Protein AF-A0A5C3LRV8-F1 (afdb_monomer_lite)

InterPro domains:
  IPR027417 P-loop containing nucleoside triphosphate hydrolase [G3DSA:3.40.50.300] (161-273)

pLDDT: mean 75.56, std 22.09, range [22.69, 96.19]

Secondary structure (DSSP, 8-state):
-------------------------SSS-------TT-S--EEEEE------------------PPPTT--------GGG----S---TTSHHHHHHHHHHHGGG-SSPPPHHHHHHHHHHHTT--EEEE--TTS-THHHHHHHHHHHHHHH-SSPPP-------TT--HHHHTTTS-SEEEE-HHHHTSHHHHHHHT-HHHHHHEEEEEEETTHHHHHHHSTTS-TTGGGHHHHHHTS-TT-EEEEEES---TTHHHHHHHHHTT--S--TT--EEEEE--SSHHHHHHHHTTTT-STTTSSS-EEEEE--HHHHHHHHHHHHH-SS--S----SSS--HHHHHHHH-S-HHHHHHHHTT--SS-PPP-SHHHHHS-----SS--STTTSPPP-------------PPPGGGSPPHHHHHHHHHHHHHHHHHHHHHHHHHHTT--GGGTS-HHHHHHHHHH-----SGGGG--

Organism: NCBI:txid68775

Radius of gyration: 28.68 Å; chains: 1; bounding box: 62×91×86 Å

Sequence (474 aa):
MGHFPTISHGFSQQESSQCWVFQFIHDHHVCAVDIPGLFMTIMAMTCQSFKLVDSHVNIAGAHSCLSPSSLIRLQLPTELMSEPSGVGLSTPEGLQLAQKLLWPQLPHNIHDYVLEGICKAVDGTDILAVTKTRGSKSWYFYGYLLLLQALQDLSPPYTLAAVHHADWNLWKECIEDVSIVLLSPEQLLSRPFDRLLQNQAFTSWLCTLGIDKVYLVHDWGDQSFCKSFCHITLVHACMSCHTALIAVTATLLAGDETKELLAILGLKPDLPNVADAVELGGDHPNHGKQCKGHMGRFGGDVKDPCGITYVTKAMLNKAKKMVQKHPSESGGKCIDGGLHISMAQLLTTSCYCKQENILYDNPKDKTPCSCETCTKISPPNTTQCTCSNCCPEPILPSLLCTKATYTTIPMALQLMDEMKKHGHQQLELFCQDLWKENHHKIGHSHPFTFLPNNYVKLLLENFAHLEALSDLDL

Structure (mmCIF, N/CA/C/O backbone):
data_AF-A0A5C3LRV8-F1
#
_entry.id   AF-A0A5C3LRV8-F1
#
loop_
_atom_site.group_PDB
_atom_site.id
_atom_site.type_symbol
_atom_site.label_atom_id
_atom_site.label_alt_id
_atom_site.label_comp_id
_atom_site.label_asym_id
_atom_site.label_entity_id
_atom_site.label_seq_id
_atom_site.pdbx_PDB_ins_code
_atom_site.Cartn_x
_atom_site.Cartn_y
_atom_site.Cartn_z
_atom_site.occupancy
_atom_site.B_iso_or_equiv
_atom_site.auth_seq_id
_atom_site.auth_comp_id
_atom_site.auth_asym_id
_atom_site.auth_atom_id
_atom_site.pdbx_PDB_model_num
ATOM 1 N N . MET A 1 1 ? -11.636 47.233 -54.062 1.00 42.66 1 MET A N 1
ATOM 2 C CA . MET A 1 1 ? -10.783 46.113 -54.510 1.00 42.66 1 MET A CA 1
ATOM 3 C C . MET A 1 1 ? -9.739 45.879 -53.438 1.00 42.66 1 MET A C 1
ATOM 5 O O . MET A 1 1 ? -8.908 46.747 -53.228 1.00 42.66 1 MET A O 1
ATOM 9 N N . GLY A 1 2 ? -9.846 44.776 -52.707 1.00 29.41 2 GLY A N 1
ATOM 10 C CA . GLY A 1 2 ? -8.910 44.412 -51.647 1.00 29.41 2 GLY A CA 1
ATOM 11 C C . GLY A 1 2 ? -9.155 42.960 -51.267 1.00 29.41 2 GLY A C 1
ATOM 12 O O . GLY A 1 2 ? -10.169 42.654 -50.649 1.00 29.41 2 GLY A O 1
ATOM 13 N N . HIS A 1 3 ? -8.276 42.075 -51.731 1.00 36.53 3 HIS A N 1
ATOM 14 C CA . HIS A 1 3 ? -8.265 40.661 -51.378 1.00 36.53 3 HIS A CA 1
ATOM 15 C C . HIS A 1 3 ? -7.580 40.480 -50.021 1.00 36.53 3 HIS A C 1
ATO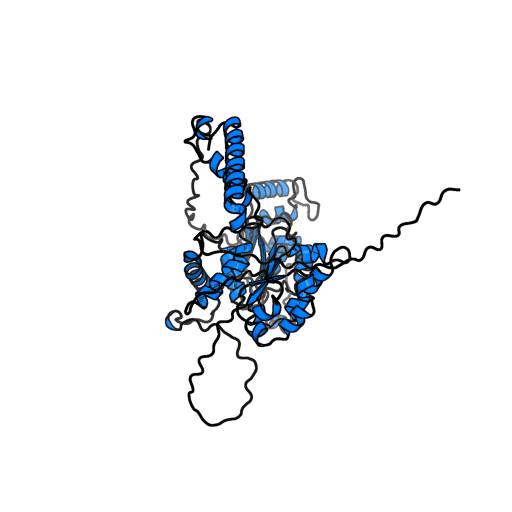M 17 O O . HIS A 1 3 ? -6.452 40.932 -49.844 1.00 36.53 3 HIS A O 1
ATOM 23 N N . PHE A 1 4 ? -8.229 39.757 -49.109 1.00 24.61 4 PHE A N 1
ATOM 24 C CA . PHE A 1 4 ? -7.571 39.085 -47.990 1.00 24.61 4 PHE A CA 1
ATOM 25 C C . PHE A 1 4 ? -7.755 37.572 -48.166 1.00 24.61 4 PHE A C 1
ATOM 27 O O . PHE A 1 4 ? -8.883 37.139 -48.417 1.00 24.61 4 PHE A O 1
ATOM 34 N N . PRO A 1 5 ? -6.686 36.764 -48.077 1.00 32.94 5 PRO A N 1
ATOM 35 C CA . PRO A 1 5 ? -6.791 35.319 -48.181 1.00 32.94 5 PRO A CA 1
ATOM 36 C C . PRO A 1 5 ? -7.225 34.713 -46.844 1.00 32.94 5 PRO A C 1
ATOM 38 O O . PRO A 1 5 ? -6.718 35.063 -45.778 1.00 32.94 5 PRO A O 1
ATOM 41 N N . THR A 1 6 ? -8.159 33.772 -46.915 1.00 29.16 6 THR A N 1
ATOM 42 C CA . THR A 1 6 ? -8.547 32.906 -45.803 1.00 29.16 6 THR A CA 1
ATOM 43 C C . THR A 1 6 ? -7.480 31.822 -45.642 1.00 29.16 6 THR A C 1
ATOM 45 O O . THR A 1 6 ? -7.306 30.994 -46.532 1.00 29.16 6 THR A O 1
ATOM 48 N N . ILE A 1 7 ? -6.754 31.826 -44.522 1.00 27.20 7 ILE A N 1
ATOM 49 C CA . ILE A 1 7 ? -5.857 30.731 -44.132 1.00 27.20 7 ILE A CA 1
ATOM 50 C C . ILE A 1 7 ? -6.655 29.795 -43.223 1.00 27.20 7 ILE A C 1
ATOM 52 O O . ILE A 1 7 ? -6.952 30.129 -42.079 1.00 27.20 7 ILE A O 1
ATOM 56 N N . SER A 1 8 ? -7.017 28.622 -43.736 1.00 26.61 8 SER A N 1
ATOM 57 C CA . SER A 1 8 ? -7.517 27.508 -42.933 1.00 26.61 8 SER A CA 1
ATOM 58 C C . SER A 1 8 ? -6.327 26.684 -42.434 1.00 26.61 8 SER A C 1
ATOM 60 O O . SER A 1 8 ? -5.738 25.922 -43.200 1.00 26.61 8 SER A O 1
ATOM 62 N N . HIS A 1 9 ? -5.965 26.823 -41.158 1.00 26.20 9 HIS A N 1
ATOM 63 C CA . HIS A 1 9 ? -5.069 25.873 -40.502 1.00 26.20 9 HIS A CA 1
ATOM 64 C C . HIS A 1 9 ? -5.867 24.630 -40.099 1.00 26.20 9 HIS A C 1
ATOM 66 O O . HIS A 1 9 ? -6.658 24.663 -39.159 1.00 26.20 9 HIS A O 1
ATOM 72 N N . GLY A 1 10 ? -5.657 23.531 -40.822 1.00 25.61 10 GLY A N 1
ATOM 73 C CA . GLY A 1 10 ? -6.004 22.201 -40.336 1.00 25.61 10 GLY A CA 1
ATOM 74 C C . GLY A 1 10 ? -5.045 21.817 -39.212 1.00 25.61 10 GLY A C 1
ATOM 75 O O . GLY A 1 10 ? -3.841 21.707 -39.438 1.00 25.61 10 GLY A O 1
ATOM 76 N N . PHE A 1 11 ? -5.570 21.630 -38.002 1.00 22.69 11 PHE A N 1
ATOM 77 C CA . PHE A 1 11 ? -4.845 20.970 -36.921 1.00 22.69 11 PHE A CA 1
ATOM 78 C C . PHE A 1 11 ? -4.790 19.469 -37.226 1.00 22.69 11 PHE A C 1
ATOM 80 O O . PHE A 1 11 ? -5.768 18.749 -37.055 1.00 22.69 11 PHE A O 1
ATOM 87 N N . SER A 1 12 ? -3.635 19.005 -37.697 1.00 25.38 12 SER A N 1
ATOM 88 C CA . SER A 1 12 ? -3.255 17.595 -37.635 1.00 25.38 12 SER A CA 1
ATOM 89 C C . SER A 1 12 ? -2.760 17.320 -36.214 1.00 25.38 12 SER A C 1
ATOM 91 O O . SER A 1 12 ? -1.645 17.712 -35.874 1.00 25.38 12 SER A O 1
ATOM 93 N N . GLN A 1 13 ? -3.582 16.682 -35.374 1.00 27.53 13 GLN A N 1
ATOM 94 C CA . GLN A 1 13 ? -3.113 16.076 -34.124 1.00 27.53 13 GLN A CA 1
ATOM 95 C C . GLN A 1 13 ? -2.157 14.934 -34.483 1.00 27.53 13 GLN A C 1
ATOM 97 O O . GLN A 1 13 ? -2.578 13.853 -34.880 1.00 27.53 13 GLN A O 1
ATOM 102 N N . GLN A 1 14 ? -0.859 15.200 -34.391 1.00 26.83 14 GLN A N 1
ATOM 103 C CA . GLN A 1 14 ? 0.159 14.165 -34.431 1.00 26.83 14 GLN A CA 1
ATOM 104 C C . GLN A 1 14 ? 0.356 13.685 -32.988 1.00 26.83 14 GLN A C 1
ATOM 106 O O . GLN A 1 14 ? 0.916 14.403 -32.161 1.00 26.83 14 GLN A O 1
ATOM 111 N N . GLU A 1 15 ? -0.175 12.504 -32.670 1.00 31.05 15 GLU A N 1
ATOM 112 C CA . GLU A 1 15 ? 0.029 11.819 -31.391 1.00 31.05 15 GLU A CA 1
ATOM 113 C C . GLU A 1 15 ? 1.512 11.444 -31.246 1.00 31.05 15 GLU A C 1
ATOM 115 O O . GLU A 1 15 ? 1.968 10.427 -31.763 1.00 31.05 15 GLU A O 1
ATOM 120 N N . SER A 1 16 ? 2.300 12.275 -30.562 1.00 31.73 16 SER A N 1
ATOM 121 C CA . SER A 1 16 ? 3.626 11.880 -30.087 1.00 31.73 16 SER A CA 1
ATOM 122 C C . SER A 1 16 ? 3.509 11.386 -28.646 1.00 31.73 16 SER A C 1
ATOM 124 O O . SER A 1 16 ? 3.673 12.154 -27.698 1.00 31.73 16 SER A O 1
ATOM 126 N N . SER A 1 17 ? 3.199 10.104 -28.469 1.00 36.97 17 SER A N 1
ATOM 127 C CA . SER A 1 17 ? 3.291 9.421 -27.177 1.00 36.97 17 SER A CA 1
ATOM 128 C C . SER A 1 17 ? 4.769 9.253 -26.802 1.00 36.97 17 SER A C 1
ATOM 130 O O . SER A 1 17 ? 5.431 8.324 -27.266 1.00 36.97 17 SER A O 1
ATOM 132 N N . GLN A 1 18 ? 5.311 10.189 -26.022 1.00 38.25 18 GLN A N 1
ATOM 133 C CA . GLN A 1 18 ? 6.671 10.093 -25.487 1.00 38.25 18 GLN A CA 1
ATOM 134 C C . GLN A 1 18 ? 6.693 9.110 -24.311 1.00 38.25 18 GLN A C 1
ATOM 136 O O . GLN A 1 18 ? 5.915 9.244 -23.368 1.00 38.25 18 GLN A O 1
ATOM 141 N N . CYS A 1 19 ? 7.577 8.115 -24.383 1.00 37.84 19 CYS A N 1
ATOM 142 C CA . CYS A 1 19 ? 7.856 7.191 -23.288 1.00 37.84 19 CYS A CA 1
ATOM 143 C C . CYS A 1 19 ? 8.983 7.777 -22.430 1.00 37.84 19 CYS A C 1
ATOM 145 O O . CYS A 1 19 ? 9.978 8.245 -22.982 1.00 37.84 19 CYS A O 1
ATOM 147 N N . TRP A 1 20 ? 8.836 7.743 -21.106 1.00 36.53 20 TRP A N 1
ATOM 148 C CA . TRP A 1 20 ? 9.839 8.252 -20.168 1.00 36.53 20 TRP A CA 1
ATOM 149 C C . TRP A 1 20 ? 10.496 7.082 -19.444 1.00 36.53 20 TRP A C 1
ATOM 151 O O . TRP A 1 20 ? 9.809 6.226 -18.891 1.00 36.53 20 TRP A O 1
ATOM 161 N N . VAL A 1 21 ? 11.826 7.043 -19.464 1.00 35.66 21 VAL A N 1
ATOM 162 C CA . VAL A 1 21 ? 12.640 5.981 -18.860 1.00 35.66 21 VAL A CA 1
ATOM 163 C C . VAL A 1 21 ? 13.658 6.652 -17.951 1.00 35.66 21 VAL A C 1
ATOM 165 O O . VAL A 1 21 ? 14.337 7.586 -18.376 1.00 35.66 21 VAL A O 1
ATOM 168 N N . PHE A 1 22 ? 13.741 6.211 -16.696 1.00 34.25 22 PHE A N 1
ATOM 169 C CA . PHE A 1 22 ? 14.622 6.812 -15.693 1.00 34.25 22 PHE A CA 1
ATOM 170 C C . PHE A 1 22 ? 15.826 5.913 -15.421 1.00 34.25 22 PHE A C 1
ATOM 172 O O . PHE A 1 22 ? 15.683 4.707 -15.233 1.00 34.25 22 PHE A O 1
ATOM 179 N N . GLN A 1 23 ? 17.008 6.525 -15.377 1.00 30.25 23 GLN A N 1
ATOM 180 C CA . GLN A 1 23 ? 18.265 5.879 -15.017 1.00 30.25 23 GLN A CA 1
ATOM 181 C C . GLN A 1 23 ? 18.600 6.194 -13.555 1.00 30.25 23 GLN A C 1
ATOM 183 O O . GLN A 1 23 ? 18.683 7.364 -13.184 1.00 30.25 23 GLN A O 1
ATOM 188 N N . PHE A 1 24 ? 18.841 5.163 -12.743 1.00 33.59 24 PHE A N 1
ATOM 189 C CA . PHE A 1 24 ? 19.503 5.298 -11.444 1.00 33.59 24 PHE A CA 1
ATOM 190 C C . PHE A 1 24 ? 20.889 4.659 -11.561 1.00 33.59 24 PHE A C 1
ATOM 192 O O . PHE A 1 24 ? 21.004 3.462 -11.814 1.00 33.59 24 PHE A O 1
ATOM 199 N N . ILE A 1 25 ? 21.940 5.474 -11.457 1.00 28.05 25 ILE A N 1
ATOM 200 C CA . ILE A 1 25 ? 23.333 5.013 -11.519 1.00 28.05 25 ILE A CA 1
ATOM 201 C C . ILE A 1 25 ? 23.786 4.606 -10.115 1.00 28.05 25 ILE A C 1
ATOM 203 O O . ILE A 1 25 ? 23.434 5.253 -9.130 1.00 28.05 25 ILE A O 1
ATOM 207 N N . HIS A 1 26 ? 24.579 3.535 -10.061 1.00 29.31 26 HIS A N 1
ATOM 208 C CA . HIS A 1 26 ? 25.345 3.061 -8.911 1.00 29.31 26 HIS A CA 1
ATOM 209 C C . HIS A 1 26 ? 26.223 4.179 -8.314 1.00 29.31 26 HIS A C 1
ATOM 211 O O . HIS A 1 26 ? 27.383 4.327 -8.672 1.00 29.31 26 HIS A O 1
ATOM 217 N N . ASP A 1 27 ? 25.667 4.941 -7.382 1.00 28.72 27 ASP A N 1
ATOM 218 C CA . ASP A 1 27 ? 26.382 5.573 -6.276 1.00 28.72 27 ASP A CA 1
ATOM 219 C C . ASP A 1 27 ? 25.442 5.517 -5.065 1.00 28.72 27 ASP A C 1
ATOM 221 O O . ASP A 1 27 ? 24.228 5.624 -5.220 1.00 28.72 27 ASP A O 1
ATOM 225 N N . HIS A 1 28 ? 25.985 5.254 -3.874 1.00 31.27 28 HIS A N 1
ATOM 226 C CA . HIS A 1 28 ? 25.320 4.752 -2.655 1.00 31.27 28 HIS A CA 1
ATOM 227 C C . HIS A 1 28 ? 24.202 5.622 -2.010 1.00 31.27 28 HIS A C 1
ATOM 229 O O . HIS A 1 28 ? 24.006 5.592 -0.795 1.00 31.27 28 HIS A O 1
ATOM 235 N N . HIS A 1 29 ? 23.405 6.355 -2.785 1.00 28.91 29 HIS A N 1
ATOM 236 C CA . HIS A 1 29 ? 22.292 7.169 -2.311 1.00 28.91 29 HIS A CA 1
ATOM 237 C C . HIS A 1 29 ? 21.034 6.959 -3.167 1.00 28.91 29 HIS A C 1
ATOM 239 O O . HIS A 1 29 ? 20.816 7.632 -4.171 1.00 28.91 29 HIS A O 1
ATOM 245 N N . VAL A 1 30 ? 20.148 6.060 -2.726 1.00 30.75 30 VAL A N 1
ATOM 246 C CA . VAL A 1 30 ? 18.781 5.966 -3.266 1.00 30.75 30 VAL A CA 1
ATOM 247 C C . VAL A 1 30 ? 17.969 7.148 -2.730 1.00 30.75 30 VAL A C 1
ATOM 249 O O . VAL A 1 30 ? 17.506 7.133 -1.589 1.00 30.75 30 VAL A O 1
ATOM 252 N N . CYS A 1 31 ? 17.796 8.187 -3.547 1.00 28.66 31 CYS A N 1
ATOM 253 C CA . CYS A 1 31 ? 16.836 9.258 -3.286 1.00 28.66 31 CYS A CA 1
ATOM 254 C C . CYS A 1 31 ? 15.592 9.039 -4.155 1.00 28.66 31 CYS A C 1
ATOM 256 O O . CYS A 1 31 ? 15.647 9.164 -5.376 1.00 28.66 31 CYS A O 1
ATOM 258 N N . ALA A 1 32 ? 14.459 8.719 -3.525 1.00 32.81 32 ALA A N 1
ATOM 259 C CA . ALA A 1 32 ? 13.163 8.714 -4.193 1.00 32.81 32 ALA A CA 1
ATOM 260 C C . ALA A 1 32 ? 12.771 10.165 -4.518 1.00 32.81 32 ALA A C 1
ATOM 262 O O . ALA A 1 32 ? 12.392 10.928 -3.629 1.00 32.81 32 ALA A O 1
ATOM 263 N N . VAL A 1 33 ? 12.908 10.560 -5.781 1.00 31.53 33 VAL A N 1
ATOM 264 C CA . VAL A 1 33 ? 12.494 11.880 -6.262 1.00 31.53 33 VAL A CA 1
ATOM 265 C C . VAL A 1 33 ? 11.027 11.806 -6.689 1.00 31.53 33 VAL A C 1
ATOM 267 O O . VAL A 1 33 ? 10.685 11.062 -7.606 1.00 31.53 33 VAL A O 1
ATOM 270 N N . ASP A 1 34 ? 10.157 12.583 -6.036 1.00 35.22 34 ASP A N 1
ATOM 271 C CA . ASP A 1 34 ? 8.814 12.891 -6.547 1.00 35.22 34 ASP A CA 1
ATOM 272 C C . ASP A 1 34 ? 8.981 13.664 -7.868 1.00 35.22 34 ASP A C 1
ATOM 274 O O . ASP A 1 34 ? 9.465 14.795 -7.853 1.00 35.22 34 ASP A O 1
ATOM 278 N N . ILE A 1 35 ? 8.609 13.068 -9.007 1.00 39.53 35 ILE A N 1
ATOM 279 C CA . ILE A 1 35 ? 8.706 13.718 -10.324 1.00 39.53 35 ILE A CA 1
ATOM 280 C C . ILE A 1 35 ? 7.482 14.627 -10.524 1.00 39.53 35 ILE A C 1
ATOM 282 O O . ILE A 1 35 ? 6.359 14.123 -10.663 1.00 39.53 35 ILE A O 1
ATOM 286 N N . PRO A 1 36 ? 7.643 15.961 -10.574 1.00 31.73 36 PRO A N 1
ATOM 287 C CA . PRO A 1 36 ? 6.533 16.862 -10.852 1.00 31.73 36 PRO A CA 1
ATOM 288 C C . PRO A 1 36 ? 6.133 16.725 -12.328 1.00 31.73 36 PRO A C 1
ATOM 290 O O . PRO A 1 36 ? 6.932 17.013 -13.213 1.00 31.73 36 PRO A O 1
ATOM 293 N N . GLY A 1 37 ? 4.901 16.285 -12.597 1.00 34.44 37 GLY A N 1
ATOM 294 C CA . GLY A 1 37 ? 4.329 16.229 -13.952 1.00 34.44 37 GLY A CA 1
ATOM 295 C C . GLY A 1 37 ? 3.976 14.834 -14.474 1.00 34.44 37 GLY A C 1
ATOM 296 O O . GLY A 1 37 ? 3.218 14.745 -15.437 1.00 34.44 37 GLY A O 1
ATOM 297 N N . LEU A 1 38 ? 4.421 13.747 -13.826 1.00 41.78 38 LEU A N 1
ATOM 298 C CA . LEU A 1 38 ? 3.826 12.428 -14.067 1.00 41.78 38 LEU A CA 1
ATOM 299 C C . LEU A 1 38 ? 2.520 12.313 -13.277 1.00 41.78 38 LEU A C 1
ATOM 301 O O . LEU A 1 38 ? 2.489 12.283 -12.039 1.00 41.78 38 LEU A O 1
ATOM 305 N N . PHE A 1 39 ? 1.419 12.305 -14.023 1.00 49.22 39 PHE A N 1
ATOM 306 C CA . PHE A 1 39 ? 0.082 12.270 -13.453 1.00 49.22 39 PHE A CA 1
ATOM 307 C C . PHE A 1 39 ? -0.230 10.903 -12.838 1.00 49.22 39 PHE A C 1
ATOM 309 O O . PHE A 1 39 ? -0.733 10.877 -11.723 1.00 49.22 39 PHE A O 1
ATOM 316 N N . MET A 1 40 ? 0.185 9.799 -13.465 1.00 52.53 40 MET A N 1
ATOM 317 C CA . MET A 1 40 ? 0.093 8.443 -12.919 1.00 52.53 40 MET A CA 1
ATOM 318 C C . MET A 1 40 ? 1.211 7.570 -13.499 1.00 52.53 40 MET A C 1
ATOM 320 O O . MET A 1 40 ? 1.502 7.679 -14.689 1.00 52.53 40 MET A O 1
ATOM 324 N N . THR A 1 41 ? 1.819 6.713 -12.678 1.00 66.06 41 THR A N 1
ATOM 325 C CA . THR A 1 41 ? 2.871 5.784 -13.113 1.00 66.06 41 THR A CA 1
ATOM 326 C C . THR A 1 41 ? 2.373 4.363 -12.936 1.00 66.06 41 THR A C 1
ATOM 328 O O . THR A 1 41 ? 2.029 3.971 -11.818 1.00 66.06 41 THR A O 1
ATOM 331 N N . ILE A 1 42 ? 2.348 3.597 -14.026 1.00 69.88 42 ILE A N 1
ATOM 332 C CA . ILE A 1 42 ? 2.043 2.170 -13.978 1.00 69.88 42 ILE A CA 1
ATOM 333 C C . ILE A 1 42 ? 3.337 1.396 -14.188 1.00 69.88 42 ILE A C 1
ATOM 335 O O . ILE A 1 42 ? 4.055 1.636 -15.155 1.00 69.88 42 ILE A O 1
ATOM 339 N N . MET A 1 43 ? 3.651 0.502 -13.258 1.00 76.88 43 MET A N 1
ATOM 340 C CA . MET A 1 43 ? 4.879 -0.283 -13.240 1.00 76.88 43 MET A CA 1
ATOM 341 C C . MET A 1 43 ? 4.549 -1.731 -13.591 1.00 76.88 43 MET A C 1
ATOM 343 O O . MET A 1 43 ? 3.887 -2.403 -12.810 1.00 76.88 43 MET A O 1
ATOM 347 N N . ALA A 1 44 ? 5.014 -2.233 -14.732 1.00 63.44 44 ALA A N 1
ATOM 348 C CA . ALA A 1 44 ? 5.055 -3.673 -14.981 1.00 63.44 44 ALA A CA 1
ATOM 349 C C . ALA A 1 44 ? 6.446 -4.180 -14.595 1.00 63.44 44 ALA A C 1
ATOM 351 O O . ALA A 1 44 ? 7.447 -3.628 -15.055 1.00 63.44 44 ALA A O 1
ATOM 352 N N . MET A 1 45 ? 6.520 -5.188 -13.728 1.00 74.06 45 MET A N 1
ATOM 353 C CA . MET A 1 45 ? 7.794 -5.673 -13.192 1.00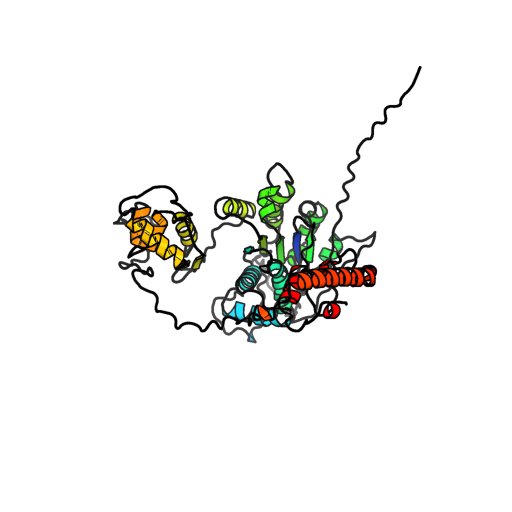 74.06 45 MET A CA 1
ATOM 354 C C . MET A 1 45 ? 8.042 -7.127 -13.577 1.00 74.06 45 MET A C 1
ATOM 356 O O . MET A 1 45 ? 7.157 -7.964 -13.388 1.00 74.06 45 MET A O 1
ATOM 360 N N . THR A 1 46 ? 9.242 -7.434 -14.075 1.00 64.62 46 THR A N 1
ATOM 361 C CA . THR A 1 46 ? 9.616 -8.796 -14.484 1.00 64.62 46 THR A CA 1
ATOM 362 C C . THR A 1 46 ? 10.766 -9.370 -13.647 1.00 64.62 46 THR A C 1
ATOM 364 O O . THR A 1 46 ? 11.617 -8.635 -13.148 1.00 64.62 46 THR A O 1
ATOM 367 N N . CYS A 1 47 ? 10.784 -10.693 -13.475 1.00 61.38 47 CYS A N 1
ATOM 368 C CA . CYS A 1 47 ? 11.819 -11.472 -12.796 1.00 61.38 47 CYS A CA 1
ATOM 369 C C . CYS A 1 47 ? 12.299 -12.598 -13.723 1.00 61.38 47 CYS A C 1
ATOM 371 O O . CYS A 1 47 ? 11.645 -13.630 -13.865 1.00 61.38 47 CYS A O 1
ATOM 373 N N . GLN A 1 48 ? 13.439 -12.395 -14.382 1.00 55.44 48 GLN A N 1
ATOM 374 C CA . GLN A 1 48 ? 13.876 -13.244 -15.495 1.00 55.44 48 GLN A CA 1
ATOM 375 C C . GLN A 1 48 ? 14.817 -14.403 -15.099 1.00 55.44 48 GLN A C 1
ATOM 377 O O . GLN A 1 48 ? 15.170 -15.241 -15.929 1.00 55.44 48 GLN A O 1
ATOM 382 N N . SER A 1 49 ? 15.198 -14.528 -13.827 1.00 46.50 49 SER A N 1
ATOM 383 C CA . SER A 1 49 ? 16.296 -15.417 -13.408 1.00 46.50 49 SER A CA 1
ATOM 384 C C . SER A 1 49 ? 15.908 -16.866 -13.055 1.00 46.50 49 SER A C 1
ATOM 386 O O . SER A 1 49 ? 16.692 -17.568 -12.420 1.00 46.50 49 SER A O 1
ATOM 388 N N . PHE A 1 50 ? 14.758 -17.386 -13.505 1.00 41.59 50 PHE A N 1
ATOM 389 C CA . PHE A 1 50 ? 14.433 -18.819 -13.384 1.00 41.59 50 PHE A CA 1
ATOM 390 C C . PHE A 1 50 ? 14.914 -19.616 -14.606 1.00 41.59 50 PHE A C 1
ATOM 392 O O . PHE A 1 50 ? 14.121 -20.056 -15.439 1.00 41.59 50 PHE A O 1
ATOM 399 N N . LYS A 1 51 ? 16.224 -19.859 -14.722 1.00 35.78 51 LYS A N 1
ATOM 400 C CA . LYS A 1 51 ? 16.696 -20.988 -15.540 1.00 35.78 51 LYS A CA 1
ATOM 401 C C . LYS A 1 51 ? 16.543 -22.266 -14.719 1.00 35.78 51 LYS A C 1
ATOM 403 O O . LYS A 1 51 ? 17.294 -22.485 -13.774 1.00 35.78 51 LYS A O 1
ATOM 408 N N . LEU A 1 52 ? 15.585 -23.114 -15.097 1.00 29.38 52 LEU A N 1
ATOM 409 C CA . LEU A 1 52 ? 15.555 -24.516 -14.680 1.00 29.38 52 LEU A CA 1
ATOM 410 C C . LEU A 1 52 ? 16.920 -25.140 -15.004 1.00 29.38 52 LEU A C 1
ATOM 412 O O . LEU A 1 52 ? 17.286 -25.290 -16.170 1.00 29.38 52 LEU A O 1
ATO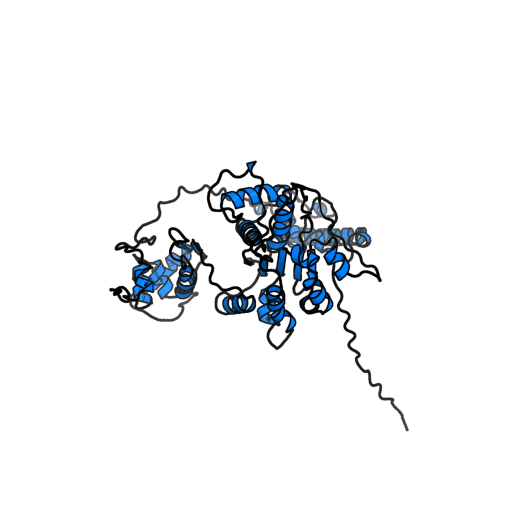M 416 N N . VAL A 1 53 ? 17.690 -25.489 -13.973 1.00 26.91 53 VAL A N 1
ATOM 417 C CA . VAL A 1 53 ? 18.773 -26.458 -14.129 1.00 26.91 53 VAL A CA 1
ATOM 418 C C . VAL A 1 53 ? 18.082 -27.806 -14.294 1.00 26.91 53 VAL A C 1
ATOM 420 O O . VAL A 1 53 ? 17.707 -28.441 -13.308 1.00 26.91 53 VAL A O 1
ATOM 423 N N . ASP A 1 54 ? 17.874 -28.222 -15.543 1.00 29.28 54 ASP A N 1
ATOM 424 C CA . ASP A 1 54 ? 17.493 -29.595 -15.868 1.00 29.28 54 ASP A CA 1
ATOM 425 C C . ASP A 1 54 ? 18.621 -30.524 -15.402 1.00 29.28 54 ASP A C 1
ATOM 427 O O . ASP A 1 54 ? 19.592 -30.804 -16.109 1.00 29.28 54 ASP A O 1
ATOM 431 N N . SER A 1 55 ? 18.511 -31.003 -14.165 1.00 27.58 55 SER A N 1
ATOM 432 C CA . SER A 1 55 ? 19.246 -32.183 -13.740 1.00 27.58 55 SER A CA 1
ATOM 433 C C . SER A 1 55 ? 18.578 -33.382 -14.408 1.00 27.58 55 SER A C 1
ATOM 435 O O . SER A 1 55 ? 17.535 -33.872 -13.983 1.00 27.58 55 SER A O 1
ATOM 437 N N . HIS A 1 56 ? 19.166 -33.831 -15.516 1.00 27.89 56 HIS A N 1
ATOM 438 C CA . HIS A 1 56 ? 18.810 -35.089 -16.159 1.00 27.89 56 HIS A CA 1
ATOM 439 C C . HIS A 1 56 ? 18.970 -36.250 -15.163 1.00 27.89 56 HIS A C 1
ATOM 441 O O . HIS A 1 56 ? 20.033 -36.861 -15.063 1.00 27.89 56 HIS A O 1
ATOM 447 N N . VAL A 1 57 ? 17.895 -36.599 -14.458 1.00 27.39 57 VAL A N 1
ATOM 448 C CA . VAL A 1 57 ? 17.707 -37.942 -13.913 1.00 27.39 57 VAL A CA 1
ATOM 449 C C . VAL A 1 57 ? 16.899 -38.713 -14.943 1.00 27.39 57 VAL A C 1
ATOM 451 O O . VAL A 1 57 ? 15.708 -38.501 -15.153 1.00 27.39 57 VAL A O 1
ATOM 454 N N . ASN A 1 58 ? 17.608 -39.586 -15.644 1.00 31.19 58 ASN A N 1
ATOM 455 C CA . ASN A 1 58 ? 17.074 -40.461 -16.666 1.00 31.19 58 ASN A CA 1
ATOM 456 C C . ASN A 1 58 ? 16.196 -41.530 -15.987 1.00 31.19 58 ASN A C 1
ATOM 458 O O . ASN A 1 58 ? 16.713 -42.535 -15.500 1.00 31.19 58 ASN A O 1
ATOM 462 N N . ILE A 1 59 ? 14.880 -41.317 -15.926 1.00 27.27 59 ILE A N 1
ATOM 463 C CA . ILE A 1 59 ? 13.917 -42.386 -15.633 1.00 27.27 59 ILE A CA 1
ATOM 464 C C . ILE A 1 59 ? 13.012 -42.529 -16.848 1.00 27.27 59 ILE A C 1
ATOM 466 O O . ILE A 1 59 ? 12.128 -41.718 -17.114 1.00 27.27 59 ILE A O 1
ATOM 470 N N . ALA A 1 60 ? 13.284 -43.581 -17.611 1.00 29.17 60 ALA A N 1
ATOM 471 C CA . ALA A 1 60 ? 12.442 -44.016 -18.701 1.00 29.17 60 ALA A CA 1
ATOM 472 C C . ALA A 1 60 ? 11.071 -44.466 -18.168 1.00 29.17 60 ALA A C 1
ATOM 474 O O . ALA A 1 60 ? 10.992 -45.331 -17.300 1.00 29.17 60 ALA A O 1
ATOM 475 N N . GLY A 1 61 ? 10.010 -43.936 -18.779 1.00 30.14 61 GLY A N 1
ATOM 476 C CA . GLY A 1 61 ? 8.705 -44.590 -18.851 1.00 30.14 61 GLY A CA 1
ATOM 477 C C . GLY A 1 61 ? 7.640 -44.082 -17.882 1.00 30.14 61 GLY A C 1
ATOM 478 O O . GLY A 1 61 ? 7.511 -44.601 -16.784 1.00 30.14 61 GLY A O 1
ATOM 479 N N . ALA A 1 62 ? 6.805 -43.151 -18.351 1.00 26.89 62 ALA A N 1
ATOM 480 C CA . ALA A 1 62 ? 5.339 -43.260 -18.337 1.00 26.89 62 ALA A CA 1
ATOM 481 C C . ALA A 1 62 ? 4.718 -41.951 -18.847 1.00 26.89 62 ALA A C 1
ATOM 483 O O . ALA A 1 62 ? 4.910 -40.881 -18.275 1.00 26.89 62 ALA A O 1
ATOM 484 N N . HIS A 1 63 ? 3.935 -42.047 -19.921 1.00 35.25 63 HIS A N 1
ATOM 485 C CA . HIS A 1 63 ? 3.043 -40.981 -20.358 1.00 35.25 63 HIS A CA 1
ATOM 486 C C . HIS A 1 63 ? 1.938 -40.779 -19.312 1.00 35.25 63 HIS A C 1
ATOM 488 O O . HIS A 1 63 ? 1.097 -41.656 -19.130 1.00 35.25 63 HIS A O 1
ATOM 494 N N . SER A 1 64 ? 1.902 -39.618 -18.661 1.00 28.56 64 SER A N 1
ATOM 495 C CA . SER A 1 64 ? 0.677 -39.095 -18.052 1.00 28.56 64 SER A CA 1
ATOM 496 C C . SER A 1 64 ? 0.701 -37.568 -18.063 1.00 28.56 64 SER A C 1
ATOM 498 O O . SER A 1 64 ? 1.737 -36.944 -17.846 1.00 28.56 64 SER A O 1
ATOM 500 N N . CYS A 1 65 ? -0.437 -36.980 -18.420 1.00 27.45 65 CYS A N 1
ATOM 501 C CA . CYS A 1 65 ? -0.655 -35.545 -18.511 1.00 27.45 65 CYS A CA 1
ATOM 502 C C . CYS A 1 65 ? -0.373 -34.871 -17.161 1.00 27.45 65 CYS A C 1
ATOM 504 O O . CYS A 1 65 ? -1.051 -35.155 -16.175 1.00 27.45 65 CYS A O 1
ATOM 506 N N . LEU A 1 66 ? 0.605 -33.965 -17.127 1.00 26.17 66 LEU A N 1
ATOM 507 C CA . LEU A 1 66 ? 0.843 -33.098 -15.977 1.00 26.17 66 LEU A CA 1
ATOM 508 C C . LEU A 1 66 ? -0.257 -32.027 -15.908 1.00 26.17 66 LEU A C 1
ATOM 510 O O . LEU A 1 66 ? -0.555 -31.353 -16.893 1.00 26.17 66 LEU A O 1
ATOM 514 N N . SER A 1 67 ? -0.868 -31.911 -14.730 1.00 27.42 67 SER A N 1
ATOM 515 C CA . SER A 1 67 ? -1.842 -30.878 -14.363 1.00 27.42 67 SER A CA 1
ATOM 516 C C . SER A 1 67 ? -1.181 -29.486 -14.315 1.00 27.42 67 SER A C 1
ATOM 518 O O . SER A 1 67 ? -0.055 -29.401 -13.825 1.00 27.42 67 SER A O 1
ATOM 520 N N . PRO A 1 68 ? -1.859 -28.381 -14.693 1.00 27.30 68 PRO A N 1
ATOM 521 C CA . PRO A 1 68 ? -1.335 -27.007 -14.603 1.00 27.30 68 PRO A CA 1
ATOM 522 C C . PRO A 1 68 ? -1.130 -26.455 -13.172 1.00 27.30 68 PRO A C 1
ATOM 524 O O . PRO A 1 68 ? -1.079 -25.246 -12.981 1.00 27.30 68 PRO A O 1
ATOM 527 N N . SER A 1 69 ? -1.042 -27.301 -12.143 1.00 24.94 69 SER A N 1
ATOM 528 C CA . SER A 1 69 ? -1.027 -26.888 -10.727 1.00 24.94 69 SER A CA 1
ATOM 529 C C . SER A 1 69 ? 0.374 -26.693 -10.129 1.00 24.94 69 SER A C 1
ATOM 531 O O . SER A 1 69 ? 0.494 -26.462 -8.927 1.00 24.94 69 SER A O 1
ATOM 533 N N . SER A 1 70 ? 1.434 -26.765 -10.934 1.00 28.02 70 SER A N 1
ATOM 534 C CA . SER A 1 70 ? 2.809 -26.482 -10.501 1.00 28.02 70 SER A CA 1
ATOM 535 C C . SER A 1 70 ? 3.049 -24.970 -10.449 1.00 28.02 70 SER A C 1
ATOM 537 O O . SER A 1 70 ? 3.758 -24.409 -11.279 1.00 28.02 70 SER A O 1
ATOM 539 N N . LEU A 1 71 ? 2.402 -24.299 -9.496 1.00 32.84 71 LEU A N 1
ATOM 540 C CA . LEU A 1 71 ? 2.723 -22.924 -9.113 1.00 32.84 71 LEU A CA 1
ATOM 541 C C . LEU A 1 71 ? 4.226 -22.816 -8.819 1.00 32.84 71 LEU A C 1
ATOM 543 O O . LEU A 1 71 ? 4.784 -23.673 -8.129 1.00 32.84 71 LEU A O 1
ATOM 547 N N . ILE A 1 72 ? 4.857 -21.739 -9.291 1.00 33.22 72 ILE A N 1
ATOM 548 C CA . ILE A 1 72 ? 6.180 -21.301 -8.835 1.00 33.22 72 ILE A CA 1
ATOM 549 C C . ILE A 1 72 ? 6.022 -20.894 -7.363 1.00 33.22 72 ILE A C 1
ATOM 551 O O . ILE A 1 72 ? 5.825 -19.731 -7.031 1.00 33.22 72 ILE A O 1
ATOM 555 N N . ARG A 1 73 ? 6.034 -21.870 -6.451 1.00 36.97 73 ARG A N 1
ATOM 556 C CA . ARG A 1 73 ? 6.373 -21.609 -5.055 1.00 36.97 73 ARG A CA 1
ATOM 557 C C . ARG A 1 73 ? 7.872 -21.386 -5.043 1.00 36.97 73 ARG A C 1
ATOM 559 O O . ARG A 1 73 ? 8.618 -22.306 -5.376 1.00 36.97 73 ARG A O 1
ATOM 566 N N . LEU A 1 74 ? 8.297 -20.187 -4.657 1.00 38.28 74 LEU A N 1
ATOM 567 C CA . LEU A 1 74 ? 9.671 -19.944 -4.233 1.00 38.28 74 LEU A CA 1
ATOM 568 C C . LEU A 1 74 ? 10.016 -21.005 -3.178 1.00 38.28 74 LEU A C 1
ATOM 570 O O . LEU A 1 74 ? 9.517 -20.963 -2.054 1.00 38.28 74 LEU A O 1
ATOM 574 N N . GLN A 1 75 ? 10.797 -22.016 -3.560 1.00 38.91 75 GLN A N 1
ATOM 575 C CA . GLN A 1 75 ? 11.345 -22.970 -2.608 1.00 38.91 75 GLN A CA 1
ATOM 576 C C . GLN A 1 75 ? 12.460 -22.241 -1.866 1.00 38.91 75 GLN A C 1
ATOM 578 O O . GLN A 1 75 ? 13.579 -22.127 -2.359 1.00 38.91 75 GLN A O 1
ATOM 583 N N . LEU A 1 76 ? 12.123 -21.686 -0.701 1.00 45.09 76 LEU A N 1
ATOM 584 C CA . LEU A 1 76 ? 13.109 -21.128 0.216 1.00 45.09 76 LEU A CA 1
ATOM 585 C C . LEU A 1 76 ? 14.125 -22.224 0.600 1.00 45.09 76 LEU A C 1
ATOM 587 O O . LEU A 1 76 ? 13.740 -23.394 0.708 1.00 45.09 76 LEU A O 1
ATOM 591 N N . PRO A 1 77 ? 15.409 -21.883 0.819 1.00 41.72 77 PRO A N 1
ATOM 592 C CA . PRO A 1 77 ? 16.425 -22.852 1.217 1.00 41.72 77 PRO A CA 1
ATOM 593 C C . PRO A 1 77 ? 15.985 -23.676 2.433 1.00 41.72 77 PRO A C 1
ATOM 595 O O . PRO A 1 77 ? 15.608 -23.125 3.469 1.00 41.72 77 PRO A O 1
ATOM 598 N N . THR A 1 78 ? 16.072 -25.003 2.318 1.00 41.47 78 THR A N 1
ATOM 599 C CA . THR A 1 78 ? 15.615 -25.973 3.331 1.00 41.47 78 THR A CA 1
ATOM 600 C C . THR A 1 78 ? 16.289 -25.777 4.697 1.00 41.47 78 THR A C 1
ATOM 602 O O . THR A 1 78 ? 15.714 -26.109 5.726 1.00 41.47 78 THR A O 1
ATOM 605 N N . GLU A 1 79 ? 17.484 -25.181 4.730 1.00 43.81 79 GLU A N 1
ATOM 606 C CA . GLU A 1 79 ? 18.251 -24.925 5.957 1.00 43.81 79 GLU A CA 1
ATOM 607 C C . GLU A 1 79 ? 17.685 -23.784 6.825 1.00 43.81 79 GLU A C 1
ATOM 609 O O . GLU A 1 79 ? 18.020 -23.692 8.004 1.00 43.81 79 GLU A O 1
ATOM 614 N N . LEU A 1 80 ? 16.801 -22.939 6.281 1.00 48.84 80 LEU A N 1
ATOM 615 C CA . LEU A 1 80 ? 16.138 -21.851 7.014 1.00 48.84 80 LEU A CA 1
ATOM 616 C C . LEU A 1 80 ? 14.736 -22.219 7.523 1.00 48.84 80 LEU A C 1
ATOM 618 O O . LEU A 1 80 ? 14.089 -21.389 8.160 1.00 48.84 80 LEU A O 1
ATOM 622 N N . MET A 1 81 ? 14.254 -23.438 7.254 1.00 38.97 81 MET A N 1
ATOM 623 C CA . MET A 1 81 ? 12.861 -23.824 7.493 1.00 38.97 81 MET A CA 1
ATOM 624 C C . MET A 1 81 ? 12.770 -25.146 8.271 1.00 38.97 81 MET A C 1
ATOM 626 O O . MET A 1 81 ? 12.690 -26.224 7.689 1.00 38.97 81 MET A O 1
ATOM 630 N N . SER A 1 82 ? 12.734 -25.082 9.605 1.00 39.31 82 SER A N 1
ATOM 631 C CA . SER A 1 82 ? 12.132 -26.158 10.405 1.00 39.31 82 SER A CA 1
ATOM 632 C C . SER A 1 82 ? 10.614 -25.941 10.417 1.00 39.31 82 SER A C 1
ATOM 634 O O . SER A 1 82 ? 10.176 -24.909 10.920 1.00 39.31 82 SER A O 1
ATOM 636 N N . GLU A 1 83 ? 9.835 -26.857 9.825 1.00 49.59 83 GLU A N 1
ATOM 637 C CA . GLU A 1 83 ? 8.380 -26.713 9.599 1.00 49.59 83 GLU A CA 1
ATOM 638 C C . GLU A 1 83 ? 7.599 -26.134 10.796 1.00 49.59 83 GLU A C 1
ATOM 640 O O . GLU A 1 83 ? 7.796 -26.565 11.937 1.00 49.59 83 GLU A O 1
ATOM 645 N N . PRO A 1 84 ? 6.675 -25.184 10.539 1.00 49.56 84 PRO A N 1
ATOM 646 C CA . PRO A 1 84 ? 5.256 -25.552 10.466 1.00 49.56 84 PRO A CA 1
ATOM 647 C C . PRO A 1 84 ? 4.439 -24.797 9.386 1.00 49.56 84 PRO A C 1
ATOM 649 O O . PRO A 1 84 ? 4.899 -23.886 8.704 1.00 49.56 84 PRO A O 1
ATOM 652 N N . SER A 1 85 ? 3.186 -25.226 9.237 1.00 46.66 85 SER A N 1
ATOM 653 C CA . SER A 1 85 ? 2.167 -24.942 8.213 1.00 46.66 85 SER A CA 1
ATOM 654 C C . SER A 1 85 ? 1.708 -23.476 8.033 1.00 46.66 85 SER A C 1
ATOM 656 O O . SER A 1 85 ? 0.523 -23.178 8.175 1.00 46.66 85 SER A O 1
ATOM 658 N N . GLY A 1 86 ? 2.611 -22.568 7.655 1.00 53.91 86 GLY A N 1
ATOM 659 C CA . GLY A 1 86 ? 2.289 -21.163 7.359 1.00 53.91 86 GLY A CA 1
ATOM 660 C C . GLY A 1 86 ? 3.373 -20.450 6.546 1.00 53.91 86 GLY A C 1
ATOM 661 O O . GLY A 1 86 ? 3.943 -19.474 7.005 1.00 53.91 86 GLY A O 1
ATOM 662 N N . VAL A 1 87 ? 3.706 -20.957 5.356 1.00 70.44 87 VAL A N 1
ATOM 663 C CA . VAL A 1 87 ? 4.916 -20.585 4.581 1.00 70.44 87 VAL A CA 1
ATOM 664 C C . VAL A 1 87 ? 4.778 -19.256 3.806 1.00 70.44 87 VAL A C 1
ATOM 666 O O . VAL A 1 87 ? 5.086 -19.196 2.622 1.00 70.44 87 VAL A O 1
ATOM 669 N N . GLY A 1 88 ? 4.270 -18.198 4.439 1.00 88.19 88 GLY A N 1
ATOM 670 C CA . GLY A 1 88 ? 4.167 -16.864 3.831 1.00 88.19 88 GLY A CA 1
ATOM 671 C C . GLY A 1 88 ? 5.165 -15.879 4.433 1.00 88.19 88 GLY A C 1
ATOM 672 O O . GLY A 1 88 ? 5.437 -15.930 5.637 1.00 88.19 88 GLY A O 1
ATOM 673 N N . LEU A 1 89 ? 5.668 -14.941 3.630 1.00 92.06 89 LEU A N 1
ATOM 674 C CA . LEU A 1 89 ? 6.456 -13.809 4.128 1.00 92.06 89 LEU A CA 1
ATOM 675 C C . LEU A 1 89 ? 5.621 -12.865 4.999 1.00 92.06 89 LEU A C 1
ATOM 677 O O . LEU A 1 89 ? 6.173 -12.110 5.790 1.00 92.06 89 LEU A O 1
ATOM 681 N N . SER A 1 90 ? 4.294 -12.938 4.902 1.00 89.38 90 SER A N 1
ATOM 682 C CA . SER A 1 90 ? 3.355 -12.192 5.746 1.00 89.38 90 SER A CA 1
ATOM 683 C C . SER A 1 90 ? 3.271 -12.706 7.191 1.00 89.38 90 SER A C 1
ATOM 685 O O . SER A 1 90 ? 2.578 -12.104 8.009 1.00 89.38 90 SER A O 1
ATOM 687 N N . THR A 1 91 ? 3.932 -13.818 7.528 1.00 90.38 91 THR A N 1
ATOM 688 C CA . THR A 1 91 ? 4.040 -14.290 8.920 1.00 90.38 91 THR A CA 1
ATOM 689 C C . THR A 1 91 ? 5.028 -13.446 9.730 1.00 90.38 91 THR A C 1
ATOM 691 O O . THR A 1 91 ? 5.897 -12.803 9.144 1.00 90.38 91 THR A O 1
ATOM 694 N N . PRO A 1 92 ? 4.967 -13.444 11.076 1.00 92.56 92 PRO A N 1
ATOM 695 C CA . PRO A 1 92 ? 5.964 -12.763 11.906 1.00 92.56 92 PRO A CA 1
ATOM 696 C C . PRO A 1 92 ? 7.410 -13.173 11.583 1.00 92.56 92 PRO A C 1
ATOM 698 O O . PRO A 1 92 ? 8.296 -12.322 11.524 1.00 92.56 92 PRO A O 1
ATOM 701 N N . GLU A 1 93 ? 7.649 -14.460 11.331 1.00 92.88 93 GLU A N 1
ATOM 702 C CA . GLU A 1 93 ? 8.954 -15.000 10.944 1.00 92.88 93 GLU A CA 1
ATOM 703 C C . GLU A 1 93 ? 9.352 -14.544 9.532 1.00 92.88 93 GLU A C 1
ATOM 705 O O . GLU A 1 93 ? 10.494 -14.139 9.300 1.00 92.88 93 GLU A O 1
ATOM 710 N N . GLY A 1 94 ? 8.396 -14.549 8.599 1.00 92.56 94 GLY A N 1
ATOM 711 C CA . GLY A 1 94 ? 8.564 -14.043 7.241 1.00 92.56 94 GLY A CA 1
ATOM 712 C C . GLY A 1 94 ? 8.908 -12.552 7.188 1.00 92.56 94 GLY A C 1
ATOM 713 O O . GLY A 1 94 ? 9.836 -12.160 6.482 1.00 92.56 94 GLY A O 1
ATOM 714 N N . LEU A 1 95 ? 8.244 -11.736 8.009 1.00 94.25 95 LEU A N 1
ATOM 715 C CA . LEU A 1 95 ? 8.510 -10.305 8.148 1.00 94.25 95 LEU A CA 1
ATOM 716 C C . LEU A 1 95 ? 9.917 -10.053 8.692 1.00 94.25 95 LEU A C 1
ATOM 718 O O . LEU A 1 95 ? 10.625 -9.191 8.175 1.00 94.25 95 LEU A O 1
ATOM 722 N N . GLN A 1 96 ? 10.356 -10.824 9.695 1.00 94.50 96 GLN A N 1
ATOM 723 C CA . GLN A 1 96 ? 11.726 -10.737 10.217 1.00 94.50 96 GLN A CA 1
ATOM 724 C C . GLN A 1 96 ? 12.765 -11.095 9.149 1.00 94.50 96 GLN A C 1
ATOM 726 O O . GLN A 1 96 ? 13.788 -10.415 9.028 1.00 94.50 96 GLN A O 1
ATOM 731 N N . LEU A 1 97 ? 12.506 -12.136 8.351 1.00 93.88 97 LEU A N 1
ATOM 732 C CA . LEU A 1 97 ? 13.371 -12.512 7.235 1.00 93.88 97 LEU A CA 1
ATOM 733 C C . LEU A 1 97 ? 13.422 -11.404 6.176 1.00 93.88 97 LEU A C 1
ATOM 735 O O . LEU A 1 97 ? 14.511 -10.975 5.797 1.00 93.88 97 LEU A O 1
ATOM 739 N N . ALA A 1 98 ? 12.268 -10.904 5.737 1.00 94.94 98 ALA A N 1
ATOM 740 C CA . ALA A 1 98 ? 12.178 -9.833 4.753 1.00 94.94 98 ALA A CA 1
ATOM 741 C C . ALA A 1 98 ? 12.875 -8.554 5.238 1.00 94.94 98 ALA A C 1
ATOM 743 O O . ALA A 1 98 ? 13.633 -7.940 4.488 1.00 94.94 98 ALA A O 1
ATOM 744 N N . GLN A 1 99 ? 12.710 -8.194 6.513 1.00 95.44 99 GLN A N 1
ATOM 745 C CA . GLN A 1 99 ? 13.420 -7.076 7.130 1.00 95.44 99 GLN A CA 1
ATOM 746 C C . GLN A 1 99 ? 14.937 -7.281 7.085 1.00 95.44 99 GLN A C 1
ATOM 748 O O . GLN A 1 99 ? 15.664 -6.371 6.692 1.00 95.44 99 GLN A O 1
ATOM 753 N N . LYS A 1 100 ? 15.422 -8.476 7.447 1.00 94.56 100 LYS A N 1
ATOM 754 C CA . LYS A 1 100 ? 16.851 -8.822 7.419 1.00 94.56 100 LYS A CA 1
ATOM 755 C C . LYS A 1 100 ? 17.443 -8.743 6.008 1.00 94.56 100 LYS A C 1
ATOM 757 O O . LYS A 1 100 ? 18.590 -8.330 5.866 1.00 94.56 100 LYS A O 1
ATOM 762 N N . LEU A 1 101 ? 16.680 -9.141 4.990 1.00 94.00 101 LEU A N 1
ATOM 763 C CA . LEU A 1 101 ? 17.095 -9.119 3.585 1.00 94.00 101 LEU A CA 1
ATOM 764 C C . LEU A 1 101 ? 17.083 -7.708 2.981 1.00 94.00 101 LEU A C 1
ATOM 766 O O . LEU A 1 101 ? 17.970 -7.357 2.201 1.00 94.00 101 LEU A O 1
ATOM 770 N N . LEU A 1 102 ? 16.093 -6.893 3.350 1.00 93.69 102 LEU A N 1
ATOM 771 C CA . LEU A 1 102 ? 15.938 -5.540 2.826 1.00 93.69 102 LEU A CA 1
ATOM 772 C C . LEU A 1 102 ? 16.862 -4.537 3.510 1.00 93.69 102 LEU A C 1
ATOM 774 O O . LEU A 1 102 ? 17.468 -3.723 2.825 1.00 93.69 102 LEU A O 1
ATOM 778 N N . TRP A 1 103 ? 17.008 -4.587 4.837 1.00 93.69 103 TRP A N 1
ATOM 779 C CA . TRP A 1 103 ? 17.723 -3.559 5.607 1.00 93.69 103 TRP A CA 1
ATOM 780 C C . TRP A 1 103 ? 19.113 -3.194 5.058 1.00 93.69 103 TRP A C 1
ATOM 782 O O . TRP A 1 103 ? 19.395 -2.001 4.958 1.00 93.69 103 TRP A O 1
ATOM 792 N N . PRO A 1 104 ? 19.978 -4.146 4.649 1.00 92.94 104 PRO A N 1
ATOM 793 C CA . PRO A 1 104 ? 21.299 -3.815 4.109 1.00 92.94 104 PRO A CA 1
ATOM 794 C C . PRO A 1 104 ? 21.260 -3.019 2.796 1.00 92.94 104 PRO A C 1
ATOM 796 O O . PRO A 1 104 ? 22.252 -2.391 2.437 1.00 92.94 104 PRO A O 1
ATOM 799 N N . GLN A 1 105 ? 20.137 -3.057 2.076 1.00 89.94 105 GLN A N 1
ATOM 800 C CA . GLN A 1 105 ? 19.946 -2.422 0.771 1.00 89.94 105 GLN A CA 1
ATOM 801 C C . GLN A 1 105 ? 19.251 -1.055 0.875 1.00 89.94 105 GLN A C 1
ATOM 803 O O . GLN A 1 105 ? 19.154 -0.330 -0.115 1.00 89.94 105 GLN A O 1
ATOM 808 N N . LEU A 1 106 ? 18.749 -0.691 2.060 1.00 87.69 106 LEU A N 1
ATOM 809 C CA . LEU A 1 106 ? 17.942 0.507 2.264 1.00 87.69 106 LEU A CA 1
ATOM 810 C C . LEU A 1 106 ? 18.764 1.633 2.913 1.00 87.69 106 LEU A C 1
ATOM 812 O O . LEU A 1 106 ? 19.458 1.400 3.901 1.00 87.69 106 LEU A O 1
ATOM 816 N N . PRO A 1 107 ? 18.632 2.890 2.452 1.00 85.88 107 PRO A N 1
ATOM 817 C CA . PRO A 1 107 ? 19.272 4.033 3.107 1.00 85.88 107 PRO A CA 1
ATOM 818 C C . PRO A 1 107 ? 18.614 4.415 4.447 1.00 85.88 107 PRO A C 1
ATOM 820 O O . PRO A 1 107 ? 19.171 5.206 5.205 1.00 85.88 107 PRO A O 1
ATOM 823 N N . HIS A 1 108 ? 17.407 3.914 4.728 1.00 87.62 108 HIS A N 1
ATOM 824 C CA . HIS A 1 108 ? 16.657 4.154 5.960 1.00 87.62 108 HIS A CA 1
ATOM 825 C C . HIS A 1 108 ? 15.652 3.028 6.218 1.00 87.62 108 HIS A C 1
ATOM 827 O O . HIS A 1 108 ? 15.269 2.298 5.305 1.00 87.62 108 HIS A O 1
ATOM 833 N N . ASN A 1 109 ? 15.169 2.930 7.456 1.00 88.06 109 ASN A N 1
ATOM 834 C CA . ASN A 1 109 ? 14.170 1.931 7.824 1.00 88.06 109 ASN A CA 1
ATOM 835 C C . ASN A 1 109 ? 12.842 2.220 7.121 1.00 88.06 109 ASN A C 1
ATOM 837 O O . ASN A 1 109 ? 12.274 3.307 7.268 1.00 88.06 109 ASN A O 1
ATOM 841 N N . ILE A 1 110 ? 12.327 1.230 6.396 1.00 92.38 110 ILE A N 1
ATOM 842 C CA . ILE A 1 110 ? 10.942 1.246 5.928 1.00 92.38 110 ILE A CA 1
ATOM 843 C C . ILE A 1 110 ? 9.996 1.081 7.118 1.00 92.38 110 ILE A C 1
ATOM 845 O O . ILE A 1 110 ? 10.330 0.449 8.118 1.00 92.38 110 ILE A O 1
ATOM 849 N N . HIS A 1 111 ? 8.814 1.683 7.023 1.00 92.38 111 HIS A N 1
ATOM 850 C CA . HIS A 1 111 ? 7.793 1.518 8.051 1.00 92.38 111 HIS A CA 1
ATOM 851 C C . HIS A 1 111 ? 7.239 0.089 8.043 1.00 92.38 111 HIS A C 1
ATOM 853 O O . HIS A 1 111 ? 7.073 -0.491 6.970 1.00 92.38 111 HIS A O 1
ATOM 859 N N . ASP A 1 112 ? 6.859 -0.425 9.213 1.00 91.94 112 ASP A N 1
ATOM 860 C CA . ASP A 1 112 ? 6.346 -1.794 9.369 1.00 91.94 112 ASP A CA 1
ATOM 861 C C . ASP A 1 112 ? 5.154 -2.088 8.444 1.00 91.94 112 ASP A C 1
ATOM 863 O O . ASP A 1 112 ? 5.122 -3.127 7.798 1.00 91.94 112 ASP A O 1
ATOM 867 N N . TYR A 1 113 ? 4.230 -1.132 8.276 1.00 92.00 113 TYR A N 1
ATOM 868 C CA . TYR A 1 113 ? 3.085 -1.289 7.367 1.00 92.00 113 TYR A CA 1
ATOM 869 C C . TYR A 1 113 ? 3.489 -1.390 5.884 1.00 92.00 113 TYR A C 1
ATOM 871 O O . TYR A 1 113 ? 2.779 -2.003 5.092 1.00 92.00 113 TYR A O 1
ATOM 879 N N . VAL A 1 114 ? 4.621 -0.790 5.489 1.00 95.19 114 VAL A N 1
ATOM 880 C CA . VAL A 1 114 ? 5.164 -0.919 4.126 1.00 95.19 114 VAL A CA 1
ATOM 881 C C . VAL A 1 114 ? 5.794 -2.295 3.955 1.00 95.19 114 VAL A C 1
ATOM 883 O O . VAL A 1 114 ? 5.529 -2.956 2.958 1.00 95.19 114 VAL A O 1
ATOM 886 N N . LEU A 1 115 ? 6.588 -2.740 4.936 1.00 95.88 115 LEU A N 1
ATOM 887 C CA . LEU A 1 115 ? 7.183 -4.077 4.943 1.00 95.88 115 LEU A CA 1
ATOM 888 C C . LEU A 1 115 ? 6.104 -5.167 4.882 1.00 95.88 115 LEU A C 1
ATOM 890 O O . LEU A 1 115 ? 6.220 -6.099 4.092 1.00 95.88 115 LEU A O 1
ATOM 894 N N . GLU A 1 116 ? 5.039 -5.019 5.668 1.00 95.06 116 GLU A N 1
ATOM 895 C CA . GLU A 1 116 ? 3.895 -5.928 5.662 1.00 95.06 116 GLU A CA 1
ATOM 896 C C . GLU A 1 116 ? 3.214 -5.974 4.292 1.00 95.06 116 GLU A C 1
ATOM 898 O O . GLU A 1 116 ? 2.960 -7.054 3.763 1.00 95.06 116 GLU A O 1
ATOM 903 N N . GLY A 1 117 ? 2.968 -4.811 3.682 1.00 94.31 117 GLY A N 1
ATOM 904 C CA . GLY A 1 117 ? 2.398 -4.732 2.341 1.00 94.31 117 GLY A CA 1
ATOM 905 C C . GLY A 1 117 ? 3.277 -5.373 1.267 1.00 94.31 117 GLY A C 1
ATOM 906 O O . GLY A 1 117 ? 2.766 -6.092 0.414 1.00 94.31 117 GLY A O 1
ATOM 907 N N . ILE A 1 118 ? 4.597 -5.172 1.339 1.00 95.88 118 ILE A N 1
ATOM 908 C CA . ILE A 1 118 ? 5.567 -5.830 0.454 1.00 95.88 118 ILE A CA 1
ATOM 909 C C . ILE A 1 118 ? 5.487 -7.354 0.608 1.00 95.88 118 ILE A C 1
ATOM 911 O O . ILE A 1 118 ? 5.399 -8.064 -0.390 1.00 95.88 118 ILE A O 1
ATOM 915 N N . CYS A 1 119 ? 5.493 -7.861 1.842 1.00 95.44 119 CYS A N 1
ATOM 916 C CA . CYS A 1 119 ? 5.461 -9.300 2.104 1.00 95.44 119 CYS A CA 1
ATOM 917 C C . CYS A 1 119 ? 4.159 -9.942 1.614 1.00 95.44 119 CYS A C 1
ATOM 919 O O . CYS A 1 119 ? 4.201 -10.983 0.963 1.00 95.44 119 CYS A O 1
ATOM 921 N N . LYS A 1 120 ? 3.021 -9.275 1.833 1.00 92.56 120 LYS A N 1
ATOM 922 C CA . LYS A 1 120 ? 1.723 -9.696 1.293 1.00 92.56 120 LYS A CA 1
ATOM 923 C C . LYS A 1 120 ? 1.729 -9.746 -0.233 1.00 92.56 120 LYS A C 1
ATOM 925 O O . LYS A 1 120 ? 1.258 -10.728 -0.801 1.00 92.56 120 LYS A O 1
ATOM 930 N N . ALA A 1 121 ? 2.311 -8.745 -0.894 1.00 93.25 121 ALA A N 1
ATOM 931 C CA . ALA A 1 121 ? 2.453 -8.757 -2.347 1.00 93.25 121 ALA A CA 1
ATOM 932 C C . ALA A 1 121 ? 3.334 -9.916 -2.838 1.00 93.25 121 ALA A C 1
ATOM 934 O O . ALA A 1 121 ? 3.007 -10.538 -3.846 1.00 93.25 121 ALA A O 1
ATOM 935 N N . VAL A 1 122 ? 4.438 -10.238 -2.146 1.00 93.25 122 VAL A N 1
ATOM 936 C CA . VAL A 1 122 ? 5.295 -11.386 -2.517 1.00 93.25 122 VAL A CA 1
ATOM 937 C C . VAL A 1 122 ? 4.565 -12.714 -2.316 1.00 93.25 122 VAL A C 1
ATOM 939 O O . VAL A 1 122 ? 4.727 -13.626 -3.122 1.00 93.25 122 VAL A O 1
ATOM 942 N N . ASP A 1 123 ? 3.689 -12.796 -1.316 1.00 90.88 123 ASP A N 1
ATOM 943 C CA . ASP A 1 123 ? 2.785 -13.934 -1.117 1.00 90.88 123 ASP A CA 1
ATOM 944 C C . ASP A 1 123 ? 1.635 -13.990 -2.152 1.00 90.88 123 ASP A C 1
ATOM 946 O O . ASP A 1 123 ? 0.749 -14.840 -2.046 1.00 90.88 123 ASP A O 1
ATOM 950 N N . GLY A 1 124 ? 1.624 -13.100 -3.153 1.00 88.62 124 GLY A N 1
ATOM 951 C CA . GLY A 1 124 ? 0.615 -13.051 -4.216 1.00 88.62 124 GLY A CA 1
ATOM 952 C C . GLY A 1 124 ? -0.690 -12.362 -3.813 1.00 88.62 124 GLY A C 1
ATOM 953 O O . GLY A 1 124 ? -1.710 -12.555 -4.468 1.00 88.62 124 GLY A O 1
ATOM 954 N N . THR A 1 125 ? -0.689 -11.589 -2.724 1.00 90.44 125 THR A N 1
ATOM 955 C CA . THR A 1 125 ? -1.858 -10.817 -2.286 1.00 90.44 125 THR A CA 1
ATOM 956 C C . THR A 1 125 ? -1.857 -9.443 -2.940 1.00 90.44 125 THR A C 1
ATOM 958 O O . THR A 1 125 ? -0.900 -8.685 -2.791 1.00 90.44 125 THR A O 1
ATOM 961 N N . ASP A 1 126 ? -2.956 -9.086 -3.597 1.00 93.38 126 ASP A N 1
ATOM 962 C CA . ASP A 1 126 ? -3.144 -7.736 -4.118 1.00 93.38 126 ASP A CA 1
ATOM 963 C C . ASP A 1 126 ? -3.240 -6.703 -2.981 1.00 93.38 126 ASP A C 1
ATOM 965 O O . ASP A 1 126 ? -3.905 -6.915 -1.962 1.00 93.38 126 ASP A O 1
ATOM 969 N N . ILE A 1 127 ? -2.592 -5.553 -3.158 1.00 94.56 127 ILE A N 1
ATOM 970 C CA . ILE A 1 127 ? -2.442 -4.510 -2.143 1.00 94.56 127 ILE A CA 1
ATOM 971 C C . ILE A 1 127 ? -3.098 -3.220 -2.616 1.00 94.56 127 ILE A C 1
ATOM 973 O O . ILE A 1 127 ? -2.753 -2.695 -3.669 1.00 94.56 127 ILE A O 1
ATOM 977 N N . LEU A 1 128 ? -3.971 -2.649 -1.783 1.00 95.31 128 LEU A N 1
ATOM 978 C CA . LEU A 1 128 ? -4.353 -1.239 -1.847 1.00 95.31 128 LEU A CA 1
ATOM 979 C C . LEU A 1 128 ? -3.784 -0.518 -0.621 1.00 95.31 128 LEU A C 1
ATOM 981 O O . LEU A 1 128 ? -4.264 -0.708 0.495 1.00 95.31 128 LEU A O 1
ATOM 985 N N . ALA A 1 129 ? -2.773 0.324 -0.820 1.00 94.50 129 ALA A N 1
ATOM 986 C CA . ALA A 1 129 ? -2.141 1.089 0.247 1.00 94.50 129 ALA A CA 1
ATOM 987 C C . ALA A 1 129 ? -2.520 2.573 0.179 1.00 94.50 129 ALA A C 1
ATOM 989 O O . ALA A 1 129 ? -2.153 3.293 -0.753 1.00 94.50 129 ALA A O 1
ATOM 990 N N . VAL A 1 130 ? -3.202 3.058 1.218 1.00 92.75 130 VAL A N 1
ATOM 991 C CA . VAL A 1 130 ? -3.503 4.483 1.403 1.00 92.75 130 VAL A CA 1
ATOM 992 C C . VAL A 1 130 ? -2.549 5.043 2.453 1.00 92.75 130 VAL A C 1
ATOM 994 O O . VAL A 1 130 ? -2.717 4.803 3.647 1.00 92.75 130 VAL A O 1
ATOM 997 N N . THR A 1 131 ? -1.516 5.772 2.028 1.00 88.25 131 THR A N 1
ATOM 998 C CA . THR A 1 131 ? -0.510 6.329 2.948 1.00 88.25 131 THR A CA 1
ATOM 999 C C . THR A 1 131 ? -0.246 7.793 2.642 1.00 88.25 131 THR A C 1
ATOM 1001 O O . THR A 1 131 ? -0.069 8.174 1.490 1.00 88.25 131 THR A O 1
ATOM 1004 N N . LYS A 1 132 ? -0.193 8.642 3.677 1.00 84.56 132 LYS A N 1
ATOM 1005 C CA . LYS A 1 132 ? 0.020 10.095 3.534 1.00 84.56 132 LYS A CA 1
ATOM 1006 C C . LYS A 1 132 ? 1.169 10.434 2.574 1.00 84.56 132 LYS A C 1
ATOM 1008 O O . LYS A 1 132 ? 2.122 9.670 2.421 1.00 84.56 132 LYS A O 1
ATOM 1013 N N . THR A 1 133 ? 1.150 11.621 1.971 1.00 83.00 133 THR A N 1
ATOM 1014 C CA . THR A 1 133 ? 2.300 12.126 1.202 1.00 83.00 133 THR A CA 1
ATOM 1015 C C . THR A 1 133 ? 3.576 12.027 2.046 1.00 83.00 133 THR A C 1
ATOM 1017 O O . THR A 1 133 ? 3.560 12.364 3.231 1.00 83.00 133 THR A O 1
ATOM 1020 N N . ARG A 1 134 ? 4.665 11.520 1.446 1.00 82.88 134 ARG A N 1
ATOM 1021 C CA . ARG A 1 134 ? 5.925 11.140 2.124 1.00 82.88 134 ARG A CA 1
ATOM 1022 C C . ARG A 1 134 ? 5.846 9.934 3.074 1.00 82.88 134 ARG A C 1
ATOM 1024 O O . ARG A 1 134 ? 6.790 9.677 3.805 1.00 82.88 134 ARG A O 1
ATOM 1031 N N . GLY A 1 135 ? 4.756 9.171 3.059 1.00 81.69 135 GLY A N 1
ATOM 1032 C CA . GLY A 1 135 ? 4.587 7.912 3.793 1.00 81.69 135 GLY A CA 1
ATOM 1033 C C . GLY A 1 135 ? 5.177 6.703 3.068 1.00 81.69 135 GLY A C 1
ATOM 1034 O O . GLY A 1 135 ? 4.565 5.640 3.075 1.00 81.69 135 GLY A O 1
ATOM 1035 N N . SER A 1 136 ? 6.313 6.876 2.384 1.00 90.94 136 SER A N 1
ATOM 1036 C CA . SER A 1 136 ? 7.066 5.768 1.779 1.00 90.94 136 SER A CA 1
ATOM 1037 C C . SER A 1 136 ? 6.307 4.926 0.736 1.00 90.94 136 SER A C 1
ATOM 1039 O O . SER A 1 136 ? 6.602 3.751 0.574 1.00 90.94 136 SER A O 1
ATOM 1041 N N . LYS A 1 137 ? 5.353 5.501 -0.015 1.00 91.88 137 LYS A N 1
ATOM 1042 C CA . LYS A 1 137 ? 4.581 4.766 -1.048 1.00 91.88 137 LYS A CA 1
ATOM 1043 C C . LYS A 1 137 ? 5.462 4.062 -2.077 1.00 91.88 137 LYS A C 1
ATOM 1045 O O . LYS A 1 137 ? 5.239 2.899 -2.378 1.00 91.88 137 LYS A O 1
ATOM 1050 N N . SER A 1 138 ? 6.493 4.744 -2.569 1.00 92.50 138 SER A N 1
ATOM 1051 C CA . SER A 1 138 ? 7.398 4.186 -3.576 1.00 92.50 138 SER A CA 1
ATOM 1052 C C . SER A 1 138 ? 8.125 2.931 -3.085 1.00 92.50 138 SER A C 1
ATOM 1054 O O . SER A 1 138 ? 8.494 2.085 -3.893 1.00 92.50 138 SER A O 1
ATOM 1056 N N . TRP A 1 139 ? 8.283 2.767 -1.766 1.00 94.38 139 TRP A N 1
ATOM 1057 C CA . TRP A 1 139 ? 8.884 1.570 -1.189 1.00 94.38 139 TRP A CA 1
ATOM 1058 C C . TRP A 1 139 ? 8.016 0.322 -1.337 1.00 94.38 139 TRP A C 1
ATOM 1060 O O . TRP A 1 139 ? 8.581 -0.761 -1.322 1.00 94.38 139 TRP A O 1
ATOM 1070 N N . TYR A 1 140 ? 6.702 0.430 -1.567 1.00 94.88 140 TYR A N 1
ATOM 1071 C CA . TYR A 1 140 ? 5.904 -0.747 -1.930 1.00 94.88 140 TYR A CA 1
ATOM 1072 C C . TYR A 1 140 ? 6.395 -1.377 -3.237 1.00 94.88 140 TYR A C 1
ATOM 1074 O O . TYR A 1 140 ? 6.416 -2.593 -3.345 1.00 94.88 140 TYR A O 1
ATOM 1082 N N . PHE A 1 141 ? 6.846 -0.566 -4.199 1.00 94.38 141 PHE A N 1
ATOM 1083 C CA . PHE A 1 141 ? 7.378 -1.055 -5.472 1.00 94.38 141 PHE A CA 1
ATOM 1084 C C . PHE A 1 141 ? 8.851 -1.445 -5.351 1.00 94.38 141 PHE A C 1
ATOM 1086 O O . PHE A 1 141 ? 9.227 -2.578 -5.639 1.00 94.38 141 PHE A O 1
ATOM 1093 N N . TYR A 1 142 ? 9.693 -0.525 -4.870 1.00 92.31 142 TYR A N 1
ATOM 1094 C CA . TYR A 1 142 ? 11.133 -0.773 -4.776 1.00 92.31 142 TYR A CA 1
ATOM 1095 C C . TYR A 1 142 ? 11.465 -1.846 -3.744 1.00 92.31 142 TYR A C 1
ATOM 1097 O O . TYR A 1 142 ? 12.280 -2.715 -4.011 1.00 92.31 142 TYR A O 1
ATOM 1105 N N . GLY A 1 143 ? 10.817 -1.824 -2.581 1.00 93.75 143 GLY A N 1
ATOM 1106 C CA . GLY A 1 143 ? 11.012 -2.840 -1.553 1.00 93.75 143 GLY A CA 1
ATOM 1107 C C . GLY A 1 143 ? 10.514 -4.214 -1.996 1.00 93.75 143 GLY A C 1
ATOM 1108 O O . GLY A 1 143 ? 11.164 -5.203 -1.687 1.00 93.75 143 GLY A O 1
ATOM 1109 N N . TYR A 1 144 ? 9.431 -4.290 -2.778 1.00 94.44 144 TYR A N 1
ATOM 1110 C CA . TYR A 1 144 ? 8.994 -5.544 -3.399 1.00 94.44 144 TYR A CA 1
ATOM 1111 C C . TYR A 1 144 ? 10.055 -6.108 -4.344 1.00 94.44 144 TYR A C 1
ATOM 1113 O O . TYR A 1 144 ? 10.440 -7.267 -4.210 1.00 94.44 144 TYR A O 1
ATOM 1121 N N . LEU A 1 145 ? 10.597 -5.276 -5.234 1.00 91.19 145 LEU A N 1
ATOM 1122 C CA . LEU A 1 145 ? 11.656 -5.685 -6.156 1.00 91.19 145 LEU A CA 1
ATOM 1123 C C . LEU A 1 145 ? 12.939 -6.086 -5.441 1.00 91.19 145 LEU A C 1
ATOM 1125 O O . LEU A 1 145 ? 13.469 -7.149 -5.730 1.00 91.19 145 LEU A O 1
ATOM 1129 N N . LEU A 1 146 ? 13.411 -5.275 -4.491 1.00 91.62 146 LEU A N 1
ATOM 1130 C CA . LEU A 1 146 ? 14.609 -5.569 -3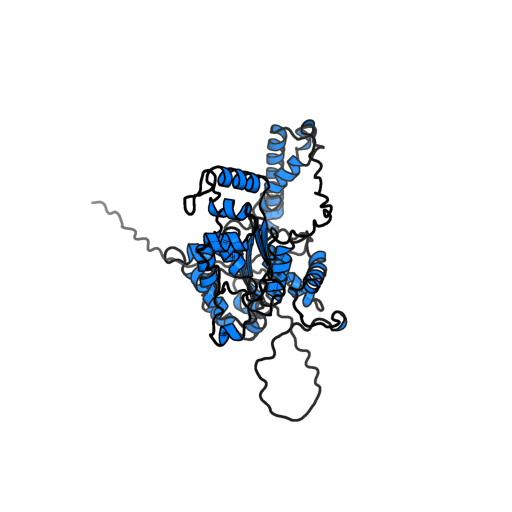.704 1.00 91.62 146 LEU A CA 1
ATOM 1131 C C . LEU A 1 146 ? 14.434 -6.836 -2.865 1.00 91.62 146 LEU A C 1
ATOM 1133 O O . LEU A 1 146 ? 15.404 -7.553 -2.646 1.00 91.62 146 LEU A O 1
ATOM 1137 N N . LEU A 1 147 ? 13.216 -7.129 -2.398 1.00 93.00 147 LEU A N 1
ATOM 1138 C CA . LEU A 1 147 ? 12.932 -8.357 -1.665 1.00 93.00 147 LEU A CA 1
ATOM 1139 C C . LEU A 1 147 ? 12.912 -9.559 -2.605 1.00 93.00 147 LEU A C 1
ATOM 1141 O O . LEU A 1 147 ? 13.573 -10.546 -2.308 1.00 93.00 147 LEU A O 1
ATOM 1145 N N . LEU A 1 148 ? 12.223 -9.477 -3.748 1.00 90.38 148 LEU A N 1
ATOM 1146 C CA . LEU A 1 148 ? 12.285 -10.523 -4.770 1.00 90.38 148 LEU A CA 1
ATOM 1147 C C . LEU A 1 148 ? 13.722 -10.769 -5.222 1.00 90.38 148 LEU A C 1
ATOM 1149 O O . LEU A 1 148 ? 14.114 -11.922 -5.370 1.00 90.38 148 LEU A O 1
ATOM 1153 N N . GLN A 1 149 ? 14.494 -9.703 -5.412 1.00 86.88 149 GLN A N 1
ATOM 1154 C CA . GLN A 1 149 ? 15.915 -9.754 -5.705 1.00 86.88 149 GLN A CA 1
ATOM 1155 C C . GLN A 1 149 ? 16.673 -10.423 -4.563 1.00 86.88 149 GLN A C 1
ATOM 1157 O O . GLN A 1 149 ? 17.404 -11.352 -4.819 1.00 86.88 149 GLN A O 1
ATOM 1162 N N . ALA A 1 150 ? 16.490 -10.039 -3.301 1.00 89.69 150 ALA A N 1
ATOM 1163 C CA . ALA A 1 150 ? 17.205 -10.660 -2.185 1.00 89.69 150 ALA A CA 1
ATOM 1164 C C . ALA A 1 150 ? 16.864 -12.149 -2.010 1.00 89.69 150 ALA A C 1
ATOM 1166 O O . ALA A 1 150 ? 17.711 -12.944 -1.607 1.00 89.69 150 ALA A O 1
ATOM 1167 N N . LEU A 1 151 ? 15.620 -12.523 -2.316 1.00 87.38 151 LEU A N 1
ATOM 1168 C CA . LEU A 1 151 ? 15.164 -13.910 -2.354 1.00 87.38 151 LEU A CA 1
ATOM 1169 C C . LEU A 1 151 ? 15.769 -14.672 -3.549 1.00 87.38 151 LEU A C 1
ATOM 1171 O O . LEU A 1 151 ? 15.969 -15.881 -3.449 1.00 87.38 151 LEU A O 1
ATOM 1175 N N . GLN A 1 152 ? 16.083 -13.973 -4.648 1.00 81.81 152 GLN A N 1
ATOM 1176 C CA . GLN A 1 152 ? 16.777 -14.493 -5.834 1.00 81.81 152 GLN A CA 1
ATOM 1177 C C . GLN A 1 152 ? 18.306 -14.503 -5.704 1.00 81.81 152 GLN A C 1
ATOM 1179 O O . GLN A 1 152 ? 18.926 -15.433 -6.215 1.00 81.81 152 GLN A O 1
ATOM 1184 N N . ASP A 1 153 ? 18.907 -13.524 -5.010 1.00 65.62 153 ASP A N 1
ATOM 1185 C CA . ASP A 1 153 ? 20.345 -13.190 -4.907 1.00 65.62 153 ASP A CA 1
ATOM 1186 C C . ASP A 1 153 ? 21.143 -14.222 -4.079 1.00 65.62 153 ASP A C 1
ATOM 1188 O O . ASP A 1 153 ? 22.262 -14.009 -3.617 1.00 65.62 153 ASP A O 1
ATOM 1192 N N . LEU A 1 154 ? 20.609 -15.438 -4.056 1.00 57.28 154 LEU A N 1
ATOM 1193 C CA . LEU A 1 154 ? 21.359 -16.653 -4.338 1.00 57.28 154 LEU A CA 1
ATOM 1194 C C . LEU A 1 154 ? 21.997 -16.679 -5.770 1.00 57.28 154 LEU A C 1
ATOM 1196 O O . LEU A 1 154 ? 22.624 -17.690 -6.090 1.00 57.28 154 LEU A O 1
ATOM 1200 N N . SER A 1 155 ? 21.903 -15.627 -6.627 1.00 38.41 155 SER A N 1
ATOM 1201 C CA . SER A 1 155 ? 22.699 -15.360 -7.872 1.00 38.41 155 SER A CA 1
ATOM 1202 C C . SER A 1 155 ? 22.494 -13.929 -8.492 1.00 38.41 155 SER A C 1
ATOM 1204 O O . SER A 1 155 ? 21.551 -13.275 -8.089 1.00 38.41 155 SER A O 1
ATOM 1206 N N . PRO A 1 156 ? 23.354 -13.418 -9.425 1.00 44.06 156 PRO A N 1
ATOM 1207 C CA . PRO A 1 156 ? 23.930 -12.039 -9.489 1.00 44.06 156 PRO A CA 1
ATOM 1208 C C . PRO A 1 156 ? 23.057 -10.895 -10.099 1.00 44.06 156 PRO A C 1
ATOM 1210 O O . PRO A 1 156 ? 21.996 -11.181 -10.648 1.00 44.06 156 PRO A O 1
ATOM 1213 N N . PRO A 1 157 ? 23.504 -9.606 -10.036 1.00 51.09 157 PRO A N 1
ATOM 1214 C CA . PRO A 1 157 ? 22.632 -8.423 -10.039 1.00 51.09 157 PRO A CA 1
ATOM 1215 C C . PRO A 1 157 ? 22.207 -7.906 -11.428 1.00 51.09 157 PRO A C 1
ATOM 1217 O O . PRO A 1 157 ? 22.815 -8.213 -12.452 1.00 51.09 157 PRO A O 1
ATOM 1220 N N . TYR A 1 158 ? 21.167 -7.069 -11.405 1.00 49.22 158 TYR A N 1
ATOM 1221 C CA . TYR A 1 158 ? 20.339 -6.578 -12.517 1.00 49.22 158 TYR A CA 1
ATOM 1222 C C . TYR A 1 158 ? 20.827 -5.231 -13.065 1.00 49.22 158 TYR A C 1
ATOM 1224 O O . TYR A 1 158 ? 21.416 -4.423 -12.340 1.00 49.22 158 TYR A O 1
ATOM 1232 N N . THR A 1 159 ? 20.500 -4.948 -14.329 1.00 40.28 159 THR A N 1
ATOM 1233 C CA . THR A 1 159 ? 20.840 -3.687 -14.999 1.00 40.28 159 THR A CA 1
ATOM 1234 C C . THR A 1 159 ? 19.585 -2.839 -15.216 1.00 40.28 159 THR A C 1
ATOM 1236 O O . THR A 1 159 ? 18.650 -3.255 -15.891 1.00 40.28 159 THR A O 1
ATOM 1239 N N . LEU A 1 160 ? 19.559 -1.610 -14.691 1.00 42.25 160 LEU A N 1
ATOM 1240 C CA . LEU A 1 160 ? 18.584 -0.594 -15.104 1.00 42.25 160 LEU A CA 1
ATOM 1241 C C . LEU A 1 160 ? 19.103 0.090 -16.375 1.00 42.25 160 LEU A C 1
ATOM 1243 O O . LEU A 1 160 ? 19.946 0.987 -16.303 1.00 42.25 160 LEU A O 1
ATOM 1247 N N . ALA A 1 161 ? 18.631 -0.338 -17.544 1.00 38.53 161 ALA A N 1
ATOM 1248 C CA . ALA A 1 161 ? 18.995 0.288 -18.811 1.00 38.53 161 ALA A CA 1
ATOM 1249 C C . ALA A 1 161 ? 18.028 1.430 -19.166 1.00 38.53 161 ALA A C 1
ATOM 1251 O O . ALA A 1 161 ? 16.823 1.231 -19.308 1.00 38.53 161 ALA A O 1
ATOM 1252 N N . ALA A 1 162 ? 18.573 2.630 -19.370 1.00 41.72 162 ALA A N 1
ATOM 1253 C CA . ALA A 1 162 ? 17.911 3.702 -20.104 1.00 41.72 162 ALA A CA 1
ATOM 1254 C C . ALA A 1 162 ? 18.699 3.932 -21.393 1.00 41.72 162 ALA A C 1
ATOM 1256 O O . ALA A 1 162 ? 19.881 4.271 -21.331 1.00 41.72 162 ALA A O 1
ATOM 1257 N N . VAL A 1 163 ? 18.079 3.754 -22.563 1.00 43.22 163 VAL A N 1
ATOM 1258 C CA . VAL A 1 163 ? 18.723 4.133 -23.827 1.00 43.22 163 VAL A CA 1
ATOM 1259 C C . VAL A 1 163 ? 17.711 4.822 -24.738 1.00 43.22 163 VAL A C 1
ATOM 1261 O O . VAL A 1 163 ? 16.668 4.277 -25.069 1.00 43.22 163 VAL A O 1
ATOM 1264 N N . HIS A 1 164 ? 18.026 6.045 -25.158 1.00 43.09 164 HIS A N 1
ATOM 1265 C CA . HIS A 1 164 ? 17.307 6.746 -26.218 1.00 43.09 164 HIS A CA 1
ATOM 1266 C C . HIS A 1 164 ? 18.125 6.621 -27.508 1.00 43.09 164 HIS A C 1
ATOM 1268 O O . HIS A 1 164 ? 18.999 7.440 -27.786 1.00 43.09 164 HIS A O 1
ATOM 1274 N N . HIS A 1 165 ? 17.841 5.591 -28.305 1.00 53.06 165 HIS A N 1
ATOM 1275 C CA . HIS A 1 165 ? 18.341 5.465 -29.676 1.00 53.06 165 HIS A CA 1
ATOM 1276 C C . HIS A 1 165 ? 17.163 5.375 -30.654 1.00 53.06 165 HIS A C 1
ATOM 1278 O O . HIS A 1 165 ? 16.115 4.831 -30.320 1.00 53.06 165 HIS A O 1
ATOM 1284 N N . ALA A 1 166 ? 17.323 5.926 -31.861 1.00 64.19 166 ALA A N 1
ATOM 1285 C CA . ALA A 1 166 ? 16.255 6.022 -32.864 1.00 64.19 166 ALA A CA 1
ATOM 1286 C C . ALA A 1 166 ? 15.716 4.657 -33.346 1.00 64.19 166 ALA A C 1
ATOM 1288 O O . ALA A 1 166 ? 14.598 4.597 -33.849 1.00 64.19 166 ALA A O 1
ATOM 1289 N N . ASP A 1 167 ? 16.470 3.576 -33.127 1.00 76.56 167 ASP A N 1
ATOM 1290 C CA . ASP A 1 167 ? 16.091 2.195 -33.463 1.00 76.56 167 ASP A CA 1
ATOM 1291 C C . ASP A 1 167 ? 15.643 1.375 -32.238 1.00 76.56 167 ASP A C 1
ATOM 1293 O O . ASP A 1 167 ? 15.527 0.149 -32.300 1.00 76.56 167 ASP A O 1
ATOM 1297 N N . TRP A 1 168 ? 15.418 2.028 -31.095 1.00 78.88 168 TRP A N 1
ATOM 1298 C CA . TRP A 1 168 ? 15.111 1.329 -29.855 1.00 78.88 168 TRP A CA 1
ATOM 1299 C C . TRP A 1 168 ? 13.671 0.809 -29.830 1.00 78.88 168 TRP A C 1
ATOM 1301 O O . TRP A 1 168 ? 12.705 1.565 -29.951 1.00 78.88 168 TRP A O 1
ATOM 1311 N N . ASN A 1 169 ? 13.524 -0.503 -29.639 1.00 86.12 169 ASN A N 1
ATOM 1312 C CA . ASN A 1 169 ? 12.233 -1.157 -29.488 1.00 86.12 169 ASN A CA 1
ATOM 1313 C C . ASN A 1 169 ? 12.046 -1.601 -28.036 1.00 86.12 169 ASN A C 1
ATOM 1315 O O . ASN A 1 169 ? 12.419 -2.717 -27.678 1.00 86.12 169 ASN A O 1
ATOM 1319 N N . LEU A 1 170 ? 11.420 -0.733 -27.235 1.00 86.25 170 LEU A N 1
ATOM 1320 C CA . LEU A 1 170 ? 11.077 -0.986 -25.831 1.00 86.25 170 LEU A CA 1
ATOM 1321 C C . LEU A 1 170 ? 10.494 -2.391 -25.614 1.00 86.25 170 LEU A C 1
ATOM 1323 O O . LEU A 1 170 ? 10.919 -3.111 -24.721 1.00 86.25 170 LEU A O 1
ATOM 1327 N N . TRP A 1 171 ? 9.561 -2.811 -26.470 1.00 90.06 171 TRP A N 1
ATOM 1328 C CA . TRP A 1 171 ? 8.844 -4.079 -26.321 1.00 90.06 171 TRP A CA 1
ATOM 1329 C C . TRP A 1 171 ? 9.730 -5.309 -26.529 1.00 90.06 171 TRP A C 1
ATOM 1331 O O . TRP A 1 171 ? 9.422 -6.367 -25.991 1.00 90.06 171 TRP A O 1
ATOM 1341 N N . LYS A 1 172 ? 10.812 -5.183 -27.307 1.00 88.94 172 LYS A N 1
ATOM 1342 C CA . LYS A 1 172 ? 11.804 -6.251 -27.482 1.00 88.94 172 LYS A CA 1
ATOM 1343 C C . LYS A 1 172 ? 12.676 -6.384 -26.232 1.00 88.94 172 LYS A C 1
ATOM 1345 O O . LYS A 1 172 ? 12.845 -7.496 -25.750 1.00 88.94 172 LYS A O 1
ATOM 1350 N N . GLU A 1 173 ? 13.138 -5.266 -25.673 1.00 87.12 173 GLU A N 1
ATOM 1351 C CA . GLU A 1 173 ? 13.940 -5.263 -24.440 1.00 87.12 173 GLU A CA 1
ATOM 1352 C C . GLU A 1 173 ? 13.152 -5.761 -23.227 1.00 87.12 173 GLU A C 1
ATOM 1354 O O . GLU A 1 173 ? 13.703 -6.464 -22.388 1.00 87.12 173 GLU A O 1
ATOM 1359 N N . CYS A 1 174 ? 11.847 -5.468 -23.151 1.00 87.31 174 CYS A N 1
ATOM 1360 C CA . CYS A 1 174 ? 10.987 -5.996 -22.087 1.00 87.31 174 CYS A CA 1
ATOM 1361 C C . CYS A 1 174 ? 10.988 -7.530 -22.012 1.00 87.31 174 CYS A C 1
ATOM 1363 O O . CYS A 1 174 ? 10.688 -8.080 -20.959 1.00 87.31 174 CYS A O 1
ATOM 1365 N N . ILE A 1 175 ? 11.290 -8.218 -23.118 1.00 87.31 175 ILE A N 1
ATOM 1366 C CA . ILE A 1 175 ? 11.401 -9.681 -23.168 1.00 87.31 175 ILE A CA 1
ATOM 1367 C C . ILE A 1 175 ? 12.814 -10.136 -22.762 1.00 87.31 175 ILE A C 1
ATOM 1369 O O . ILE A 1 175 ? 13.007 -11.305 -22.449 1.00 87.31 175 ILE A O 1
ATOM 1373 N N . GLU A 1 176 ? 13.817 -9.260 -22.802 1.00 84.12 176 GLU A N 1
ATOM 1374 C CA . GLU A 1 176 ? 15.227 -9.652 -22.746 1.00 84.12 176 GLU A CA 1
ATOM 1375 C C . GLU A 1 176 ? 15.919 -9.363 -21.414 1.00 84.12 176 GLU A C 1
ATOM 1377 O O . GLU A 1 176 ? 16.588 -10.279 -20.948 1.00 84.12 176 GLU A O 1
ATOM 1382 N N . ASP A 1 177 ? 15.810 -8.163 -20.829 1.00 79.25 177 ASP A N 1
ATOM 1383 C CA . ASP A 1 177 ? 16.523 -7.826 -19.576 1.00 79.25 177 ASP A CA 1
ATOM 1384 C C . ASP A 1 177 ? 15.991 -6.534 -18.918 1.00 79.25 177 ASP A C 1
ATOM 1386 O O . ASP A 1 177 ? 16.708 -5.548 -18.746 1.00 79.25 177 ASP A O 1
ATOM 1390 N N . VAL A 1 178 ? 14.691 -6.480 -18.601 1.00 82.94 178 VAL A N 1
ATOM 1391 C CA . VAL A 1 178 ? 14.085 -5.288 -17.974 1.00 82.94 178 VAL A CA 1
ATOM 1392 C C . VAL A 1 178 ? 13.292 -5.654 -16.726 1.00 82.94 178 VAL A C 1
ATOM 1394 O O . VAL A 1 178 ? 12.188 -6.190 -16.810 1.00 82.94 178 VAL A O 1
ATOM 1397 N N . SER A 1 179 ? 13.801 -5.272 -15.552 1.00 82.88 179 SER A N 1
ATOM 1398 C CA . SER A 1 179 ? 13.122 -5.523 -14.270 1.00 82.88 179 SER A CA 1
ATOM 1399 C C . SER A 1 179 ? 11.896 -4.633 -14.049 1.00 82.88 179 SER A C 1
ATOM 1401 O O . SER A 1 179 ? 10.948 -5.054 -13.391 1.00 82.88 179 SER A O 1
ATOM 1403 N N . ILE A 1 180 ? 11.903 -3.400 -14.575 1.00 87.12 180 ILE A N 1
ATOM 1404 C CA . ILE A 1 180 ? 10.824 -2.416 -14.401 1.00 87.12 180 ILE A CA 1
ATOM 1405 C C . ILE A 1 180 ? 10.528 -1.716 -15.722 1.00 87.12 180 ILE A C 1
ATOM 1407 O O . ILE A 1 180 ? 11.410 -1.105 -16.321 1.00 87.12 180 ILE A O 1
ATOM 1411 N N . VAL A 1 181 ? 9.257 -1.703 -16.108 1.00 87.44 181 VAL A N 1
ATOM 1412 C CA . VAL A 1 181 ? 8.743 -0.905 -17.221 1.00 87.44 181 VAL A CA 1
ATOM 1413 C C . VAL A 1 181 ? 7.735 0.099 -16.675 1.00 87.44 181 VAL A C 1
ATOM 1415 O O . VAL A 1 181 ? 6.763 -0.292 -16.030 1.00 87.44 181 VAL A O 1
ATOM 1418 N N . LEU A 1 182 ? 7.959 1.389 -16.933 1.00 91.00 182 LEU A N 1
ATOM 1419 C CA . LEU A 1 182 ? 7.010 2.453 -16.599 1.00 91.00 182 LEU A CA 1
ATOM 1420 C C . LEU A 1 182 ? 6.156 2.774 -17.822 1.00 91.00 182 LEU A C 1
ATOM 1422 O O . LEU A 1 182 ? 6.691 3.112 -18.876 1.00 91.00 182 LEU A O 1
ATOM 1426 N N . LEU A 1 183 ? 4.839 2.678 -17.676 1.00 91.81 183 LEU A N 1
ATOM 1427 C CA . LEU A 1 183 ? 3.882 2.857 -18.762 1.00 91.81 183 LEU A CA 1
ATOM 1428 C C . LEU A 1 183 ? 2.800 3.866 -18.373 1.00 91.81 183 LEU A C 1
ATOM 1430 O O . LEU A 1 183 ? 2.360 3.927 -17.221 1.00 91.81 183 LEU A O 1
ATOM 1434 N N . SER A 1 184 ? 2.346 4.642 -19.357 1.00 92.94 184 SER A N 1
ATOM 1435 C CA . SER A 1 184 ? 1.094 5.391 -19.256 1.00 92.94 184 SER A CA 1
ATOM 1436 C C . SER A 1 184 ? -0.113 4.449 -19.417 1.00 92.94 184 SER A C 1
ATOM 1438 O O . SER A 1 184 ? 0.014 3.368 -20.006 1.00 92.94 184 SER A O 1
ATOM 1440 N N . PRO A 1 185 ? -1.312 4.852 -18.961 1.00 92.81 185 PRO A N 1
ATOM 1441 C CA . PRO A 1 185 ? -2.546 4.099 -19.200 1.00 92.81 185 PRO A CA 1
ATOM 1442 C C . PRO A 1 185 ? -2.804 3.790 -20.680 1.00 92.81 185 PRO A C 1
ATOM 1444 O O . PRO A 1 185 ? -3.236 2.698 -21.030 1.00 92.81 185 PRO A O 1
ATOM 1447 N N . GLU A 1 186 ? -2.508 4.727 -21.578 1.00 93.44 186 GLU A N 1
ATOM 1448 C CA . GLU A 1 186 ? -2.692 4.563 -23.024 1.00 93.44 186 GLU A CA 1
ATOM 1449 C C . GLU A 1 186 ? -1.717 3.527 -23.591 1.00 93.44 186 GLU A C 1
ATOM 1451 O O . GLU A 1 186 ? -2.083 2.735 -24.460 1.00 93.44 186 GLU A O 1
ATOM 1456 N N . GLN A 1 187 ? -0.483 3.497 -23.077 1.00 92.56 187 GLN A N 1
ATOM 1457 C CA . GLN A 1 187 ? 0.514 2.507 -23.478 1.00 92.56 187 GLN A CA 1
ATOM 1458 C C . GLN A 1 187 ? 0.119 1.093 -23.041 1.00 92.56 187 GLN A C 1
ATOM 1460 O O . GLN A 1 187 ? 0.321 0.159 -23.818 1.00 92.56 187 GLN A O 1
ATOM 1465 N N . LEU A 1 188 ? -0.505 0.929 -21.869 1.00 92.12 188 LEU A N 1
ATOM 1466 C CA . LEU A 1 188 ? -1.052 -0.366 -21.444 1.00 92.12 188 LEU A CA 1
ATOM 1467 C C . LEU A 1 188 ? -2.176 -0.881 -22.348 1.00 92.12 188 LEU A C 1
ATOM 1469 O O . LEU A 1 188 ? -2.394 -2.082 -22.442 1.00 92.12 188 LEU A O 1
ATOM 1473 N N . LEU A 1 189 ? -2.903 0.009 -23.018 1.00 90.62 189 LEU A N 1
ATOM 1474 C CA . LEU A 1 189 ? -3.977 -0.370 -23.943 1.00 90.62 189 LEU A CA 1
ATOM 1475 C C . LEU A 1 189 ? -3.502 -0.465 -25.390 1.00 90.62 189 LEU A C 1
ATOM 1477 O O . LEU A 1 189 ? -4.290 -0.706 -26.307 1.00 90.62 189 LEU A O 1
ATOM 1481 N N . SER A 1 190 ? -2.211 -0.247 -25.615 1.00 93.06 190 SER A N 1
ATOM 1482 C CA . SER A 1 190 ? -1.634 -0.266 -26.944 1.00 93.06 190 SER A CA 1
ATOM 1483 C C . SER A 1 190 ? -1.493 -1.704 -27.460 1.00 93.06 190 SER A C 1
ATOM 1485 O O . SER A 1 190 ? -1.169 -2.636 -26.723 1.00 93.06 190 SER A O 1
ATOM 1487 N N . ARG A 1 191 ? -1.669 -1.894 -28.775 1.00 93.75 191 ARG A N 1
ATOM 1488 C CA . ARG A 1 191 ? -1.437 -3.198 -29.432 1.00 93.75 191 ARG A CA 1
ATOM 1489 C C . ARG A 1 191 ? -0.030 -3.766 -29.193 1.00 93.75 191 ARG A C 1
ATOM 1491 O O . ARG A 1 191 ? 0.103 -4.984 -29.113 1.00 93.75 191 ARG A O 1
ATOM 1498 N N . PRO A 1 192 ? 1.047 -2.956 -29.145 1.00 94.00 192 PRO A N 1
ATOM 1499 C CA . PRO A 1 192 ? 2.357 -3.471 -28.771 1.00 94.00 192 PRO A CA 1
ATOM 1500 C C . PRO A 1 192 ? 2.403 -4.104 -27.377 1.00 94.00 192 PRO A C 1
ATOM 1502 O O . PRO A 1 192 ? 2.983 -5.178 -27.254 1.00 94.00 192 PRO A O 1
ATOM 1505 N N . PHE A 1 193 ? 1.755 -3.504 -26.374 1.00 94.00 193 PHE A N 1
ATOM 1506 C CA . PHE A 1 193 ? 1.698 -4.079 -25.030 1.00 94.00 193 PHE A CA 1
ATOM 1507 C C . PHE A 1 193 ? 0.823 -5.338 -24.970 1.00 94.00 193 PHE A C 1
ATOM 1509 O O . PHE A 1 193 ? 1.229 -6.327 -24.373 1.00 94.00 193 PHE A O 1
ATOM 1516 N N . ASP A 1 194 ? -0.313 -5.367 -25.673 1.00 93.12 194 ASP A N 1
ATOM 1517 C CA . ASP A 1 194 ? -1.124 -6.589 -25.821 1.00 93.12 194 ASP A CA 1
ATOM 1518 C C . ASP A 1 194 ? -0.307 -7.749 -26.429 1.00 93.12 194 ASP A C 1
ATOM 1520 O O . ASP A 1 194 ? -0.297 -8.863 -25.910 1.00 93.12 194 ASP A O 1
ATOM 1524 N N . ARG A 1 195 ? 0.495 -7.480 -27.470 1.00 94.19 195 ARG A N 1
ATOM 1525 C CA . ARG A 1 195 ? 1.425 -8.483 -28.027 1.00 94.19 195 ARG A CA 1
ATOM 1526 C C . ARG A 1 195 ? 2.509 -8.912 -27.040 1.00 94.19 195 ARG A C 1
ATOM 1528 O O . ARG A 1 195 ? 2.944 -10.060 -27.097 1.00 94.19 195 ARG A O 1
ATOM 1535 N N . LEU A 1 196 ? 2.952 -8.012 -26.163 1.00 93.25 196 LEU A N 1
ATOM 1536 C CA . LEU A 1 196 ? 3.897 -8.338 -25.099 1.00 93.25 196 LEU A CA 1
ATOM 1537 C C . LEU A 1 196 ? 3.245 -9.260 -24.052 1.00 93.25 196 LEU A C 1
ATOM 1539 O O . LEU A 1 196 ? 3.856 -10.252 -23.671 1.00 93.25 196 LEU A O 1
ATOM 1543 N N . LEU A 1 197 ? 1.984 -9.021 -23.672 1.00 92.31 197 LEU A N 1
ATOM 1544 C CA . LEU A 1 197 ? 1.210 -9.921 -22.801 1.00 92.31 197 LEU A CA 1
ATOM 1545 C C . LEU A 1 197 ? 0.910 -11.282 -23.449 1.00 92.31 197 LEU A C 1
ATOM 1547 O O . LEU A 1 197 ? 0.752 -12.278 -22.756 1.00 92.31 197 LEU A O 1
ATOM 1551 N N . GLN A 1 198 ? 0.868 -11.369 -24.776 1.00 92.94 198 GLN A N 1
ATOM 1552 C CA . GLN A 1 198 ? 0.745 -12.652 -25.481 1.00 92.94 198 GLN A CA 1
ATOM 1553 C C . GLN A 1 198 ? 2.074 -13.425 -25.552 1.00 92.94 198 GLN A C 1
ATOM 1555 O O . GLN A 1 198 ? 2.093 -14.596 -25.937 1.00 92.94 198 GLN A O 1
ATOM 1560 N N . ASN A 1 199 ? 3.199 -12.798 -25.192 1.00 94.06 199 ASN A N 1
ATOM 1561 C CA . ASN A 1 199 ? 4.491 -13.463 -25.144 1.00 94.06 199 ASN A CA 1
ATOM 1562 C C . ASN A 1 199 ? 4.612 -14.295 -23.855 1.00 94.06 199 ASN A C 1
ATOM 1564 O O . ASN A 1 199 ? 4.626 -13.765 -22.742 1.00 94.06 199 ASN A O 1
ATOM 1568 N N . GLN A 1 200 ? 4.730 -15.616 -24.008 1.00 92.25 200 GLN A N 1
ATOM 1569 C CA . GLN A 1 200 ? 4.812 -16.544 -22.877 1.00 92.25 200 GLN A CA 1
ATOM 1570 C C . GLN A 1 200 ? 6.066 -16.335 -22.018 1.00 92.25 200 GLN A C 1
ATOM 1572 O O . GLN A 1 200 ? 6.002 -16.503 -20.805 1.00 92.25 200 GLN A O 1
ATOM 1577 N N . ALA A 1 201 ? 7.196 -15.963 -22.628 1.00 90.12 201 ALA A N 1
ATOM 1578 C CA . ALA A 1 201 ? 8.428 -15.713 -21.890 1.00 90.12 201 ALA A CA 1
ATOM 1579 C C . ALA A 1 201 ? 8.235 -14.507 -20.960 1.00 90.12 201 ALA A C 1
ATOM 1581 O O . ALA A 1 201 ? 8.368 -14.644 -19.748 1.00 90.12 201 ALA A O 1
ATOM 1582 N N . PHE A 1 202 ? 7.760 -13.384 -21.506 1.00 91.62 202 PHE A N 1
ATOM 1583 C CA . PHE A 1 202 ? 7.446 -12.186 -20.724 1.00 91.62 202 PHE A CA 1
ATOM 1584 C C . PHE A 1 202 ? 6.448 -12.464 -19.591 1.00 91.62 202 PHE A C 1
ATOM 1586 O O . PHE A 1 202 ? 6.715 -12.149 -18.435 1.00 91.62 202 PHE A O 1
ATOM 1593 N N . THR A 1 203 ? 5.311 -13.094 -19.896 1.00 90.56 203 THR A N 1
ATOM 1594 C CA . THR A 1 203 ? 4.270 -13.364 -18.887 1.00 90.56 203 THR A CA 1
ATOM 1595 C C . THR A 1 203 ? 4.681 -14.376 -17.828 1.00 90.56 203 THR A C 1
ATOM 1597 O O . THR A 1 203 ? 4.185 -14.294 -16.710 1.00 90.56 203 THR A O 1
ATOM 1600 N N . SER A 1 204 ? 5.597 -15.300 -18.134 1.00 88.31 204 SER A N 1
ATOM 1601 C CA . SER A 1 204 ? 6.153 -16.218 -17.132 1.00 88.31 204 SER A CA 1
ATOM 1602 C C . SER A 1 204 ? 7.046 -15.527 -16.098 1.00 88.31 204 SER A C 1
ATOM 1604 O O . SER A 1 204 ? 7.287 -16.089 -15.033 1.00 88.31 204 SER A O 1
ATOM 1606 N N . TRP A 1 205 ? 7.514 -14.315 -16.407 1.00 88.75 205 TRP A N 1
ATOM 1607 C CA . TRP A 1 205 ? 8.379 -13.510 -15.548 1.00 88.75 205 TRP A CA 1
ATOM 1608 C C . TRP A 1 205 ? 7.671 -12.294 -14.954 1.00 88.75 205 TRP A C 1
ATOM 1610 O O . TRP A 1 205 ? 8.234 -11.644 -14.083 1.00 88.75 205 TRP A O 1
ATOM 1620 N N . LEU A 1 206 ? 6.466 -11.955 -15.412 1.00 92.06 206 LEU A N 1
ATOM 1621 C CA . LEU A 1 206 ? 5.715 -10.794 -14.942 1.00 92.06 206 LEU A CA 1
ATOM 1622 C C . LEU A 1 206 ? 5.201 -11.016 -13.507 1.00 92.06 206 LEU A C 1
ATOM 1624 O O . LEU A 1 206 ? 4.184 -11.672 -13.283 1.00 92.06 206 LEU A O 1
ATOM 1628 N N . CYS A 1 207 ? 5.885 -10.428 -12.527 1.00 92.88 207 CYS A N 1
ATOM 1629 C CA . CYS A 1 207 ? 5.601 -10.652 -11.107 1.00 92.88 207 CYS A CA 1
ATOM 1630 C C . CYS A 1 207 ? 4.513 -9.739 -10.549 1.00 92.88 207 CYS A C 1
ATOM 1632 O O . CYS A 1 207 ? 3.741 -10.153 -9.686 1.00 92.88 207 CYS A O 1
ATOM 1634 N N . THR A 1 208 ? 4.456 -8.483 -10.993 1.00 94.25 208 THR A N 1
ATOM 1635 C CA . THR A 1 208 ? 3.507 -7.521 -10.423 1.00 94.25 208 THR A CA 1
ATOM 1636 C C . THR A 1 208 ? 3.149 -6.389 -11.383 1.00 94.25 208 THR A C 1
ATOM 1638 O O . THR A 1 208 ? 3.941 -6.001 -12.250 1.00 94.25 208 THR A O 1
ATOM 1641 N N . LEU A 1 209 ? 1.942 -5.856 -11.186 1.00 95.75 209 LEU A N 1
ATOM 1642 C CA . LEU A 1 209 ? 1.465 -4.595 -11.732 1.00 95.75 209 LEU A CA 1
ATOM 1643 C C . LEU A 1 209 ? 1.357 -3.565 -10.600 1.00 95.75 209 LEU A C 1
ATOM 1645 O O . LEU A 1 209 ? 0.533 -3.699 -9.701 1.00 95.75 209 LEU A O 1
ATOM 1649 N N . GLY A 1 210 ? 2.169 -2.515 -10.648 1.00 95.81 210 GLY A N 1
ATOM 1650 C CA . GLY A 1 210 ? 2.118 -1.397 -9.714 1.00 95.81 210 GLY A CA 1
ATOM 1651 C C . GLY A 1 210 ? 1.330 -0.211 -10.268 1.00 95.81 210 GLY A C 1
ATOM 1652 O O . GLY A 1 210 ? 1.567 0.192 -11.399 1.00 95.81 210 GLY A O 1
ATOM 1653 N N . ILE A 1 211 ? 0.437 0.390 -9.482 1.00 95.81 211 ILE A N 1
ATOM 1654 C CA . ILE A 1 211 ? -0.304 1.612 -9.825 1.00 95.81 211 ILE A CA 1
ATOM 1655 C C . ILE A 1 211 ? -0.018 2.670 -8.756 1.00 95.81 211 ILE A C 1
ATOM 1657 O O . ILE A 1 211 ? -0.504 2.567 -7.628 1.00 95.81 211 ILE A O 1
ATOM 1661 N N . ASP A 1 212 ? 0.753 3.702 -9.095 1.00 95.19 212 ASP A N 1
ATOM 1662 C CA . ASP A 1 212 ? 0.881 4.890 -8.243 1.00 95.19 212 ASP A CA 1
ATOM 1663 C C . ASP A 1 212 ? -0.307 5.834 -8.445 1.00 95.19 212 ASP A C 1
ATOM 1665 O O . ASP A 1 212 ? -0.856 5.909 -9.536 1.00 95.19 212 ASP A O 1
ATOM 1669 N N . LYS A 1 213 ? -0.699 6.573 -7.402 1.00 94.12 213 LYS A N 1
ATOM 1670 C CA . LYS A 1 213 ? -1.854 7.492 -7.403 1.00 94.12 213 LYS A CA 1
ATOM 1671 C C . LYS A 1 213 ? -3.145 6.832 -7.902 1.00 94.12 213 LYS A C 1
ATOM 1673 O O . LYS A 1 213 ? -3.896 7.417 -8.677 1.00 94.12 213 LYS A O 1
ATOM 1678 N N . VAL A 1 214 ? -3.443 5.637 -7.395 1.00 94.88 214 VAL A N 1
ATOM 1679 C CA . VAL A 1 214 ? -4.571 4.815 -7.872 1.00 94.88 214 VAL A CA 1
ATOM 1680 C C . VAL A 1 214 ? -5.949 5.491 -7.785 1.00 94.88 214 VAL A C 1
ATOM 1682 O O . VAL A 1 214 ? -6.858 5.118 -8.515 1.00 94.88 214 VAL A O 1
ATOM 1685 N N . TYR A 1 215 ? -6.113 6.531 -6.962 1.00 93.06 215 TYR A N 1
ATOM 1686 C CA . TYR A 1 215 ? -7.351 7.320 -6.912 1.00 93.06 215 TYR A CA 1
ATOM 1687 C C . TYR A 1 215 ? -7.728 7.943 -8.270 1.00 93.06 215 TYR A C 1
ATOM 1689 O O . TYR A 1 215 ? -8.906 8.127 -8.554 1.00 93.06 215 TYR A O 1
ATOM 1697 N N . LEU A 1 216 ? -6.750 8.185 -9.151 1.00 93.56 216 LEU A N 1
ATOM 1698 C CA . LEU A 1 216 ? -6.998 8.681 -10.505 1.00 93.56 216 LEU A CA 1
ATOM 1699 C C . LEU A 1 216 ? -7.761 7.680 -11.377 1.00 93.56 216 LEU A C 1
ATOM 1701 O O . LEU A 1 216 ? -8.413 8.086 -12.333 1.00 93.56 216 LEU A O 1
ATOM 1705 N N . VAL A 1 217 ? -7.719 6.386 -11.048 1.00 92.94 217 VAL A N 1
ATOM 1706 C CA . VAL A 1 217 ? -8.536 5.374 -11.729 1.00 92.94 217 VAL A CA 1
ATOM 1707 C C . VAL A 1 217 ? -10.021 5.685 -11.568 1.00 92.94 217 VAL A C 1
ATOM 1709 O O . VAL A 1 217 ? -10.766 5.618 -12.540 1.00 92.94 217 VAL A O 1
ATOM 1712 N N . HIS A 1 218 ? -10.422 6.080 -10.362 1.00 90.62 218 HIS A N 1
ATOM 1713 C CA . HIS A 1 218 ? -11.779 6.517 -10.064 1.00 90.62 218 HIS A CA 1
ATOM 1714 C C . HIS A 1 218 ? -12.049 7.913 -10.646 1.00 90.62 218 HIS A C 1
ATOM 1716 O O . HIS A 1 218 ? -12.964 8.084 -11.447 1.00 90.62 218 HIS A O 1
ATOM 1722 N N . ASP A 1 219 ? -11.205 8.898 -10.322 1.00 88.38 219 ASP A N 1
ATOM 1723 C CA . ASP A 1 219 ? -11.484 10.302 -10.647 1.00 88.38 219 ASP A CA 1
ATOM 1724 C C . ASP A 1 219 ? -11.446 10.607 -12.150 1.00 88.38 219 ASP A C 1
ATOM 1726 O O . ASP A 1 219 ? -12.168 11.481 -12.629 1.00 88.38 219 ASP A O 1
ATOM 1730 N N . TRP A 1 220 ? -10.556 9.949 -12.899 1.00 92.56 220 TRP A N 1
ATOM 1731 C CA . TRP A 1 220 ? -10.318 10.246 -14.319 1.00 92.56 220 TRP A CA 1
ATOM 1732 C C . TRP A 1 220 ? -10.821 9.163 -15.260 1.00 92.56 220 TRP A C 1
ATOM 1734 O O . TRP A 1 220 ? -10.965 9.426 -16.459 1.00 92.56 220 TRP A O 1
ATOM 1744 N N . GLY A 1 221 ? -11.068 7.964 -14.731 1.00 85.75 221 GLY A N 1
ATOM 1745 C CA . GLY A 1 221 ? -11.622 6.855 -15.491 1.00 85.75 221 GLY A CA 1
ATOM 1746 C C . GLY A 1 221 ? -13.087 7.062 -15.877 1.00 85.75 221 GLY A C 1
ATOM 1747 O O . GLY A 1 221 ? -13.530 6.492 -16.881 1.00 85.75 221 GLY A O 1
ATOM 1748 N N . ASP A 1 222 ? -13.828 7.898 -15.144 1.00 80.75 222 ASP A N 1
ATOM 1749 C CA . ASP A 1 222 ? -15.183 8.284 -15.536 1.00 80.75 222 ASP A CA 1
ATOM 1750 C C . ASP A 1 222 ? -15.192 9.017 -16.899 1.00 80.75 222 ASP A C 1
ATOM 1752 O O . ASP A 1 222 ? -14.174 9.502 -17.398 1.00 80.75 222 ASP A O 1
ATOM 1756 N N . GLN A 1 223 ? -16.358 9.080 -17.547 1.00 65.00 223 GLN A N 1
ATOM 1757 C CA . GLN A 1 223 ? -16.561 9.420 -18.961 1.00 65.00 223 GLN A CA 1
ATOM 1758 C C . GLN A 1 223 ? -16.035 10.796 -19.411 1.00 65.00 223 GLN A C 1
ATOM 1760 O O . GLN A 1 223 ? -16.137 11.113 -20.598 1.00 65.00 223 GLN A O 1
ATOM 1765 N N . SER A 1 224 ? -15.498 11.617 -18.511 1.00 71.25 224 SER A N 1
ATOM 1766 C CA . SER A 1 224 ? -15.193 13.023 -18.756 1.00 71.25 224 SER A CA 1
ATOM 1767 C C . SER A 1 224 ? -13.736 13.327 -19.122 1.00 71.25 224 SER A C 1
ATOM 1769 O O . SER A 1 224 ? -13.524 14.314 -19.826 1.00 71.25 224 SER A O 1
ATOM 1771 N N . PHE A 1 225 ? -12.746 12.517 -18.711 1.00 88.69 225 PHE A N 1
ATOM 1772 C CA . PHE A 1 225 ? -11.330 12.859 -18.928 1.00 88.69 225 PHE A CA 1
ATOM 1773 C C . PHE A 1 225 ? -10.539 11.808 -19.709 1.00 88.69 225 PHE A C 1
ATOM 1775 O O . PHE A 1 225 ? -10.171 12.068 -20.855 1.00 88.69 225 PHE A O 1
ATOM 1782 N N . CYS A 1 226 ? -10.276 10.628 -19.133 1.00 87.88 226 CYS A N 1
ATOM 1783 C CA . CYS A 1 226 ? -9.432 9.634 -19.789 1.00 87.88 226 CYS A CA 1
ATOM 1784 C C . CYS A 1 226 ? -9.855 8.194 -19.471 1.00 87.88 226 CYS A C 1
ATOM 1786 O O . CYS A 1 226 ? -9.430 7.585 -18.491 1.00 87.88 226 CYS A O 1
ATOM 1788 N N . LYS A 1 227 ? -10.648 7.600 -20.373 1.00 89.31 227 LYS A N 1
ATOM 1789 C CA . LYS A 1 227 ? -11.170 6.227 -20.231 1.00 89.31 227 LYS A CA 1
ATOM 1790 C C . LYS A 1 227 ? -10.087 5.153 -20.113 1.00 89.31 227 LYS A C 1
ATOM 1792 O O . LYS A 1 227 ? -10.389 4.045 -19.678 1.00 89.31 227 LYS A O 1
ATOM 1797 N N . SER A 1 228 ? -8.846 5.455 -20.504 1.00 91.50 228 SER A N 1
ATOM 1798 C CA . SER A 1 228 ? -7.731 4.514 -20.393 1.00 91.50 228 SER A CA 1
ATOM 1799 C C . SER A 1 228 ? -7.488 4.077 -18.944 1.00 91.50 228 SER A C 1
ATOM 1801 O O . SER A 1 228 ? -7.143 2.923 -18.706 1.00 91.50 228 SER A O 1
ATOM 1803 N N . PHE A 1 229 ? -7.771 4.955 -17.977 1.00 91.69 229 PHE A N 1
ATOM 1804 C CA . PHE A 1 229 ? -7.654 4.679 -16.547 1.00 91.69 229 PHE A CA 1
ATOM 1805 C C . PHE A 1 229 ? -8.596 3.558 -16.080 1.00 91.69 229 PHE A C 1
ATOM 1807 O O . PHE A 1 229 ? -8.167 2.661 -15.359 1.00 91.69 229 PHE A O 1
ATOM 1814 N N . CYS A 1 230 ? -9.842 3.534 -16.563 1.00 87.75 230 CYS A N 1
ATOM 1815 C CA . CYS A 1 230 ? -10.810 2.475 -16.247 1.00 87.75 230 CYS A CA 1
ATOM 1816 C C . CYS A 1 230 ? -10.417 1.096 -16.789 1.00 87.75 230 CYS A C 1
ATOM 1818 O O . CYS A 1 230 ? -10.918 0.082 -16.314 1.00 87.75 230 CYS A O 1
ATOM 1820 N N . HIS A 1 231 ? -9.549 1.031 -17.799 1.00 88.94 231 HIS A N 1
ATOM 1821 C CA . HIS A 1 231 ? -9.158 -0.236 -18.416 1.00 88.94 231 HIS A CA 1
ATOM 1822 C C . HIS A 1 231 ? -7.881 -0.841 -17.820 1.00 88.94 231 HIS A C 1
ATOM 1824 O O . HIS A 1 231 ? -7.508 -1.950 -18.194 1.00 88.94 231 HIS A O 1
ATOM 1830 N N . ILE A 1 232 ? -7.214 -0.165 -16.881 1.00 91.19 232 ILE A N 1
ATOM 1831 C CA . ILE A 1 232 ? -6.005 -0.695 -16.224 1.00 91.19 232 ILE A CA 1
ATOM 1832 C C . ILE A 1 232 ? -6.299 -2.024 -15.521 1.00 91.19 232 ILE A C 1
ATOM 1834 O O . ILE A 1 232 ? -5.463 -2.920 -15.458 1.00 91.19 232 ILE A O 1
ATOM 1838 N N . THR A 1 233 ? -7.522 -2.185 -15.039 1.00 84.69 233 THR A N 1
ATOM 1839 C CA . THR A 1 233 ? -7.954 -3.371 -14.299 1.00 84.69 233 THR A CA 1
ATOM 1840 C C . THR A 1 233 ? -8.298 -4.520 -15.240 1.00 84.69 233 THR A C 1
ATOM 1842 O O . THR A 1 233 ? -8.041 -5.677 -14.921 1.00 84.69 233 THR A O 1
ATOM 1845 N N . LEU A 1 234 ? -8.748 -4.212 -16.464 1.00 85.25 234 LEU A N 1
ATOM 1846 C CA . LEU A 1 234 ? -8.848 -5.193 -17.548 1.00 85.25 234 LEU A CA 1
ATOM 1847 C C . LEU A 1 234 ? -7.469 -5.728 -17.937 1.00 85.25 234 LEU A C 1
ATOM 1849 O O . LEU A 1 234 ? -7.331 -6.912 -18.219 1.00 85.25 234 LEU A O 1
ATOM 1853 N N . VAL A 1 235 ? -6.448 -4.870 -17.921 1.00 89.25 235 VAL A N 1
ATOM 1854 C CA . VAL A 1 235 ? -5.066 -5.276 -18.189 1.00 89.25 235 VAL A CA 1
ATOM 1855 C C . VAL A 1 235 ? -4.568 -6.254 -17.123 1.00 89.25 235 VAL A C 1
ATOM 1857 O O . VAL A 1 235 ? -4.007 -7.283 -17.487 1.00 89.25 235 VAL A O 1
ATOM 1860 N N . HIS A 1 236 ? -4.833 -5.997 -15.836 1.00 91.75 236 HIS A N 1
ATOM 1861 C CA . HIS A 1 236 ? -4.530 -6.953 -14.758 1.00 91.75 236 HIS A CA 1
ATOM 1862 C C . HIS A 1 236 ? -5.287 -8.276 -14.923 1.00 91.75 236 HIS A C 1
ATOM 1864 O O . HIS A 1 236 ? -4.689 -9.338 -14.797 1.00 91.75 236 HIS A O 1
ATOM 1870 N N . ALA A 1 237 ? -6.563 -8.234 -15.316 1.00 85.75 237 ALA A N 1
ATOM 1871 C CA . ALA A 1 237 ? -7.350 -9.441 -15.584 1.00 85.75 237 ALA A CA 1
ATOM 1872 C C . ALA A 1 237 ? -6.810 -10.292 -16.754 1.00 85.75 237 ALA A C 1
ATOM 1874 O O . ALA A 1 237 ? -7.121 -11.481 -16.839 1.00 85.75 237 ALA A O 1
ATOM 1875 N N . CYS A 1 238 ? -6.012 -9.701 -17.649 1.00 87.56 238 CYS A N 1
ATOM 1876 C CA . CYS A 1 238 ? -5.314 -10.403 -18.729 1.00 87.56 238 CYS A CA 1
ATOM 1877 C C . CYS A 1 238 ? -3.935 -10.953 -18.316 1.00 87.56 238 CYS A C 1
ATOM 1879 O O . CYS A 1 238 ? -3.313 -11.665 -19.104 1.00 87.56 238 CYS A O 1
ATOM 1881 N N . MET A 1 239 ? -3.433 -10.611 -17.125 1.00 89.81 239 MET A N 1
ATOM 1882 C CA . MET A 1 239 ? -2.157 -11.108 -16.605 1.00 89.81 239 MET A CA 1
ATOM 1883 C C . MET A 1 239 ? -2.319 -12.500 -15.983 1.00 89.81 239 MET A C 1
ATOM 1885 O O . MET A 1 239 ? -3.423 -13.021 -15.808 1.00 89.81 239 MET A O 1
ATOM 1889 N N . SER A 1 240 ? -1.197 -13.149 -15.685 1.00 86.38 240 SER A N 1
ATOM 1890 C CA . SER A 1 240 ? -1.201 -14.457 -15.041 1.00 86.38 240 SER A CA 1
ATOM 1891 C C . SER A 1 240 ? -1.754 -14.350 -13.614 1.00 86.38 240 SER A C 1
ATOM 1893 O O . SER A 1 240 ? -1.605 -13.337 -12.934 1.00 86.38 240 SER A O 1
ATOM 1895 N N . CYS A 1 241 ? -2.350 -15.431 -13.105 1.00 82.62 241 CYS A N 1
ATOM 1896 C CA . CYS A 1 241 ? -2.915 -15.456 -11.750 1.00 82.62 241 CYS A CA 1
ATOM 1897 C C . CYS A 1 241 ? -1.876 -15.293 -10.622 1.00 82.62 241 CYS A C 1
ATOM 1899 O O . CYS A 1 241 ? -2.257 -15.254 -9.458 1.00 82.62 241 CYS A O 1
ATOM 1901 N N . HIS A 1 242 ? -0.580 -15.276 -10.950 1.00 84.25 242 HIS A N 1
ATOM 1902 C CA . HIS A 1 242 ? 0.507 -15.030 -10.004 1.00 84.25 242 HIS A CA 1
ATOM 1903 C C . HIS A 1 242 ? 0.985 -13.571 -10.008 1.00 84.25 242 HIS A C 1
ATOM 1905 O O . HIS A 1 242 ? 1.807 -13.215 -9.169 1.00 84.25 242 HIS A O 1
ATOM 1911 N N . THR A 1 243 ? 0.510 -12.733 -10.939 1.00 90.81 243 THR A N 1
ATOM 1912 C CA . THR A 1 243 ? 0.874 -11.316 -10.992 1.00 90.81 243 THR A CA 1
ATOM 1913 C C . THR A 1 243 ? 0.106 -10.537 -9.923 1.00 90.81 243 THR A C 1
ATOM 1915 O O . THR A 1 243 ? -1.087 -10.268 -10.075 1.00 90.81 243 THR A O 1
ATOM 1918 N N . ALA A 1 244 ? 0.796 -10.133 -8.856 1.00 91.69 244 ALA A N 1
ATOM 1919 C CA . ALA A 1 244 ? 0.198 -9.331 -7.789 1.00 91.69 244 ALA A CA 1
ATOM 1920 C C . ALA A 1 244 ? -0.067 -7.887 -8.250 1.00 91.69 244 ALA A C 1
ATOM 1922 O O . ALA A 1 244 ? 0.762 -7.280 -8.934 1.00 91.69 244 ALA A O 1
ATOM 1923 N N . LEU A 1 245 ? -1.183 -7.296 -7.835 1.00 95.06 245 LEU A N 1
ATOM 1924 C CA . LEU A 1 245 ? -1.489 -5.878 -8.013 1.00 95.06 245 LEU A CA 1
ATOM 1925 C C . LEU A 1 245 ? -1.024 -5.079 -6.790 1.00 95.06 245 LEU A C 1
ATOM 1927 O O . LEU A 1 245 ? -1.434 -5.359 -5.669 1.00 95.06 245 LEU A O 1
ATOM 1931 N N . ILE A 1 246 ? -0.221 -4.035 -6.988 1.00 95.88 246 ILE A N 1
ATOM 1932 C CA . ILE A 1 246 ? 0.167 -3.092 -5.931 1.00 95.88 246 ILE A CA 1
ATOM 1933 C C . ILE A 1 246 ? -0.370 -1.709 -6.294 1.00 95.88 246 ILE A C 1
ATOM 1935 O O . ILE A 1 246 ? 0.215 -0.983 -7.088 1.00 95.88 246 ILE A O 1
ATOM 1939 N N . ALA A 1 247 ? -1.483 -1.313 -5.697 1.00 96.19 247 ALA A N 1
ATOM 1940 C CA . ALA A 1 247 ? -2.099 -0.008 -5.872 1.00 96.19 247 ALA A CA 1
ATOM 1941 C C . ALA A 1 247 ? -1.788 0.897 -4.674 1.00 96.19 247 ALA A C 1
ATOM 1943 O O . ALA A 1 247 ? -2.112 0.562 -3.536 1.00 96.19 247 ALA A O 1
ATOM 1944 N N . VAL A 1 248 ? -1.192 2.070 -4.899 1.00 95.56 248 VAL A N 1
ATOM 1945 C CA . VAL A 1 248 ? -0.854 3.010 -3.819 1.00 95.56 248 VAL A CA 1
ATOM 1946 C C . VAL A 1 248 ? -1.430 4.398 -4.079 1.00 95.56 248 VAL A C 1
ATOM 1948 O O . VAL A 1 248 ? -1.481 4.879 -5.209 1.00 95.56 248 VAL A O 1
ATOM 1951 N N . THR A 1 249 ? -1.873 5.083 -3.027 1.00 94.88 249 THR A N 1
ATOM 1952 C CA . THR A 1 249 ? -2.344 6.472 -3.112 1.00 94.88 249 THR A CA 1
ATOM 1953 C C . THR A 1 249 ? -2.089 7.233 -1.815 1.00 94.88 249 THR A C 1
ATOM 1955 O O . THR A 1 249 ? -2.002 6.649 -0.737 1.00 94.88 249 THR A O 1
ATOM 1958 N N . ALA A 1 250 ? -1.943 8.558 -1.923 1.00 91.44 250 ALA A N 1
ATOM 1959 C CA . ALA A 1 250 ? -1.901 9.447 -0.764 1.00 91.44 250 ALA A CA 1
ATOM 1960 C C . ALA A 1 250 ? -3.269 9.938 -0.299 1.00 91.44 250 ALA A C 1
ATOM 1962 O O . ALA A 1 250 ? -3.413 10.364 0.847 1.00 91.44 250 ALA A O 1
ATOM 1963 N N . THR A 1 251 ? -4.247 9.892 -1.192 1.00 86.06 251 THR A N 1
ATOM 1964 C CA . THR A 1 251 ? -5.564 10.491 -1.022 1.00 86.06 251 THR A CA 1
ATOM 1965 C C . THR A 1 251 ? -6.601 9.507 -1.530 1.00 86.06 251 THR A C 1
ATOM 1967 O O . THR A 1 251 ? -6.564 9.118 -2.695 1.00 86.06 251 THR A O 1
ATOM 1970 N N . LEU A 1 252 ? -7.485 9.071 -0.640 1.00 87.94 252 LEU A N 1
ATOM 1971 C CA . LEU A 1 252 ? -8.668 8.279 -0.955 1.00 87.94 252 LEU A CA 1
ATOM 1972 C C . LEU A 1 252 ? -9.662 8.489 0.185 1.00 87.94 252 LEU A C 1
ATOM 1974 O O . LEU A 1 252 ? -9.274 8.318 1.347 1.00 87.94 252 LEU A O 1
ATOM 1978 N N . LEU A 1 253 ? -10.901 8.897 -0.103 1.00 80.75 253 LEU A N 1
ATOM 1979 C CA . LEU A 1 253 ? -11.898 9.002 0.958 1.00 80.75 253 LEU A CA 1
ATOM 1980 C C . LEU A 1 253 ? -12.398 7.608 1.331 1.00 80.75 253 LEU A C 1
ATOM 1982 O O . LEU A 1 253 ? -12.652 6.747 0.484 1.00 80.75 253 LEU A O 1
ATOM 1986 N N . ALA A 1 254 ? -12.547 7.391 2.634 1.00 82.75 254 ALA A N 1
ATOM 1987 C CA . ALA A 1 254 ? -13.207 6.202 3.145 1.00 82.75 254 ALA A CA 1
ATOM 1988 C C . ALA A 1 254 ? -14.680 6.168 2.702 1.00 82.75 254 ALA A C 1
ATOM 1990 O O . ALA A 1 254 ? -15.296 7.202 2.446 1.00 82.75 254 ALA A O 1
ATOM 1991 N N . GLY A 1 255 ? -15.270 4.973 2.671 1.00 86.06 255 GLY A N 1
ATOM 1992 C CA . GLY A 1 255 ? -16.670 4.790 2.292 1.00 86.06 255 GLY A CA 1
ATOM 1993 C C . GLY A 1 255 ? -16.827 4.413 0.825 1.00 86.06 255 GLY A C 1
ATOM 1994 O O . GLY A 1 255 ? -16.170 3.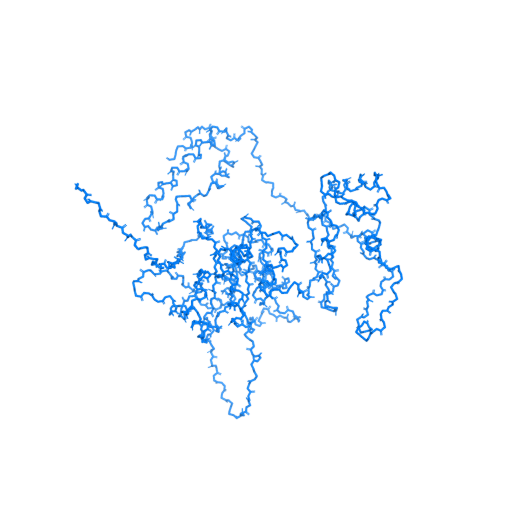483 0.359 1.00 86.06 255 GLY A O 1
ATOM 1995 N N . ASP A 1 256 ? -17.753 5.068 0.129 1.00 85.06 256 ASP A N 1
ATOM 1996 C CA . ASP A 1 256 ? -18.200 4.620 -1.192 1.00 85.06 256 ASP A CA 1
ATOM 1997 C C . ASP A 1 256 ? -17.128 4.796 -2.274 1.00 85.06 256 ASP A C 1
ATOM 1999 O O . ASP A 1 256 ? -16.957 3.874 -3.062 1.00 85.06 256 ASP A O 1
ATOM 2003 N N . GLU A 1 257 ? -16.305 5.850 -2.221 1.00 85.25 257 GLU A N 1
ATOM 2004 C CA . GLU A 1 257 ? -15.160 6.020 -3.138 1.00 85.25 257 GLU A CA 1
ATOM 2005 C C . GLU A 1 257 ? -14.159 4.864 -3.032 1.00 85.25 257 GLU A C 1
ATOM 2007 O O . GLU A 1 257 ? -13.728 4.301 -4.034 1.00 85.25 257 GLU A O 1
ATOM 2012 N N . THR A 1 258 ? -13.816 4.446 -1.807 1.00 88.69 258 THR A N 1
ATOM 2013 C CA . THR A 1 258 ? -12.937 3.284 -1.607 1.00 88.69 258 THR A CA 1
ATOM 2014 C C . THR A 1 258 ? -13.587 2.004 -2.134 1.00 88.69 258 THR A C 1
ATOM 2016 O O . THR A 1 258 ? -12.910 1.194 -2.761 1.00 88.69 258 THR A O 1
ATOM 2019 N N . LYS A 1 259 ? -14.890 1.794 -1.898 1.00 86.69 259 LYS A N 1
ATOM 2020 C CA . LYS A 1 259 ? -15.602 0.601 -2.391 1.00 86.69 259 LYS A CA 1
ATOM 2021 C C . LYS A 1 259 ? -15.672 0.571 -3.911 1.00 86.69 259 LYS A C 1
ATOM 2023 O O . LYS A 1 259 ? -15.508 -0.495 -4.491 1.00 86.69 259 LYS A O 1
ATOM 2028 N N . GLU A 1 260 ? -15.935 1.715 -4.529 1.00 89.69 260 GLU A N 1
ATOM 2029 C CA . GLU A 1 260 ? -15.996 1.857 -5.976 1.00 89.69 260 GLU A CA 1
ATOM 2030 C C . GLU A 1 260 ? -14.621 1.620 -6.587 1.00 89.69 260 GLU A C 1
ATOM 2032 O O . GLU A 1 260 ? -14.500 0.802 -7.493 1.00 89.69 260 GLU A O 1
ATOM 2037 N N . LEU A 1 261 ? -13.567 2.212 -6.020 1.00 91.56 261 LEU A N 1
ATOM 2038 C CA . LEU A 1 261 ? -12.202 1.947 -6.457 1.00 91.56 261 LEU A CA 1
ATOM 2039 C C . LEU A 1 261 ? -11.837 0.464 -6.322 1.00 91.56 261 LEU A C 1
ATOM 2041 O O . LEU A 1 261 ? -11.326 -0.123 -7.269 1.00 91.56 261 LEU A O 1
ATOM 2045 N N . LEU A 1 262 ? -12.126 -0.164 -5.179 1.00 91.31 262 LEU A N 1
ATOM 2046 C CA . LEU A 1 262 ? -11.908 -1.600 -4.978 1.00 91.31 262 LEU A CA 1
ATOM 2047 C C . LEU A 1 262 ? -12.668 -2.433 -6.022 1.00 91.31 262 LEU A C 1
ATOM 2049 O O . LEU A 1 262 ? -12.089 -3.332 -6.626 1.00 91.31 262 LEU A O 1
ATOM 2053 N N . ALA A 1 263 ? -13.930 -2.090 -6.295 1.00 88.75 263 ALA A N 1
ATOM 2054 C CA . ALA A 1 263 ? -14.730 -2.747 -7.322 1.00 88.75 263 ALA A CA 1
ATOM 2055 C C . ALA A 1 263 ? -14.133 -2.573 -8.728 1.00 88.75 263 ALA A C 1
ATOM 2057 O O . ALA A 1 263 ? -14.063 -3.553 -9.469 1.00 88.75 263 ALA A O 1
ATOM 2058 N N . ILE A 1 264 ? -13.661 -1.369 -9.079 1.00 89.69 264 ILE A N 1
ATOM 2059 C CA . ILE A 1 264 ? -12.983 -1.095 -10.354 1.00 89.69 264 ILE A CA 1
ATOM 2060 C C . ILE A 1 264 ? -11.723 -1.955 -10.470 1.00 89.69 264 ILE A C 1
ATOM 2062 O O . ILE A 1 264 ? -11.532 -2.604 -11.498 1.00 89.69 264 ILE A O 1
ATOM 2066 N N . LEU A 1 265 ? -10.906 -2.007 -9.411 1.00 89.50 265 LEU A N 1
ATOM 2067 C CA . LEU A 1 265 ? -9.676 -2.806 -9.326 1.00 89.50 265 LEU A CA 1
ATOM 2068 C C . LEU A 1 265 ? -9.921 -4.323 -9.321 1.00 89.50 265 LEU A C 1
ATOM 2070 O O . LEU A 1 265 ? -8.961 -5.083 -9.303 1.00 89.50 265 LEU A O 1
ATOM 2074 N N . GLY A 1 266 ? -11.177 -4.784 -9.314 1.00 86.38 266 GLY A N 1
ATOM 2075 C CA . GLY A 1 266 ? -11.499 -6.203 -9.146 1.00 86.38 266 GLY A CA 1
ATOM 2076 C C . GLY A 1 266 ? -11.137 -6.744 -7.758 1.00 86.38 266 GLY A C 1
ATOM 2077 O O . GLY A 1 266 ? -11.266 -7.943 -7.504 1.00 86.38 266 GLY A O 1
ATOM 2078 N N . LEU A 1 267 ? -10.734 -5.861 -6.841 1.00 83.31 267 LEU A N 1
ATOM 2079 C CA . LEU A 1 267 ? -10.412 -6.185 -5.466 1.00 83.31 267 LEU A CA 1
ATOM 2080 C C . LEU A 1 267 ? -11.716 -6.324 -4.704 1.00 83.31 267 LEU A C 1
ATOM 2082 O O . LEU A 1 267 ? -12.423 -5.357 -4.415 1.00 83.31 267 LEU A O 1
ATOM 2086 N N . LYS A 1 268 ? -12.058 -7.558 -4.353 1.00 67.88 268 LYS A N 1
ATOM 2087 C CA . LYS A 1 268 ? -13.156 -7.768 -3.422 1.00 67.88 268 LYS A CA 1
ATOM 2088 C C . LYS A 1 268 ? -12.684 -7.290 -2.047 1.00 67.88 268 LYS A C 1
ATOM 2090 O O . LYS A 1 268 ? -11.664 -7.784 -1.576 1.00 67.88 268 LYS A O 1
ATOM 2095 N N . PRO A 1 269 ? -13.439 -6.438 -1.331 1.00 61.78 269 PRO A N 1
ATOM 2096 C CA . PRO A 1 269 ? -13.188 -6.167 0.089 1.00 61.78 269 PRO A CA 1
ATOM 2097 C C . PRO A 1 269 ? -13.351 -7.411 0.998 1.00 61.78 269 PRO A C 1
ATOM 2099 O O . PRO A 1 269 ? -13.353 -7.293 2.223 1.00 61.78 269 PRO A O 1
ATOM 2102 N N . ASP A 1 270 ? -13.496 -8.609 0.424 1.00 50.44 270 ASP A N 1
ATOM 2103 C CA . ASP A 1 270 ? -13.493 -9.886 1.125 1.00 50.44 270 ASP A CA 1
ATOM 2104 C C . ASP A 1 270 ? -12.050 -10.343 1.347 1.00 50.44 270 ASP A C 1
ATOM 2106 O O . ASP A 1 270 ? -11.580 -11.286 0.720 1.00 50.44 270 ASP A O 1
ATOM 2110 N N . LEU A 1 271 ? -11.342 -9.674 2.256 1.00 57.88 271 LEU A N 1
ATOM 2111 C CA . LEU A 1 271 ? -10.169 -10.273 2.882 1.00 57.88 271 LEU A CA 1
ATOM 2112 C C . LEU A 1 271 ? -10.682 -11.403 3.789 1.00 57.88 271 LEU A C 1
ATOM 2114 O O . LEU A 1 271 ? -11.343 -11.113 4.791 1.00 57.88 271 LEU A O 1
ATOM 2118 N N . PRO A 1 272 ? -10.444 -12.685 3.458 1.00 59.44 272 PRO A N 1
ATOM 2119 C CA . PRO A 1 272 ? -11.073 -13.775 4.188 1.00 59.44 272 PRO A CA 1
ATOM 2120 C C . PRO A 1 272 ? -10.551 -13.902 5.626 1.00 59.44 272 PRO A C 1
ATOM 2122 O O . PRO A 1 272 ? -11.288 -14.300 6.530 1.00 59.44 272 PRO A O 1
ATOM 2125 N N . ASN A 1 273 ? -9.306 -13.467 5.843 1.00 70.12 273 ASN A N 1
ATOM 2126 C CA . ASN A 1 273 ? -8.530 -13.757 7.043 1.00 70.12 273 ASN A CA 1
ATOM 2127 C C . ASN A 1 273 ? -8.103 -12.489 7.791 1.00 70.12 273 ASN A C 1
ATOM 2129 O O . ASN A 1 273 ? -6.967 -12.379 8.250 1.00 70.12 273 ASN A O 1
ATOM 2133 N N . VAL A 1 274 ? -8.989 -11.497 7.897 1.00 75.31 274 VAL A N 1
ATOM 2134 C CA . VAL A 1 274 ? -8.700 -10.315 8.720 1.00 75.31 274 VAL A CA 1
ATOM 2135 C C . VAL A 1 274 ? -8.793 -10.708 10.193 1.00 75.31 274 VAL A C 1
ATOM 2137 O O . VAL A 1 274 ? -9.890 -10.951 10.703 1.00 75.31 274 VAL A O 1
ATOM 2140 N N . ALA A 1 275 ? -7.631 -10.778 10.848 1.00 77.25 275 ALA A N 1
ATOM 2141 C CA . ALA A 1 275 ? -7.511 -10.970 12.290 1.00 77.25 275 ALA A CA 1
ATOM 2142 C C . ALA A 1 275 ? -7.950 -9.728 13.052 1.00 77.25 275 ALA A C 1
ATOM 2144 O O . ALA A 1 275 ? -8.892 -9.789 13.838 1.00 77.25 275 ALA A O 1
ATOM 2145 N N . ASP A 1 276 ? -7.348 -8.591 12.722 1.00 82.56 276 ASP A N 1
ATOM 2146 C CA . ASP A 1 276 ? -7.590 -7.347 13.429 1.00 82.56 276 ASP A CA 1
ATOM 2147 C C . ASP A 1 276 ? -8.102 -6.266 12.482 1.00 82.56 276 ASP A C 1
ATOM 2149 O O . ASP A 1 276 ? -7.559 -6.057 11.395 1.00 82.56 276 ASP A O 1
ATOM 2153 N N . ALA A 1 277 ? -9.124 -5.531 12.912 1.00 81.69 277 ALA A N 1
ATOM 2154 C CA . ALA A 1 277 ? -9.504 -4.267 12.293 1.00 81.69 277 ALA A CA 1
ATOM 2155 C C . ALA A 1 277 ? -9.196 -3.138 13.270 1.00 81.69 277 ALA A C 1
ATOM 2157 O O . ALA A 1 277 ? -9.819 -3.031 14.330 1.00 81.69 277 ALA A O 1
ATOM 2158 N N . VAL A 1 278 ? -8.240 -2.287 12.898 1.00 84.00 278 VAL A N 1
ATOM 2159 C CA . VAL A 1 278 ? -7.805 -1.150 13.709 1.00 84.00 278 VAL A CA 1
ATOM 2160 C C . VAL A 1 278 ? -8.375 0.144 13.139 1.00 84.00 278 VAL A C 1
ATOM 2162 O O . VAL A 1 278 ? -8.072 0.537 12.016 1.00 84.00 278 VAL A O 1
ATOM 2165 N N . GLU A 1 279 ? -9.181 0.837 13.936 1.00 82.56 279 GLU A N 1
ATOM 2166 C CA . GLU A 1 279 ? -9.740 2.149 13.618 1.00 82.56 279 GLU A CA 1
ATOM 2167 C C . GLU A 1 279 ? -9.064 3.231 14.475 1.00 82.56 279 GLU A C 1
ATOM 2169 O O . GLU A 1 279 ? -9.086 3.182 15.709 1.00 82.56 279 GLU A O 1
ATOM 2174 N N . LEU A 1 280 ? -8.451 4.225 13.823 1.00 82.81 280 LEU A N 1
ATOM 2175 C CA . LEU A 1 280 ? -7.779 5.353 14.476 1.00 82.81 280 LEU A CA 1
ATOM 2176 C C . LEU A 1 280 ? -8.702 6.569 14.527 1.00 82.81 280 LEU A C 1
ATOM 2178 O O . LEU A 1 280 ? -8.682 7.423 13.643 1.00 82.81 280 LEU A O 1
ATOM 2182 N N . GLY A 1 281 ? -9.483 6.668 15.601 1.00 74.00 281 GLY A N 1
ATOM 2183 C CA . GLY A 1 281 ? -10.555 7.649 15.701 1.00 74.00 281 GLY A CA 1
ATOM 2184 C C . GLY A 1 281 ? -11.725 7.299 14.778 1.00 74.00 281 GLY A C 1
ATOM 2185 O O . GLY A 1 281 ? -11.559 6.763 13.691 1.00 74.00 281 GLY A O 1
ATOM 2186 N N . GLY A 1 282 ? -12.936 7.594 15.233 1.00 78.06 282 GLY A N 1
ATOM 2187 C CA . GLY A 1 282 ? -14.151 7.378 14.456 1.00 78.06 282 GLY A CA 1
ATOM 2188 C C . GLY A 1 282 ? -15.230 8.294 14.993 1.00 78.06 282 GLY A C 1
ATOM 2189 O O . GLY A 1 282 ? -15.494 8.310 16.193 1.00 78.06 282 GLY A O 1
ATOM 2190 N N . ASP A 1 283 ? -15.815 9.122 14.145 1.00 84.31 283 ASP A N 1
ATOM 2191 C CA . ASP A 1 283 ? -16.864 10.055 14.541 1.00 84.31 283 ASP A CA 1
ATOM 2192 C C . ASP A 1 283 ? -18.263 9.422 14.469 1.00 84.31 283 ASP A C 1
ATOM 2194 O O . ASP A 1 283 ? -19.178 9.899 15.145 1.00 84.31 283 ASP A O 1
ATOM 2198 N N . HIS A 1 284 ? -18.405 8.303 13.749 1.00 86.50 284 HIS A N 1
ATOM 2199 C CA . HIS A 1 284 ? -19.662 7.598 13.525 1.00 86.50 284 HIS A CA 1
ATOM 2200 C C . HIS A 1 284 ? -19.554 6.076 13.782 1.00 86.50 284 HIS A C 1
ATOM 2202 O O . HIS A 1 284 ? -18.645 5.426 13.268 1.00 86.50 284 HIS A O 1
ATOM 2208 N N . PRO A 1 285 ? -20.510 5.447 14.499 1.00 82.50 285 PRO A N 1
ATOM 2209 C CA . PRO A 1 285 ? -20.425 4.024 14.859 1.00 82.50 285 PRO A CA 1
ATOM 2210 C C . PRO A 1 285 ? -20.569 3.060 13.671 1.00 82.50 285 PRO A C 1
ATOM 2212 O O . PRO A 1 285 ? -20.056 1.944 13.723 1.00 82.50 285 PRO A O 1
ATOM 2215 N N . ASN A 1 286 ? -21.262 3.463 12.599 1.00 80.00 286 ASN A N 1
ATOM 2216 C CA . ASN A 1 286 ? -21.428 2.609 11.413 1.00 80.00 286 ASN A CA 1
ATOM 2217 C C . ASN A 1 286 ? -20.097 2.319 10.715 1.00 80.00 286 ASN A C 1
ATOM 2219 O O . ASN A 1 286 ? -19.932 1.223 10.192 1.00 80.00 286 ASN A O 1
ATOM 2223 N N . HIS A 1 287 ? -19.168 3.279 10.717 1.00 75.44 287 HIS A N 1
ATOM 2224 C CA . HIS A 1 287 ? -17.870 3.114 10.072 1.00 75.44 287 HIS A CA 1
ATOM 2225 C C . HIS A 1 287 ? -17.062 2.025 10.783 1.00 75.44 287 HIS A C 1
ATOM 2227 O O . HIS A 1 287 ? -16.744 1.000 10.182 1.00 75.44 287 HIS A O 1
ATOM 2233 N N . GLY A 1 288 ? -16.884 2.163 12.101 1.00 76.44 288 GLY A N 1
ATOM 2234 C CA . GLY A 1 288 ? -16.237 1.146 12.925 1.00 76.44 288 GLY A CA 1
ATOM 2235 C C . GLY A 1 288 ? -16.913 -0.223 12.839 1.00 76.44 288 GLY A C 1
ATOM 2236 O O . GLY A 1 288 ? -16.228 -1.233 12.693 1.00 76.44 288 GLY A O 1
ATOM 2237 N N . LYS A 1 289 ? -18.253 -0.287 12.856 1.00 81.62 289 LYS A N 1
ATOM 2238 C CA . LYS A 1 289 ? -18.981 -1.559 12.702 1.00 81.62 289 LYS A CA 1
ATOM 2239 C C . LYS A 1 289 ? -18.743 -2.203 11.340 1.00 81.62 289 LYS A C 1
ATOM 2241 O O . LYS A 1 289 ? -18.567 -3.416 11.278 1.00 81.62 289 LYS A O 1
ATOM 2246 N N . GLN A 1 290 ? -18.761 -1.421 10.262 1.00 76.81 290 GLN A N 1
ATOM 2247 C CA . GLN A 1 290 ? -18.518 -1.943 8.923 1.00 76.81 290 GLN A CA 1
ATOM 2248 C C . GLN A 1 290 ? -17.097 -2.497 8.820 1.00 76.81 290 GLN A C 1
ATOM 2250 O O . GLN A 1 290 ? -16.953 -3.661 8.465 1.00 76.81 290 GLN A O 1
ATOM 2255 N N . CYS A 1 291 ? -16.084 -1.729 9.236 1.00 73.88 291 CYS A N 1
ATOM 2256 C CA . CYS A 1 291 ? -14.685 -2.164 9.252 1.00 73.88 291 CYS A CA 1
ATOM 2257 C C . CYS A 1 291 ? -14.493 -3.463 10.052 1.00 73.88 291 CYS A C 1
ATOM 2259 O O . CYS A 1 291 ? -13.896 -4.418 9.563 1.00 73.88 291 CYS A O 1
ATOM 2261 N N . LYS A 1 292 ? -15.071 -3.541 11.255 1.00 83.00 292 LYS A N 1
ATOM 2262 C CA . LYS A 1 292 ? -14.989 -4.727 12.124 1.00 83.00 292 LYS A CA 1
ATOM 2263 C C . LYS A 1 292 ? -15.798 -5.914 11.589 1.00 83.00 292 LYS A C 1
ATOM 2265 O O . LYS A 1 292 ? -15.431 -7.060 11.809 1.00 83.00 292 LYS A O 1
ATOM 2270 N N . GLY A 1 293 ? -16.868 -5.670 10.835 1.00 79.25 293 GLY A N 1
ATOM 2271 C CA . GLY A 1 293 ? -17.682 -6.715 10.203 1.00 79.25 293 GLY A CA 1
ATOM 2272 C C . GLY A 1 293 ? -16.970 -7.503 9.093 1.00 79.25 293 GLY A C 1
ATOM 2273 O O . GLY A 1 293 ? -17.548 -8.446 8.546 1.00 79.25 293 GLY A O 1
ATOM 2274 N N . HIS A 1 294 ? -15.743 -7.119 8.739 1.00 75.50 294 HIS A N 1
ATOM 2275 C CA . HIS A 1 294 ? -14.888 -7.869 7.819 1.00 75.50 294 HIS A CA 1
ATOM 2276 C C . HIS A 1 294 ? -13.971 -8.878 8.529 1.00 75.50 294 HIS A C 1
ATOM 2278 O O . HIS A 1 294 ? -13.438 -9.765 7.871 1.00 75.50 294 HIS A O 1
ATOM 2284 N N . MET A 1 295 ? -13.821 -8.796 9.855 1.00 83.50 295 MET A N 1
ATOM 2285 C CA . MET A 1 295 ? -12.953 -9.698 10.616 1.00 83.50 295 MET A CA 1
ATOM 2286 C C . MET A 1 295 ? -13.570 -11.088 10.754 1.00 83.50 295 MET A C 1
ATOM 2288 O O . MET A 1 295 ? -14.774 -11.212 10.986 1.00 83.50 295 MET A O 1
ATOM 2292 N N 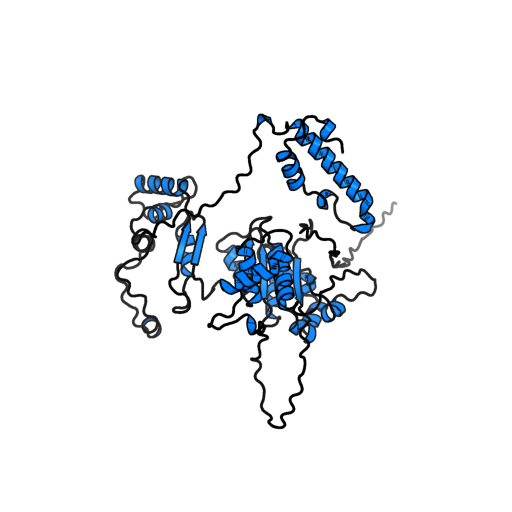. GLY A 1 296 ? -12.743 -12.129 10.639 1.00 75.00 296 GLY A N 1
ATOM 2293 C CA . GLY A 1 296 ? -13.156 -13.518 10.868 1.00 75.00 296 GLY A CA 1
ATOM 2294 C C . GLY A 1 296 ? -14.367 -13.981 10.047 1.00 75.00 296 GLY A C 1
ATOM 2295 O O . GLY A 1 296 ? -15.124 -14.836 10.507 1.00 75.00 296 GLY A O 1
ATOM 2296 N N . ARG A 1 297 ? -14.586 -13.411 8.849 1.00 73.69 297 ARG A N 1
ATOM 2297 C CA . ARG A 1 297 ? -15.712 -13.776 7.968 1.00 73.69 297 ARG A CA 1
ATOM 2298 C C . ARG A 1 297 ? -15.704 -15.256 7.584 1.00 73.69 297 ARG A C 1
ATOM 2300 O O . ARG A 1 297 ? -16.773 -15.840 7.413 1.00 73.69 297 ARG A O 1
ATOM 2307 N N . PHE A 1 298 ? -14.522 -15.853 7.473 1.00 69.06 298 PHE A N 1
ATOM 2308 C CA . PHE A 1 298 ? -14.343 -17.268 7.176 1.00 69.06 298 PHE A CA 1
ATOM 2309 C C . PHE A 1 298 ? -14.092 -18.000 8.491 1.00 69.06 298 PHE A C 1
ATOM 2311 O O . PHE A 1 298 ? -12.987 -18.030 9.032 1.00 69.06 298 PHE A O 1
ATOM 2318 N N . GLY A 1 299 ? -15.191 -18.496 9.067 1.00 59.44 299 GLY A N 1
ATOM 2319 C CA . GLY A 1 299 ? -15.190 -19.140 10.375 1.00 59.44 299 GLY A CA 1
ATOM 2320 C C . GLY A 1 299 ? -14.210 -20.310 10.417 1.00 59.44 299 GLY A C 1
ATOM 2321 O O . GLY A 1 299 ? -14.467 -21.342 9.804 1.00 59.44 299 GLY A O 1
ATOM 2322 N N . GLY A 1 300 ? -13.113 -20.138 11.156 1.00 67.50 300 GLY A N 1
ATOM 2323 C CA . GLY A 1 300 ? -12.073 -21.151 11.354 1.00 67.50 300 GLY A CA 1
ATOM 2324 C C . GLY A 1 300 ? -10.658 -20.686 11.006 1.00 67.50 300 GLY A C 1
ATOM 2325 O O . GLY A 1 300 ? -9.719 -21.160 11.638 1.00 67.50 300 GLY A O 1
ATOM 2326 N N . ASP A 1 301 ? -10.504 -19.731 10.084 1.00 74.00 301 ASP A N 1
ATOM 2327 C CA . ASP A 1 301 ? -9.178 -19.339 9.572 1.00 74.00 301 ASP A CA 1
ATOM 2328 C C . ASP A 1 301 ? -8.486 -18.275 10.435 1.00 74.00 301 ASP A C 1
ATOM 2330 O O . ASP A 1 301 ? -7.263 -18.137 10.431 1.00 74.00 301 ASP A O 1
ATOM 2334 N N . VAL A 1 302 ? -9.270 -17.537 11.219 1.00 75.06 302 VAL A N 1
ATOM 2335 C CA . VAL A 1 302 ? -8.789 -16.497 12.125 1.00 75.06 302 VAL A CA 1
ATOM 2336 C C . VAL A 1 302 ? -9.148 -16.879 13.550 1.00 75.06 302 VAL A C 1
ATOM 2338 O O . VAL A 1 302 ? -10.323 -16.930 13.924 1.00 75.06 302 VAL A O 1
ATOM 2341 N N . LYS A 1 303 ? -8.118 -17.124 14.358 1.00 81.94 303 LYS A N 1
ATOM 2342 C CA . LYS A 1 303 ? -8.267 -17.345 15.792 1.00 81.94 303 LYS A CA 1
ATOM 2343 C C . LYS A 1 303 ? -8.459 -15.992 16.484 1.00 81.94 303 LYS A C 1
ATOM 2345 O O . LYS A 1 303 ? -7.560 -15.163 16.441 1.00 81.94 303 LYS A O 1
ATOM 2350 N N . ASP A 1 304 ? -9.619 -15.803 17.111 1.00 83.62 304 ASP A N 1
ATOM 2351 C CA . ASP A 1 304 ? -9.959 -14.641 17.949 1.00 83.62 304 ASP A CA 1
ATOM 2352 C C . ASP A 1 304 ? -9.913 -13.270 17.226 1.00 83.62 304 ASP A C 1
ATOM 2354 O O . ASP A 1 304 ? -9.141 -12.396 17.616 1.00 83.62 304 ASP A O 1
ATOM 2358 N N . PRO A 1 305 ? -10.750 -13.036 16.192 1.00 85.88 305 PRO A N 1
ATOM 2359 C CA . PRO A 1 305 ? -10.766 -11.761 15.471 1.00 85.88 305 PRO A CA 1
ATOM 2360 C C . PRO A 1 305 ? -11.071 -10.563 16.390 1.00 85.88 305 PRO A C 1
ATOM 2362 O O . PRO A 1 305 ? -12.069 -10.584 17.120 1.00 85.88 305 PRO A O 1
ATOM 2365 N N . CYS A 1 306 ? -10.266 -9.495 16.324 1.00 89.12 306 CYS A N 1
ATOM 2366 C CA . CYS A 1 306 ? -10.345 -8.356 17.246 1.00 89.12 306 CYS A CA 1
ATOM 2367 C C . CYS A 1 306 ? -10.552 -6.997 16.558 1.00 89.12 306 CYS A C 1
ATOM 2369 O O . CYS A 1 306 ? -9.795 -6.548 15.702 1.00 89.12 306 CYS A O 1
ATOM 2371 N N . GLY A 1 307 ? -11.583 -6.271 16.998 1.00 89.44 307 GLY A N 1
ATOM 2372 C CA . GLY A 1 307 ? -11.910 -4.937 16.488 1.00 89.44 307 GLY A CA 1
ATOM 2373 C C . GLY A 1 307 ? -11.444 -3.831 17.424 1.00 89.44 307 GLY A C 1
ATOM 2374 O O . GLY A 1 307 ? -12.156 -3.495 18.375 1.00 89.44 307 GLY A O 1
ATOM 2375 N N . ILE A 1 308 ? -10.307 -3.210 17.123 1.00 91.62 308 ILE A N 1
ATOM 2376 C CA . ILE A 1 308 ? -9.651 -2.216 17.979 1.00 91.62 308 ILE A CA 1
ATOM 2377 C C . ILE A 1 308 ? -10.024 -0.806 17.514 1.00 91.62 308 ILE A C 1
ATOM 2379 O O . ILE A 1 308 ? -9.835 -0.455 16.355 1.00 91.62 308 ILE A O 1
ATOM 2383 N N . THR A 1 309 ? -10.527 0.036 18.419 1.00 89.94 309 THR A N 1
ATOM 2384 C CA . THR A 1 309 ? -10.733 1.468 18.138 1.00 89.94 309 THR A CA 1
ATOM 2385 C C . THR A 1 309 ? -9.882 2.297 19.091 1.00 89.94 309 THR A C 1
ATOM 2387 O O . THR A 1 309 ? -10.142 2.332 20.295 1.00 89.94 309 THR A O 1
ATOM 2390 N N . TYR A 1 310 ? -8.893 3.011 18.558 1.00 91.12 310 TYR A N 1
ATOM 2391 C CA . TYR A 1 310 ? -8.107 3.966 19.331 1.00 91.12 310 TYR A CA 1
ATOM 2392 C C . TYR A 1 310 ? -8.825 5.311 19.385 1.00 91.12 310 TYR A C 1
ATOM 2394 O O . TYR A 1 310 ? -9.146 5.907 18.358 1.00 91.12 310 TYR A O 1
ATOM 2402 N N . VAL A 1 311 ? -9.038 5.827 20.595 1.00 92.25 311 VAL A N 1
ATOM 2403 C CA . VAL A 1 311 ? -9.622 7.155 20.814 1.00 92.25 311 VAL A CA 1
ATOM 2404 C C . VAL A 1 311 ? -8.719 8.014 21.680 1.00 92.25 311 VAL A C 1
ATOM 2406 O O . VAL A 1 311 ? -8.084 7.549 22.626 1.00 92.25 311 VAL A O 1
ATOM 2409 N N . THR A 1 312 ? -8.673 9.311 21.383 1.00 92.25 312 THR A N 1
ATOM 2410 C CA . THR A 1 312 ? -7.911 10.249 22.208 1.00 92.25 312 THR A CA 1
ATOM 2411 C C . THR A 1 312 ? -8.627 10.508 23.535 1.00 92.25 312 THR A C 1
ATOM 2413 O O . THR A 1 312 ? -9.857 10.484 23.629 1.00 92.25 312 THR A O 1
ATOM 2416 N N . LYS A 1 313 ? -7.865 10.864 24.578 1.00 94.44 313 LYS A N 1
ATOM 2417 C CA . LYS A 1 313 ? -8.435 11.294 25.868 1.00 94.44 313 LYS A CA 1
ATOM 2418 C C . LYS A 1 313 ? -9.390 12.484 25.706 1.00 94.44 313 LYS A C 1
ATOM 2420 O O . LYS A 1 313 ? -10.402 12.566 26.401 1.00 94.44 313 LYS A O 1
ATOM 2425 N N . ALA A 1 314 ? -9.089 13.390 24.772 1.00 93.88 314 ALA A N 1
ATOM 2426 C CA . ALA A 1 314 ? -9.948 14.524 24.440 1.00 93.88 314 ALA A CA 1
ATOM 2427 C C . ALA A 1 314 ? -11.303 14.064 23.878 1.00 93.88 314 ALA A C 1
ATOM 2429 O O . ALA A 1 314 ? -12.347 14.520 24.348 1.00 93.88 314 ALA A O 1
ATOM 2430 N N . MET A 1 315 ? -11.290 13.114 22.941 1.00 93.81 315 MET A N 1
ATOM 2431 C CA . MET A 1 315 ? -12.494 12.528 22.358 1.00 93.81 315 MET A CA 1
ATOM 2432 C C . MET A 1 315 ? -13.332 11.781 23.402 1.00 93.81 315 MET A C 1
ATOM 2434 O O . MET A 1 315 ? -14.540 11.987 23.472 1.00 93.81 315 MET A O 1
ATOM 2438 N N . LEU A 1 316 ? -12.703 10.993 24.278 1.00 95.50 316 LEU A N 1
ATOM 2439 C CA . LEU A 1 316 ? -13.408 10.283 25.349 1.00 95.50 316 LEU A CA 1
ATOM 2440 C C . LEU A 1 316 ? -14.057 11.250 26.355 1.00 95.50 316 LEU A C 1
ATOM 2442 O O . LEU A 1 316 ? -15.198 11.059 26.775 1.00 95.50 316 LEU A O 1
ATOM 2446 N N . ASN A 1 317 ? -13.360 12.329 26.721 1.00 95.25 317 ASN A N 1
ATOM 2447 C CA . ASN A 1 317 ? -13.924 13.377 27.572 1.00 95.25 317 ASN A CA 1
ATOM 2448 C C . ASN A 1 317 ? -15.097 14.095 26.892 1.00 95.25 317 ASN A C 1
ATOM 2450 O O . ASN A 1 317 ? -16.082 14.427 27.555 1.00 95.25 317 ASN A O 1
ATOM 2454 N N . LYS A 1 318 ? -15.008 14.327 25.577 1.00 94.69 318 LYS A N 1
ATOM 2455 C CA . LYS A 1 318 ? -16.102 14.890 24.781 1.00 94.69 318 LYS A CA 1
ATOM 2456 C C . LYS A 1 318 ? -17.312 13.952 24.767 1.00 94.69 318 LYS A C 1
ATOM 2458 O O . LYS A 1 318 ? -18.412 14.406 25.067 1.00 94.69 318 LYS A O 1
ATOM 2463 N N . ALA A 1 319 ? -17.100 12.658 24.527 1.00 95.00 319 ALA A N 1
ATOM 2464 C CA . ALA A 1 319 ? -18.146 11.639 24.546 1.00 95.00 319 ALA A CA 1
ATOM 2465 C C . ALA A 1 319 ? -18.910 11.621 25.882 1.00 95.00 319 ALA A C 1
ATOM 2467 O O . ALA A 1 319 ? -20.136 11.707 25.897 1.00 95.00 319 ALA A O 1
ATOM 2468 N N . LYS A 1 320 ? -18.191 11.628 27.015 1.00 95.94 320 LYS A N 1
ATOM 2469 C CA . LYS A 1 320 ? -18.796 11.686 28.360 1.00 95.94 320 LYS A CA 1
ATOM 2470 C C . LYS A 1 320 ? -19.699 12.905 28.547 1.00 95.94 320 LYS A C 1
ATOM 2472 O O . LYS A 1 320 ? -20.813 12.772 29.043 1.00 95.94 320 LYS A O 1
ATOM 2477 N N . LYS A 1 321 ? -19.241 14.086 28.119 1.00 95.44 321 LYS A N 1
ATOM 2478 C CA . LYS A 1 321 ? -20.032 15.325 28.199 1.00 95.44 321 LYS A CA 1
ATOM 2479 C C . LYS A 1 321 ? -21.287 15.265 27.326 1.00 95.44 321 LYS A C 1
ATOM 2481 O O . LYS A 1 321 ? -22.321 15.783 27.732 1.00 95.44 321 LYS A O 1
ATOM 2486 N N . MET A 1 322 ? -21.202 14.656 26.143 1.00 93.75 322 MET A N 1
ATOM 2487 C CA . MET A 1 322 ? -22.347 14.513 25.236 1.00 93.75 322 MET A CA 1
ATOM 2488 C C . MET A 1 322 ? -23.424 13.600 25.825 1.00 93.75 322 MET A C 1
ATOM 2490 O O . MET A 1 322 ? -24.586 13.990 25.873 1.00 93.75 322 MET A O 1
ATOM 2494 N N . VAL A 1 323 ? -23.035 12.436 26.350 1.00 94.44 323 VAL A N 1
ATOM 2495 C CA . VAL A 1 323 ? -23.977 11.464 26.934 1.00 94.44 323 VAL A CA 1
ATOM 2496 C C . VAL A 1 323 ? -24.646 12.005 28.200 1.00 94.44 323 VAL A C 1
ATOM 2498 O O . VAL A 1 323 ? -25.830 11.774 28.413 1.00 94.44 323 VAL A O 1
ATOM 2501 N N . GLN A 1 324 ? -23.929 12.794 29.007 1.00 94.56 324 GLN A N 1
ATOM 2502 C CA . GLN A 1 324 ? -24.514 13.474 30.170 1.00 94.56 324 GLN A CA 1
ATOM 2503 C C . GLN A 1 324 ? -25.568 14.520 29.789 1.00 94.56 324 GLN A C 1
ATOM 2505 O O . GLN A 1 324 ? -26.537 14.697 30.522 1.00 94.56 324 GLN A O 1
ATOM 2510 N N . LYS A 1 325 ? -25.383 15.225 28.666 1.00 94.44 325 LYS A N 1
ATOM 2511 C CA . LYS A 1 325 ? -26.334 16.242 28.193 1.00 94.44 325 LYS A CA 1
ATOM 2512 C C . LYS A 1 325 ? -27.573 15.635 27.531 1.00 94.44 325 LYS A C 1
ATOM 2514 O O . LYS A 1 325 ? -28.644 16.219 27.645 1.00 94.44 325 LYS A O 1
ATOM 2519 N N . HIS A 1 326 ? -27.428 14.484 26.873 1.00 90.19 326 HIS A N 1
ATOM 2520 C CA . HIS A 1 326 ? -28.488 13.844 26.085 1.00 90.19 326 HIS A CA 1
ATOM 2521 C C . HIS A 1 326 ? -28.633 12.352 26.442 1.00 90.19 326 HIS A C 1
ATOM 2523 O O . HIS A 1 326 ? -28.313 11.485 25.627 1.00 90.19 326 HIS A O 1
ATOM 2529 N N . PRO A 1 327 ? -29.103 12.014 27.658 1.00 85.75 327 PRO A N 1
ATOM 2530 C CA . PRO A 1 327 ? -29.161 10.624 28.120 1.00 85.75 327 PRO A CA 1
ATOM 2531 C C . PRO A 1 327 ? -30.177 9.755 27.359 1.00 85.75 327 PRO A C 1
ATOM 2533 O O . PRO A 1 327 ? -30.038 8.535 27.353 1.00 85.75 327 PRO A O 1
ATOM 2536 N N . SER A 1 328 ? -31.182 10.365 26.721 1.00 84.31 328 SER A N 1
ATOM 2537 C CA . SER A 1 328 ? -32.344 9.663 26.147 1.00 84.31 328 SER A CA 1
ATOM 2538 C C . SER A 1 328 ? -32.437 9.729 24.619 1.00 84.31 328 SER A C 1
ATOM 2540 O O . SER A 1 328 ? -33.332 9.120 24.037 1.00 84.31 328 SER A O 1
ATOM 2542 N N . GLU A 1 329 ? -31.568 10.491 23.954 1.00 79.06 329 GLU A N 1
ATOM 2543 C CA . GLU A 1 329 ? -31.657 10.682 22.505 1.00 79.06 329 GLU A CA 1
ATOM 2544 C C . GLU A 1 329 ? -31.046 9.483 21.773 1.00 79.06 329 GLU A C 1
ATOM 2546 O O . GLU A 1 329 ? -29.838 9.233 21.810 1.00 79.06 329 GLU A O 1
ATOM 2551 N N . SER A 1 330 ? -31.912 8.724 21.106 1.00 65.12 330 SER A N 1
ATOM 2552 C CA . SER A 1 330 ? -31.555 7.653 20.181 1.00 65.12 330 SER A CA 1
ATOM 2553 C C . SER A 1 330 ? -31.930 8.116 18.774 1.00 65.12 330 SER A C 1
ATOM 2555 O O . SER A 1 330 ? -33.068 8.000 18.340 1.00 65.12 330 SER A O 1
ATOM 2557 N N . GLY A 1 331 ? -30.966 8.726 18.082 1.00 63.81 331 GLY A N 1
ATOM 2558 C CA . GLY A 1 331 ? -31.125 9.186 16.700 1.00 63.81 331 GLY A CA 1
ATOM 2559 C C . GLY A 1 331 ? -31.141 10.706 16.576 1.00 63.81 331 GLY A C 1
ATOM 2560 O O . GLY A 1 331 ? -32.162 11.353 16.780 1.00 63.81 331 GLY A O 1
ATOM 2561 N N . GLY A 1 332 ? -30.002 11.292 16.208 1.00 62.09 332 GLY A N 1
ATOM 2562 C CA . GLY A 1 332 ? -29.936 12.726 15.954 1.00 62.09 332 GLY A CA 1
ATOM 2563 C C . GLY A 1 332 ? -28.521 13.234 15.713 1.00 62.09 332 GLY A C 1
ATOM 2564 O O . GLY A 1 332 ? -27.668 13.057 16.574 1.00 62.09 332 GLY A O 1
ATOM 2565 N N . LYS A 1 333 ? -28.346 13.833 14.521 1.00 62.31 333 LYS A N 1
ATOM 2566 C CA . LYS A 1 333 ? -27.283 14.707 13.972 1.00 62.31 333 LYS A CA 1
ATOM 2567 C C . LYS A 1 333 ? -25.952 14.806 14.734 1.00 62.31 333 LYS A C 1
ATOM 2569 O O . LYS A 1 333 ? -25.919 15.034 15.935 1.00 62.31 333 LYS A O 1
ATOM 2574 N N . CYS A 1 334 ? -24.841 14.812 13.987 1.00 71.75 334 CYS A N 1
ATOM 2575 C CA . CYS A 1 334 ? -23.542 15.258 14.501 1.00 71.75 334 CYS A CA 1
ATOM 2576 C C . CYS A 1 334 ? -23.696 16.594 15.242 1.00 71.75 334 CYS A C 1
ATOM 2578 O O . CYS A 1 334 ? -24.107 17.597 14.658 1.00 71.75 334 CYS A O 1
ATOM 2580 N N . ILE A 1 335 ? -23.387 16.583 16.538 1.00 68.38 335 ILE A N 1
ATOM 2581 C CA . ILE A 1 335 ? -23.411 17.775 17.383 1.00 68.38 335 ILE A CA 1
ATOM 2582 C C . ILE A 1 335 ? -22.011 18.393 17.341 1.00 68.38 335 ILE A C 1
ATOM 2584 O O . ILE A 1 335 ? -21.010 17.684 17.228 1.00 68.38 335 ILE A O 1
ATOM 2588 N N . ASP A 1 336 ? -21.975 19.720 17.406 1.00 59.97 336 ASP A N 1
ATOM 2589 C CA . ASP A 1 336 ? -20.818 20.615 17.358 1.00 59.97 336 ASP A CA 1
ATOM 2590 C C . ASP A 1 336 ? -19.438 19.933 17.543 1.00 59.97 336 ASP A C 1
ATOM 2592 O O . ASP A 1 336 ? -19.061 19.438 18.618 1.00 59.97 336 ASP A O 1
ATOM 2596 N N . GLY A 1 337 ? -18.678 19.858 16.445 1.00 68.12 337 GLY A N 1
ATOM 2597 C CA . GLY A 1 337 ? -17.357 19.226 16.356 1.00 68.12 337 GLY A CA 1
ATOM 2598 C C . GLY A 1 337 ? -17.348 17.724 16.018 1.00 68.12 337 GLY A C 1
ATOM 2599 O O . GLY A 1 337 ? -16.543 16.982 16.588 1.00 68.12 337 GLY A O 1
ATOM 2600 N N . GLY A 1 338 ? -18.249 17.276 15.142 1.00 85.81 338 GLY A N 1
ATOM 2601 C CA . GLY A 1 338 ? -18.121 16.033 14.364 1.00 85.81 338 GLY A CA 1
ATOM 2602 C C . GLY A 1 338 ? -18.540 14.728 15.050 1.00 85.81 338 GLY A C 1
ATOM 2603 O O . GLY A 1 338 ? -19.083 13.860 14.383 1.00 85.81 338 GLY A O 1
ATOM 2604 N N . LEU A 1 339 ? -18.369 14.581 16.368 1.00 90.44 339 LEU A N 1
ATOM 2605 C CA . LEU A 1 339 ? -18.665 13.321 17.070 1.00 90.44 339 LEU A CA 1
ATOM 2606 C C . LEU A 1 339 ? -20.178 13.035 17.139 1.00 90.44 339 LEU A C 1
ATOM 2608 O O . LEU A 1 339 ? -20.933 13.805 17.732 1.00 90.44 339 LEU A O 1
ATOM 2612 N N . HIS A 1 340 ? -20.617 11.903 16.590 1.00 92.44 340 HIS A N 1
ATOM 2613 C CA . HIS A 1 340 ? -22.014 11.474 16.621 1.00 92.44 340 HIS A CA 1
ATOM 2614 C C . HIS A 1 340 ? -22.438 11.011 18.028 1.00 92.44 340 HIS A C 1
ATOM 2616 O O . HIS A 1 340 ? -21.673 10.339 18.727 1.00 92.44 340 HIS A O 1
ATOM 2622 N N . ILE A 1 341 ? -23.677 11.310 18.447 1.00 93.38 341 ILE A N 1
ATOM 2623 C CA . ILE A 1 341 ? -24.181 10.948 19.788 1.00 93.38 341 ILE A CA 1
ATOM 2624 C C . ILE A 1 341 ? -24.122 9.436 20.039 1.00 93.38 341 ILE A C 1
ATOM 2626 O O . ILE A 1 341 ? -23.714 8.996 21.110 1.00 93.38 341 ILE A O 1
ATOM 2630 N N . SER A 1 342 ? -24.420 8.632 19.021 1.00 92.56 342 SER A N 1
ATOM 2631 C CA . SER A 1 342 ? -24.330 7.172 19.102 1.00 92.56 342 SER A CA 1
ATOM 2632 C C . SER A 1 342 ? -22.897 6.669 19.289 1.00 92.56 342 SER A C 1
ATOM 2634 O O . SER A 1 342 ? -22.689 5.696 20.008 1.00 92.56 342 SER A O 1
ATOM 2636 N N . MET A 1 343 ? -21.898 7.342 18.700 1.00 93.81 343 MET A N 1
ATOM 2637 C CA . MET A 1 343 ? -20.489 7.019 18.952 1.00 93.81 343 MET A CA 1
ATOM 2638 C C . MET A 1 343 ? -20.102 7.407 20.381 1.00 93.81 343 MET A C 1
ATOM 2640 O O . MET A 1 343 ? -19.425 6.653 21.071 1.00 93.81 343 MET A O 1
ATOM 2644 N N . ALA A 1 344 ? -20.584 8.551 20.874 1.00 94.81 344 ALA A N 1
ATOM 2645 C CA . ALA A 1 344 ? -20.370 8.955 22.260 1.00 94.81 344 ALA A CA 1
ATOM 2646 C C . ALA A 1 344 ? -20.980 7.954 23.265 1.00 94.81 344 ALA A C 1
ATOM 2648 O O . ALA A 1 344 ? -20.326 7.579 24.240 1.00 94.81 344 ALA A O 1
ATOM 2649 N N . GLN A 1 345 ? -22.202 7.477 23.011 1.00 95.19 345 GLN A N 1
ATOM 2650 C CA . GLN A 1 345 ? -22.837 6.411 23.792 1.00 95.19 345 GLN A CA 1
ATOM 2651 C C . GLN A 1 345 ? -22.016 5.116 23.734 1.00 95.19 345 GLN A C 1
ATOM 2653 O O . GLN A 1 345 ? -21.737 4.523 24.775 1.00 95.19 345 GLN A O 1
ATOM 2658 N N . LEU A 1 346 ? -21.557 4.716 22.542 1.00 94.69 346 LEU A N 1
ATOM 2659 C CA . LEU A 1 346 ? -20.701 3.544 22.370 1.00 94.69 346 LEU A CA 1
ATOM 2660 C C . LEU A 1 346 ? -19.405 3.667 23.176 1.00 94.69 346 LEU A C 1
ATOM 2662 O O . LEU A 1 346 ? -19.087 2.754 23.916 1.00 94.69 346 LEU A O 1
ATOM 2666 N N . LEU A 1 347 ? -18.700 4.799 23.132 1.00 95.19 347 LEU A N 1
ATOM 2667 C CA . LEU A 1 347 ? -17.434 4.996 23.855 1.00 95.19 347 LEU A CA 1
ATOM 2668 C C . LEU A 1 347 ? -17.571 5.052 25.385 1.00 95.19 347 LEU A C 1
ATOM 2670 O O . LEU A 1 347 ? -16.571 4.921 26.090 1.00 95.19 347 LEU A O 1
ATOM 2674 N N . THR A 1 348 ? -18.775 5.283 25.910 1.00 96.06 348 THR A N 1
ATOM 2675 C CA . THR A 1 348 ? -19.021 5.469 27.353 1.00 96.06 348 THR A CA 1
ATOM 2676 C C . THR A 1 348 ? -19.811 4.329 27.997 1.00 96.06 348 THR A C 1
ATOM 2678 O O . THR A 1 348 ? -19.986 4.331 29.215 1.00 96.06 348 THR A O 1
ATOM 2681 N N . THR A 1 349 ? -20.282 3.360 27.208 1.00 95.75 349 THR A N 1
ATOM 2682 C CA . THR A 1 349 ? -21.059 2.210 27.692 1.00 95.75 349 THR A CA 1
ATOM 2683 C C . THR A 1 349 ? -20.240 1.280 28.588 1.00 95.75 349 THR A C 1
ATOM 2685 O O . THR A 1 349 ? -19.024 1.195 28.464 1.00 95.75 349 THR A O 1
ATOM 2688 N N . SER A 1 350 ? -20.900 0.498 29.441 1.00 95.69 350 SER A N 1
ATOM 2689 C CA . SER A 1 350 ? -20.263 -0.593 30.193 1.00 95.69 350 SER A CA 1
ATOM 2690 C C . SER A 1 350 ? -20.068 -1.880 29.376 1.00 95.69 350 SER A C 1
ATOM 2692 O O . SER A 1 350 ? -19.320 -2.760 29.786 1.00 95.69 350 SER A O 1
ATOM 2694 N N . CYS A 1 351 ? -20.729 -2.014 28.223 1.00 95.19 351 CYS A N 1
ATOM 2695 C CA . CYS A 1 351 ? -20.581 -3.158 27.320 1.00 95.19 351 CYS A CA 1
ATOM 2696 C C . CYS A 1 351 ? -20.811 -2.728 25.868 1.00 95.19 351 CYS A C 1
ATOM 2698 O O . CYS A 1 351 ? -21.912 -2.282 25.524 1.00 95.19 351 CYS A O 1
ATOM 2700 N N . TYR A 1 352 ? -19.790 -2.872 25.017 1.00 93.25 352 TYR A N 1
ATOM 2701 C CA . TYR A 1 352 ? -19.876 -2.470 23.611 1.00 93.25 352 TYR A CA 1
ATOM 2702 C C . TYR A 1 352 ? -20.924 -3.287 22.857 1.00 93.25 352 TYR A C 1
ATOM 2704 O O . TYR A 1 352 ? -21.829 -2.700 22.274 1.00 93.25 352 TYR A O 1
ATOM 2712 N N . CYS A 1 353 ? -20.900 -4.618 22.975 1.00 90.56 353 CYS A N 1
ATOM 2713 C CA . CYS A 1 353 ? -21.858 -5.490 22.288 1.00 90.56 353 CYS A CA 1
ATOM 2714 C C . CYS A 1 353 ? -23.314 -5.177 22.671 1.00 90.56 353 CYS A C 1
ATOM 2716 O O . CYS A 1 353 ? -24.203 -5.157 21.822 1.00 90.56 353 CYS A O 1
ATOM 2718 N N . LYS A 1 354 ? -23.574 -4.879 23.953 1.00 91.44 354 LYS A N 1
ATOM 2719 C CA . LYS A 1 354 ? -24.911 -4.483 24.416 1.00 91.44 354 LYS A CA 1
ATOM 2720 C C . LYS A 1 354 ? -25.338 -3.145 23.814 1.00 91.44 354 LYS A C 1
ATOM 2722 O O . LYS A 1 354 ? -26.488 -3.016 23.403 1.00 91.44 354 LYS A O 1
ATOM 2727 N N . GLN A 1 355 ? -24.436 -2.165 23.767 1.00 93.88 355 GLN A N 1
ATOM 2728 C CA . GLN A 1 355 ? -24.743 -0.853 23.203 1.00 93.88 355 GLN A CA 1
ATOM 2729 C C . GLN A 1 355 ? -24.940 -0.909 21.688 1.00 93.88 355 GLN A C 1
ATOM 2731 O O . GLN A 1 355 ? -25.838 -0.246 21.184 1.00 93.88 355 GLN A O 1
ATOM 2736 N N . GLU A 1 356 ? -24.167 -1.722 20.968 1.00 90.12 356 GLU A N 1
ATOM 2737 C CA . GLU A 1 356 ? -24.405 -1.980 19.546 1.00 90.12 356 GLU A CA 1
ATOM 2738 C C . GLU A 1 356 ? -25.766 -2.640 19.326 1.00 90.12 356 GLU A C 1
ATOM 2740 O O . GLU A 1 356 ? -26.516 -2.208 18.456 1.00 90.12 356 GLU A O 1
ATOM 2745 N N . ASN A 1 357 ? -26.138 -3.630 20.142 1.00 90.00 357 ASN A N 1
ATOM 2746 C CA . ASN A 1 357 ? -27.461 -4.242 20.037 1.00 90.00 357 ASN A CA 1
ATOM 2747 C C . ASN A 1 357 ? -28.593 -3.229 20.242 1.00 90.00 357 ASN A C 1
ATOM 2749 O O . ASN A 1 357 ? -29.575 -3.288 19.514 1.00 90.00 357 ASN A O 1
ATOM 2753 N N . ILE A 1 358 ? -28.443 -2.277 21.169 1.00 90.12 358 ILE A N 1
ATOM 2754 C CA . ILE A 1 358 ? -29.403 -1.175 21.344 1.00 90.12 358 ILE A CA 1
ATOM 2755 C C . ILE A 1 358 ? -29.395 -0.247 20.123 1.00 90.12 358 ILE A C 1
ATOM 2757 O O . ILE A 1 358 ? -30.452 0.123 19.627 1.00 90.12 358 ILE A O 1
ATOM 2761 N N . LEU A 1 359 ? -28.210 0.126 19.633 1.00 88.50 359 LEU A N 1
ATOM 2762 C CA . LEU A 1 359 ? -28.052 1.080 18.535 1.00 88.50 359 LEU A CA 1
ATOM 2763 C C . LEU A 1 359 ? -28.648 0.576 17.214 1.00 88.50 359 LEU A C 1
ATOM 2765 O O . LEU A 1 359 ? -29.168 1.371 16.438 1.00 88.50 359 LEU A O 1
ATOM 2769 N N . TYR A 1 360 ? -28.549 -0.727 16.958 1.00 86.12 360 TYR A N 1
ATOM 2770 C CA . TYR A 1 360 ? -29.016 -1.356 15.721 1.00 86.12 360 TYR A CA 1
ATOM 2771 C C . TYR A 1 360 ? -30.307 -2.159 15.896 1.00 86.12 360 TYR A C 1
ATOM 2773 O O . TYR A 1 360 ? -30.661 -2.906 14.989 1.00 86.12 360 TYR A O 1
ATOM 2781 N N . ASP A 1 361 ? -30.973 -2.029 17.047 1.00 90.38 361 ASP A N 1
ATOM 2782 C CA . ASP A 1 361 ? -32.184 -2.780 17.403 1.00 90.38 361 ASP A CA 1
ATOM 2783 C C . ASP A 1 361 ? -32.044 -4.297 17.152 1.00 90.38 361 ASP A C 1
ATOM 2785 O O . ASP A 1 361 ? -32.935 -4.975 16.639 1.00 90.38 361 ASP A O 1
ATOM 2789 N N . ASN A 1 362 ? -30.870 -4.852 17.482 1.00 84.44 362 ASN A N 1
ATOM 2790 C CA . ASN A 1 362 ? -30.643 -6.288 17.373 1.00 84.44 362 ASN A CA 1
ATOM 2791 C C . ASN A 1 362 ? -31.480 -7.003 18.453 1.00 84.44 362 ASN A C 1
ATOM 2793 O O . ASN A 1 362 ? -31.431 -6.605 19.624 1.00 84.44 362 ASN A O 1
ATOM 2797 N N . PRO A 1 363 ? -32.187 -8.099 18.122 1.00 84.69 363 PRO A N 1
ATOM 2798 C CA . PRO A 1 363 ? -33.012 -8.821 19.085 1.00 84.69 363 PRO A CA 1
ATOM 2799 C C . PRO A 1 363 ? -32.171 -9.340 20.258 1.00 84.69 363 PRO A C 1
ATOM 2801 O O . PRO A 1 363 ? -31.062 -9.845 20.068 1.00 84.69 363 PRO A O 1
ATOM 2804 N N . LYS A 1 364 ? -32.715 -9.231 21.480 1.00 81.06 364 LYS A N 1
ATOM 2805 C CA . LYS A 1 364 ? -32.059 -9.711 22.714 1.00 81.06 364 LYS A CA 1
ATOM 2806 C C . LYS A 1 364 ? -31.845 -11.222 22.690 1.00 81.06 364 LYS A C 1
ATOM 2808 O O . LYS A 1 364 ? -30.787 -11.693 23.093 1.00 81.06 364 LYS A O 1
ATOM 2813 N N . ASP A 1 365 ? -32.830 -11.934 22.155 1.00 81.00 365 ASP A N 1
ATOM 2814 C CA . ASP A 1 365 ? -32.813 -13.378 21.997 1.00 81.00 365 ASP A CA 1
ATOM 2815 C C . ASP A 1 365 ? -32.636 -13.694 20.512 1.00 81.00 365 ASP A C 1
ATOM 2817 O O . ASP A 1 365 ? -33.586 -13.661 19.727 1.00 81.00 365 ASP A O 1
ATOM 2821 N N . LYS A 1 366 ? -31.398 -13.976 20.093 1.00 71.50 366 LYS A N 1
ATOM 2822 C CA . LYS A 1 366 ? -31.168 -14.566 18.772 1.00 71.50 366 LYS A CA 1
ATOM 2823 C C . LYS A 1 366 ? -31.655 -16.008 18.827 1.00 71.50 366 LYS A C 1
ATOM 2825 O O . LYS A 1 366 ? -30.953 -16.874 19.343 1.00 71.50 366 LYS A O 1
ATOM 2830 N N . THR A 1 367 ? -32.848 -16.273 18.300 1.00 76.25 367 THR A N 1
ATOM 2831 C CA . THR A 1 367 ? -33.261 -17.651 18.026 1.00 76.25 367 THR A CA 1
ATOM 2832 C C . THR A 1 367 ? -32.240 -18.234 17.044 1.00 76.25 367 THR A C 1
ATOM 2834 O O . THR A 1 367 ? -32.038 -17.637 15.982 1.00 76.25 367 THR A O 1
ATOM 2837 N N . PRO A 1 368 ? -31.525 -19.321 17.388 1.00 75.94 368 PRO A N 1
ATOM 2838 C CA . PRO A 1 368 ? -30.513 -19.871 16.499 1.00 75.94 368 PRO A CA 1
ATOM 2839 C C . PRO A 1 368 ? -31.151 -20.224 15.154 1.00 75.94 368 PRO A C 1
ATOM 2841 O O . PRO A 1 368 ? -32.235 -20.807 15.099 1.00 75.94 368 PRO A O 1
ATOM 2844 N N . CYS A 1 369 ? -30.494 -19.829 14.064 1.00 76.44 369 CYS A N 1
ATOM 2845 C CA . CYS A 1 369 ? -30.967 -20.145 12.724 1.00 76.44 369 CYS A CA 1
ATOM 2846 C C . CYS A 1 369 ? -30.910 -21.664 12.522 1.00 76.44 369 CYS A C 1
ATOM 2848 O O . CYS A 1 369 ? -29.860 -22.276 12.707 1.00 76.44 369 CYS A O 1
ATOM 2850 N N . SER A 1 370 ? -32.031 -22.267 12.132 1.00 85.19 370 SER A N 1
ATOM 2851 C CA . SER A 1 370 ? -32.156 -23.712 11.917 1.00 85.19 370 SER A CA 1
ATOM 2852 C C . SER A 1 370 ? -31.730 -24.169 10.518 1.00 85.19 370 SER A C 1
ATOM 2854 O O . SER A 1 370 ? -31.877 -25.346 10.195 1.00 85.19 370 SER A O 1
ATOM 2856 N N . CYS A 1 371 ? -31.229 -23.268 9.663 1.00 83.81 371 CYS A N 1
ATOM 2857 C CA . CYS A 1 371 ? -30.771 -23.652 8.330 1.00 83.81 371 CYS A CA 1
ATOM 2858 C C . CYS A 1 371 ? -29.477 -24.476 8.402 1.00 83.81 371 CYS A C 1
ATOM 2860 O O . CYS A 1 371 ? -28.628 -24.245 9.266 1.00 83.81 371 CYS A O 1
ATOM 2862 N N . GLU A 1 372 ? -29.306 -25.396 7.451 1.00 85.81 372 GLU A N 1
ATOM 2863 C CA . GLU A 1 372 ? -28.184 -26.341 7.416 1.00 85.81 372 GLU A CA 1
ATOM 2864 C C . GLU A 1 372 ? -26.812 -25.639 7.484 1.00 85.81 372 GLU A C 1
ATOM 2866 O O . GLU A 1 372 ? -25.900 -26.088 8.183 1.00 85.81 372 GLU A O 1
ATOM 2871 N N . THR A 1 373 ? -26.679 -24.488 6.818 1.00 79.19 373 THR A N 1
ATOM 2872 C CA . THR A 1 373 ? -25.457 -23.672 6.815 1.00 79.19 373 THR A CA 1
ATOM 2873 C C . THR A 1 373 ? -25.130 -23.123 8.205 1.00 79.19 373 THR A C 1
ATOM 2875 O O . THR A 1 373 ? -24.006 -23.274 8.678 1.00 79.19 373 THR A O 1
ATOM 2878 N N . CYS A 1 374 ? -26.105 -22.532 8.900 1.00 73.06 374 CYS A N 1
ATOM 2879 C CA . CYS A 1 374 ? -25.897 -21.978 10.240 1.00 73.06 374 CYS A CA 1
ATOM 2880 C C . CYS A 1 374 ? -25.717 -23.065 11.303 1.00 73.06 374 CYS A C 1
ATOM 2882 O O . CYS A 1 374 ? -25.012 -22.839 12.277 1.00 73.06 374 CYS A O 1
ATOM 2884 N N . THR A 1 375 ? -26.293 -24.255 11.120 1.00 78.75 375 THR A N 1
ATOM 2885 C CA . THR A 1 375 ? -26.031 -25.381 12.029 1.00 78.75 375 THR A CA 1
ATOM 2886 C C . THR A 1 375 ? -24.605 -25.923 11.908 1.00 78.75 375 THR A C 1
ATOM 2888 O O . THR A 1 375 ? -24.067 -26.428 12.890 1.00 78.75 375 THR A O 1
ATOM 2891 N N . LYS A 1 376 ? -23.967 -25.789 10.734 1.00 79.81 376 LYS A N 1
ATOM 2892 C CA . LYS A 1 376 ? -22.551 -26.153 10.529 1.00 79.81 376 LYS A CA 1
ATOM 2893 C C . LYS A 1 376 ? -21.595 -25.102 11.102 1.00 79.81 376 LYS A C 1
ATOM 2895 O O . LYS A 1 376 ? -20.531 -25.454 11.597 1.00 79.81 376 LYS A O 1
ATOM 2900 N N . ILE A 1 377 ? -21.989 -23.828 11.078 1.00 71.06 377 ILE A N 1
ATOM 2901 C CA . ILE A 1 377 ? -21.222 -22.701 11.621 1.00 71.06 377 ILE A CA 1
ATOM 2902 C C . ILE A 1 377 ? -21.788 -22.376 13.004 1.00 71.06 377 ILE A C 1
ATOM 2904 O O . ILE A 1 377 ? -22.579 -21.449 13.159 1.00 71.06 377 ILE A O 1
ATOM 2908 N N . SER A 1 378 ? -21.433 -23.174 14.014 1.00 57.88 378 SER A N 1
ATOM 2909 C CA . SER A 1 378 ? -21.866 -22.892 15.387 1.00 57.88 378 SER A CA 1
ATOM 2910 C C . SER A 1 378 ? -21.304 -21.530 15.811 1.00 57.88 378 SER A C 1
ATOM 2912 O O . SER A 1 378 ? -20.081 -21.407 15.916 1.00 57.88 378 SER A O 1
ATOM 2914 N N . PRO A 1 379 ? -22.136 -20.493 16.039 1.00 63.09 379 PRO A N 1
ATOM 2915 C CA . PRO A 1 379 ? -21.620 -19.243 16.569 1.00 63.09 379 PRO A CA 1
ATOM 2916 C C . PRO A 1 379 ? -20.970 -19.534 17.927 1.00 63.09 379 PRO A C 1
ATOM 2918 O O . PRO A 1 379 ? -21.487 -20.377 18.669 1.00 63.09 379 PRO A O 1
ATOM 2921 N N . PRO A 1 380 ? -19.852 -18.871 18.270 1.00 61.91 380 PRO A N 1
ATOM 2922 C CA . PRO A 1 380 ? -19.246 -19.029 19.581 1.00 61.91 380 PRO A CA 1
ATOM 2923 C C . PRO A 1 380 ? -20.316 -18.733 20.632 1.00 61.91 380 PRO A C 1
ATOM 2925 O O . PRO A 1 380 ? -20.860 -17.630 20.708 1.00 61.91 380 PRO A O 1
ATOM 2928 N N . ASN A 1 381 ? -20.682 -19.765 21.392 1.00 55.34 381 ASN A N 1
ATOM 2929 C CA . ASN A 1 381 ? -21.752 -19.708 22.375 1.00 55.34 381 ASN A CA 1
ATOM 2930 C C . ASN A 1 381 ? -21.211 -19.046 23.646 1.00 55.34 381 ASN A C 1
ATOM 2932 O O . ASN A 1 381 ? -21.060 -19.673 24.692 1.00 55.34 381 ASN A O 1
ATOM 2936 N N . THR A 1 382 ? -20.804 -17.785 23.530 1.00 59.72 382 THR A N 1
ATOM 2937 C CA . THR A 1 382 ? -20.260 -17.031 24.651 1.00 59.72 382 THR A CA 1
ATOM 2938 C C . THR A 1 382 ? -21.417 -16.344 25.352 1.00 59.72 382 THR A C 1
ATOM 2940 O O . THR A 1 382 ? -21.885 -15.286 24.933 1.00 59.72 382 THR A O 1
ATOM 2943 N N . THR A 1 383 ? -21.867 -16.932 26.456 1.00 74.12 383 THR A N 1
ATOM 2944 C CA . THR A 1 383 ? -22.800 -16.289 27.396 1.00 74.12 383 THR A CA 1
ATOM 2945 C C . THR A 1 383 ? -22.216 -15.014 28.018 1.00 74.12 383 THR A C 1
ATOM 2947 O O . THR A 1 383 ? -22.945 -14.243 28.640 1.00 74.12 383 THR A O 1
ATOM 2950 N N . GLN A 1 384 ? -20.913 -14.769 27.841 1.00 86.38 384 GLN A N 1
ATOM 2951 C CA . GLN A 1 384 ? -20.190 -13.626 28.376 1.00 86.38 384 GLN A CA 1
ATOM 2952 C C . GLN A 1 384 ? -19.475 -12.854 27.258 1.00 86.38 384 GLN A C 1
ATOM 2954 O O . GLN A 1 384 ? -18.711 -13.415 26.480 1.00 86.38 384 GLN A O 1
ATOM 2959 N N . CYS A 1 385 ? -19.734 -11.549 27.186 1.00 89.06 385 CYS A N 1
ATOM 2960 C CA . CYS A 1 385 ? -19.093 -10.634 26.245 1.00 89.06 385 CYS A CA 1
ATOM 2961 C C . CYS A 1 385 ? -17.609 -10.435 26.597 1.00 89.06 385 CYS A C 1
ATOM 2963 O O . CYS A 1 385 ? -17.299 -10.108 27.740 1.00 89.06 385 CYS A O 1
ATOM 2965 N N . THR A 1 386 ? -16.718 -10.533 25.608 1.00 91.50 386 THR A N 1
ATOM 2966 C CA . THR A 1 386 ? -15.258 -10.371 25.760 1.00 91.50 386 THR A CA 1
ATOM 2967 C C . THR A 1 386 ? -14.744 -8.965 25.433 1.00 91.50 386 THR A C 1
ATOM 2969 O O . THR A 1 386 ? -13.542 -8.733 25.434 1.00 91.50 386 THR A O 1
ATOM 2972 N N . CYS A 1 387 ? -15.628 -8.001 25.154 1.00 93.12 387 CYS A N 1
ATOM 2973 C CA . CYS A 1 387 ? -15.213 -6.630 24.841 1.00 93.12 387 CYS A CA 1
ATOM 2974 C C . CYS A 1 387 ? -14.430 -5.984 26.000 1.00 93.12 387 CYS A C 1
ATOM 2976 O O . CYS A 1 387 ? -14.699 -6.293 27.164 1.00 93.12 387 CYS A O 1
ATOM 2978 N N . SER A 1 388 ? -13.551 -5.022 25.709 1.00 92.06 388 SER A N 1
ATOM 2979 C CA . SER A 1 388 ? -12.640 -4.430 26.704 1.00 92.06 388 SER A CA 1
ATOM 2980 C C . SER A 1 388 ? -13.317 -3.682 27.866 1.00 92.06 388 SER A C 1
ATOM 2982 O O . SER A 1 388 ? -12.677 -3.436 28.882 1.00 92.06 388 SER A O 1
ATOM 2984 N N . ASN A 1 389 ? -14.621 -3.383 27.800 1.00 92.38 389 ASN A N 1
ATOM 2985 C CA . ASN A 1 389 ? -15.366 -2.875 28.965 1.00 92.38 389 ASN A CA 1
ATOM 2986 C C . ASN A 1 389 ? -15.946 -3.985 29.863 1.00 92.38 389 ASN A C 1
ATOM 2988 O O . ASN A 1 389 ? -16.195 -3.748 31.042 1.00 92.38 389 ASN A O 1
ATOM 2992 N N . CYS A 1 390 ? -16.160 -5.191 29.330 1.00 93.38 390 CYS A N 1
ATOM 2993 C CA . CYS A 1 390 ? -16.614 -6.362 30.094 1.00 93.38 390 CYS A CA 1
ATOM 2994 C C . CYS A 1 390 ? -15.442 -7.202 30.610 1.00 93.38 390 CYS A C 1
ATOM 2996 O O . CYS A 1 390 ? -15.501 -7.731 31.718 1.00 93.38 390 CYS A O 1
ATOM 2998 N N . CYS A 1 391 ? -14.381 -7.290 29.813 1.00 92.50 391 CYS A N 1
ATOM 2999 C CA . CYS A 1 391 ? -13.132 -7.971 30.114 1.00 92.50 391 CYS A CA 1
ATOM 3000 C C . CYS A 1 391 ? -11.983 -6.996 29.819 1.00 92.50 391 CYS A C 1
ATOM 3002 O O . CYS A 1 391 ? -11.431 -7.040 28.720 1.00 92.50 391 CYS A O 1
ATOM 3004 N N . PRO A 1 392 ? -11.659 -6.075 30.748 1.00 89.06 392 PRO A N 1
ATOM 3005 C CA . PRO A 1 392 ? -10.562 -5.132 30.564 1.00 89.06 392 PRO A CA 1
ATOM 3006 C C . PRO A 1 392 ? -9.271 -5.855 30.208 1.00 89.06 392 PRO A C 1
ATOM 3008 O O . PRO A 1 392 ? -8.887 -6.814 30.880 1.00 89.06 392 PRO A O 1
ATOM 3011 N N . GLU A 1 393 ? -8.614 -5.385 29.151 1.00 80.56 393 GLU A N 1
ATOM 3012 C CA . GLU A 1 393 ? -7.309 -5.902 28.761 1.00 80.56 393 GLU A CA 1
ATOM 3013 C C . GLU A 1 393 ? -6.315 -5.713 29.917 1.00 80.56 393 GLU A C 1
ATOM 3015 O O . GLU A 1 393 ? -6.370 -4.699 30.630 1.00 80.56 393 GLU A O 1
ATOM 3020 N N . PRO A 1 394 ? -5.399 -6.671 30.131 1.00 79.69 394 PRO A N 1
ATOM 3021 C CA . PRO A 1 394 ? -4.321 -6.476 31.083 1.00 79.69 394 PRO A CA 1
ATOM 3022 C C . PRO A 1 394 ? -3.528 -5.235 30.670 1.00 79.69 394 PRO A C 1
ATOM 3024 O O . PRO A 1 394 ? -3.163 -5.077 29.507 1.00 79.69 394 PRO A O 1
ATOM 3027 N N . ILE A 1 395 ? -3.267 -4.341 31.626 1.00 75.50 395 ILE A N 1
ATOM 3028 C CA . ILE A 1 395 ? -2.434 -3.158 31.396 1.00 75.50 395 ILE A CA 1
ATOM 3029 C C . ILE A 1 395 ? -1.063 -3.664 30.938 1.00 75.50 395 ILE A C 1
ATOM 3031 O O . ILE A 1 395 ? -0.298 -4.188 31.750 1.00 75.50 395 ILE A O 1
ATOM 3035 N N . LEU A 1 396 ? -0.768 -3.539 29.639 1.00 68.50 396 LEU A N 1
ATOM 3036 C CA . LEU A 1 396 ? 0.552 -3.856 29.107 1.00 68.50 396 LEU A CA 1
ATOM 3037 C C . LEU A 1 396 ? 1.579 -3.025 29.890 1.00 68.50 396 LEU A C 1
ATOM 3039 O O . LEU A 1 396 ? 1.368 -1.815 30.059 1.00 68.50 396 LEU A O 1
ATOM 3043 N N . PRO A 1 397 ? 2.674 -3.634 30.389 1.00 66.69 397 PRO A N 1
ATOM 3044 C CA . PRO A 1 397 ? 3.774 -2.879 30.967 1.00 66.69 397 PRO A CA 1
ATOM 3045 C C . PRO A 1 397 ? 4.149 -1.807 29.956 1.00 66.69 397 PRO A C 1
ATOM 3047 O O . PRO A 1 397 ? 4.364 -2.144 28.794 1.00 66.69 397 PRO A O 1
ATOM 3050 N N . SER A 1 398 ? 4.141 -0.536 30.368 1.00 54.91 398 SER A N 1
ATOM 3051 C CA . SER A 1 398 ? 4.457 0.597 29.499 1.00 54.91 398 SER A CA 1
ATOM 3052 C C . SER A 1 398 ? 5.749 0.286 28.753 1.00 54.91 398 SER A C 1
ATOM 3054 O O . SER A 1 398 ? 6.829 0.445 29.323 1.00 54.91 398 SER A O 1
ATOM 3056 N N . LEU A 1 399 ? 5.644 -0.170 27.499 1.00 45.50 399 LEU A N 1
ATOM 3057 C CA . LEU A 1 399 ? 6.793 -0.313 26.626 1.00 45.50 399 LEU A CA 1
ATOM 3058 C C . LEU A 1 399 ? 7.388 1.082 26.594 1.00 45.50 399 LEU A C 1
ATOM 3060 O O . LEU A 1 399 ? 6.711 2.039 26.208 1.00 45.50 399 LEU A O 1
ATOM 3064 N N . LEU A 1 400 ? 8.594 1.208 27.144 1.00 45.12 400 LEU A N 1
ATOM 3065 C CA . LEU A 1 400 ? 9.354 2.442 27.165 1.00 45.12 400 LEU A CA 1
ATOM 3066 C C . LEU A 1 400 ? 9.649 2.778 25.708 1.00 45.12 400 LEU A C 1
ATOM 3068 O O . LEU A 1 400 ? 10.714 2.481 25.184 1.00 45.12 400 LEU A O 1
ATOM 3072 N N . CYS A 1 401 ? 8.669 3.375 25.033 1.00 40.59 401 CYS A N 1
ATOM 3073 C CA . CYS A 1 401 ? 8.887 4.128 23.829 1.00 40.59 401 CYS A CA 1
ATOM 3074 C C . CYS A 1 401 ? 9.800 5.254 24.286 1.00 40.59 401 CYS A C 1
ATOM 3076 O O . CYS A 1 401 ? 9.341 6.274 24.811 1.00 40.59 401 CYS A O 1
ATOM 3078 N N . THR A 1 402 ? 11.106 5.043 24.137 1.00 40.50 402 THR A N 1
ATOM 3079 C CA . THR A 1 402 ? 12.078 6.117 24.080 1.00 40.50 402 THR A CA 1
ATOM 3080 C C . THR A 1 402 ? 11.650 6.936 22.881 1.00 40.50 402 THR A C 1
ATOM 3082 O O . THR A 1 402 ? 12.076 6.695 21.755 1.00 40.50 402 THR A O 1
ATOM 3085 N N . LYS A 1 403 ? 10.702 7.859 23.095 1.00 43.53 403 LYS A N 1
ATOM 3086 C CA . LYS A 1 403 ? 10.486 8.962 22.175 1.00 43.53 403 LYS A CA 1
ATOM 3087 C C . LYS A 1 403 ? 11.887 9.469 21.920 1.00 43.53 403 LYS A C 1
ATOM 3089 O O . LYS A 1 403 ? 12.555 9.832 22.888 1.00 43.53 403 LYS A O 1
ATOM 3094 N N . ALA A 1 404 ? 12.345 9.393 20.674 1.00 44.81 404 ALA A N 1
ATOM 3095 C CA . ALA A 1 404 ? 13.547 10.089 20.283 1.00 44.81 404 ALA A CA 1
ATOM 3096 C C . ALA A 1 404 ? 13.295 11.534 20.699 1.00 44.81 404 ALA A C 1
ATOM 3098 O O . ALA A 1 404 ? 12.477 12.241 20.107 1.00 44.81 404 ALA A O 1
ATOM 3099 N N . THR A 1 405 ? 13.868 11.922 21.833 1.00 46.69 405 THR A N 1
ATOM 3100 C CA . THR A 1 405 ? 13.881 13.296 22.273 1.00 46.69 405 THR A CA 1
ATOM 3101 C C . THR A 1 405 ? 14.834 13.943 21.303 1.00 46.69 405 THR A C 1
ATOM 3103 O O . THR A 1 405 ? 16.035 13.984 21.547 1.00 46.69 405 THR A O 1
ATOM 3106 N N . TYR A 1 406 ? 14.302 14.384 20.163 1.00 59.09 406 TYR A N 1
ATOM 3107 C CA . TYR A 1 406 ? 14.914 15.476 19.440 1.00 59.09 406 TYR A CA 1
ATOM 3108 C C . TYR A 1 406 ? 15.071 16.563 20.492 1.00 59.09 406 TYR A C 1
ATOM 3110 O O . TYR A 1 406 ? 14.080 17.075 21.018 1.00 59.09 406 TYR A O 1
ATOM 3118 N N . THR A 1 407 ? 16.309 16.794 20.917 1.00 64.81 407 THR A N 1
ATOM 3119 C CA . THR A 1 407 ? 16.646 17.900 21.796 1.00 64.81 407 THR A CA 1
ATOM 3120 C C . THR A 1 407 ? 16.275 19.149 21.027 1.00 64.81 407 THR A C 1
ATOM 3122 O O . THR A 1 407 ? 17.026 19.599 20.168 1.00 64.81 407 THR A O 1
ATOM 3125 N N . THR A 1 408 ? 15.066 19.656 21.268 1.00 71.81 408 THR A N 1
ATOM 3126 C CA . THR A 1 408 ? 14.622 20.940 20.743 1.00 71.81 408 THR A CA 1
ATOM 3127 C C . THR A 1 408 ? 15.685 21.953 21.121 1.00 71.81 408 THR A C 1
ATOM 3129 O O . THR A 1 408 ? 15.929 22.164 22.312 1.00 71.81 408 THR A O 1
ATOM 3132 N N . ILE A 1 409 ? 16.336 22.536 20.113 1.00 77.81 409 ILE A N 1
ATOM 3133 C CA . ILE A 1 409 ? 17.293 23.619 20.314 1.00 77.81 409 ILE A CA 1
ATOM 3134 C C . ILE A 1 409 ? 16.543 24.706 21.095 1.00 77.81 409 ILE A C 1
ATOM 3136 O O . ILE A 1 409 ? 15.453 25.106 20.657 1.00 77.81 409 ILE A O 1
ATOM 3140 N N . PRO A 1 410 ? 17.054 25.138 22.266 1.00 84.88 410 PRO A N 1
ATOM 3141 C CA . PRO A 1 410 ? 16.440 26.209 23.038 1.00 84.88 410 PRO A CA 1
ATOM 3142 C C . PRO A 1 410 ? 16.116 27.392 22.127 1.00 84.88 410 PRO A C 1
ATOM 3144 O O . PRO A 1 410 ? 16.942 27.746 21.294 1.00 84.88 410 PRO A O 1
ATOM 3147 N N . MET A 1 411 ? 14.946 28.023 22.279 1.00 82.81 411 MET A N 1
ATOM 3148 C CA . MET A 1 411 ? 14.533 29.137 21.403 1.00 82.81 411 MET A CA 1
ATOM 3149 C C . MET A 1 411 ? 15.596 30.240 21.283 1.00 82.81 411 MET A C 1
ATOM 3151 O O . MET A 1 411 ? 15.727 30.833 20.223 1.00 82.81 411 MET A O 1
ATOM 3155 N N . ALA A 1 412 ? 16.373 30.482 22.344 1.00 86.56 412 ALA A N 1
ATOM 3156 C CA . ALA A 1 412 ? 17.458 31.465 22.356 1.00 86.56 412 ALA A CA 1
ATOM 3157 C C . ALA A 1 412 ? 18.646 31.119 21.434 1.00 86.56 412 ALA A C 1
ATOM 3159 O O . ALA A 1 412 ? 19.451 31.994 21.144 1.00 86.56 412 ALA A O 1
ATOM 3160 N N . LEU A 1 413 ? 18.763 29.859 21.007 1.00 84.25 413 LEU A N 1
ATOM 3161 C CA . LEU A 1 413 ? 19.800 29.344 20.107 1.00 84.25 413 LEU A CA 1
ATOM 3162 C C . LEU A 1 413 ? 19.247 29.009 18.713 1.00 84.25 413 LEU A C 1
ATOM 3164 O O . LEU A 1 413 ? 19.969 28.479 17.874 1.00 84.25 413 LEU A O 1
ATOM 3168 N N . GLN A 1 414 ? 17.958 29.255 18.465 1.00 89.19 414 GLN A N 1
ATOM 3169 C CA . GLN A 1 414 ? 17.391 29.088 17.132 1.00 89.19 414 GLN A CA 1
ATOM 3170 C C . GLN A 1 414 ? 17.760 30.290 16.267 1.00 89.19 414 GLN A C 1
ATOM 3172 O O . GLN A 1 414 ? 17.728 31.428 16.732 1.00 89.19 414 GLN A O 1
ATOM 3177 N N . LEU A 1 415 ? 18.047 30.035 14.989 1.00 91.06 415 LEU A N 1
ATOM 3178 C CA . LEU A 1 415 ? 18.263 31.091 14.008 1.00 91.06 415 LEU A CA 1
ATOM 3179 C C . LEU A 1 415 ? 17.095 32.086 13.999 1.00 91.06 415 LEU A C 1
ATOM 3181 O O . LEU A 1 415 ? 15.924 31.683 13.973 1.00 91.06 415 LEU A O 1
ATOM 3185 N N . MET A 1 416 ? 17.427 33.377 13.957 1.00 92.38 416 MET A N 1
ATOM 3186 C CA . MET A 1 416 ? 16.446 34.434 13.705 1.00 92.38 416 MET A CA 1
ATOM 3187 C C . MET A 1 416 ? 15.804 34.238 12.327 1.00 92.38 416 MET A C 1
ATOM 3189 O O . MET A 1 416 ? 16.402 33.641 11.425 1.00 92.38 416 MET A O 1
ATOM 3193 N N . ASP A 1 417 ? 14.586 34.743 12.143 1.00 91.94 417 ASP A N 1
ATOM 3194 C CA . ASP A 1 417 ? 13.850 34.560 10.889 1.00 91.94 417 ASP A CA 1
ATOM 3195 C C . ASP A 1 417 ? 14.581 35.196 9.694 1.00 91.94 417 ASP A C 1
ATOM 3197 O O . ASP A 1 417 ? 14.563 34.643 8.593 1.00 91.94 417 ASP A O 1
ATOM 3201 N N . GLU A 1 418 ? 15.313 36.292 9.914 1.00 93.81 418 GLU A N 1
ATOM 3202 C CA . GLU A 1 418 ? 16.184 36.912 8.914 1.00 93.81 418 GLU A CA 1
ATOM 3203 C C . GLU A 1 418 ? 17.321 35.975 8.481 1.00 93.81 418 GLU A C 1
ATOM 3205 O O . GLU A 1 418 ? 17.582 35.839 7.285 1.00 93.81 418 GLU A O 1
ATOM 3210 N N . MET A 1 419 ? 17.955 35.276 9.430 1.00 91.62 419 MET A N 1
ATOM 3211 C CA . MET A 1 419 ? 19.023 34.309 9.145 1.00 91.62 419 MET A CA 1
ATOM 3212 C C . MET A 1 419 ? 18.478 33.078 8.422 1.00 91.62 419 MET A C 1
ATOM 3214 O O . MET A 1 419 ? 19.079 32.619 7.455 1.00 91.62 419 MET A O 1
ATOM 3218 N N . LYS A 1 420 ? 17.300 32.576 8.822 1.00 93.00 420 LYS A N 1
ATOM 3219 C CA . LYS A 1 420 ? 16.621 31.481 8.110 1.00 93.00 420 LYS A CA 1
ATOM 3220 C C . LYS A 1 420 ? 16.303 31.872 6.670 1.00 93.00 420 LYS A C 1
ATOM 3222 O O . LYS A 1 420 ? 16.485 31.066 5.763 1.00 93.00 420 LYS A O 1
ATOM 3227 N N . LYS A 1 421 ? 15.845 33.105 6.442 1.00 94.31 421 LYS A N 1
ATOM 3228 C CA . LYS A 1 421 ? 15.543 33.606 5.098 1.00 94.31 421 LYS A CA 1
ATOM 3229 C C . LYS A 1 421 ? 16.804 33.733 4.239 1.00 94.31 421 LYS A C 1
ATOM 3231 O O . LYS A 1 421 ? 16.779 33.275 3.100 1.00 94.31 421 LYS A O 1
ATOM 3236 N N . HIS A 1 422 ? 17.886 34.303 4.778 1.00 94.12 422 HIS A N 1
ATOM 3237 C CA . HIS A 1 422 ? 19.175 34.408 4.077 1.00 94.12 422 HIS A CA 1
ATOM 3238 C C . HIS A 1 422 ? 19.747 33.025 3.753 1.00 94.12 422 HIS A C 1
ATOM 3240 O O . HIS A 1 422 ? 20.050 32.742 2.600 1.00 94.12 422 HIS A O 1
ATOM 3246 N N . GLY A 1 423 ? 19.778 32.118 4.732 1.00 94.00 423 GLY A N 1
ATOM 3247 C CA . GLY A 1 423 ? 20.255 30.748 4.536 1.00 94.00 423 GLY A CA 1
ATOM 3248 C C . GLY A 1 423 ? 19.436 29.970 3.505 1.00 94.00 423 GLY A C 1
ATOM 3249 O O . GLY A 1 423 ? 19.996 29.197 2.733 1.00 94.00 423 GLY A O 1
ATOM 3250 N N . HIS A 1 424 ? 18.122 30.209 3.426 1.00 94.56 424 HIS A N 1
ATOM 3251 C CA . HIS A 1 424 ? 17.280 29.613 2.386 1.00 94.56 424 HIS A CA 1
ATOM 3252 C C . HIS A 1 424 ? 17.687 30.086 0.986 1.00 94.56 424 HIS A C 1
ATOM 3254 O O . HIS A 1 424 ? 17.807 29.268 0.080 1.00 94.56 424 HIS A O 1
ATOM 3260 N N . GLN A 1 425 ? 17.937 31.389 0.823 1.00 95.06 425 GLN A N 1
ATOM 3261 C CA . GLN A 1 425 ? 18.367 31.970 -0.452 1.00 95.06 425 GLN A CA 1
ATOM 3262 C C . GLN A 1 425 ? 19.751 31.464 -0.872 1.00 95.06 425 GLN A C 1
ATOM 3264 O O . GLN A 1 425 ? 19.936 31.106 -2.032 1.00 95.06 425 GLN A O 1
ATOM 3269 N N . GLN A 1 426 ? 20.699 31.376 0.065 1.00 94.94 426 GLN A N 1
ATOM 3270 C CA . GLN A 1 426 ? 22.049 30.874 -0.210 1.00 94.94 426 GLN A CA 1
ATOM 3271 C C . GLN A 1 426 ? 22.038 29.396 -0.612 1.00 94.94 426 GLN A C 1
ATOM 3273 O O . GLN A 1 426 ? 22.645 29.019 -1.611 1.00 94.94 426 GLN A O 1
ATOM 3278 N N . LEU A 1 427 ? 21.270 28.558 0.094 1.00 93.38 427 LEU A N 1
ATOM 3279 C CA . LEU A 1 427 ? 21.127 27.143 -0.259 1.00 93.38 427 LEU A CA 1
ATOM 3280 C C . LEU A 1 427 ? 20.405 26.942 -1.601 1.00 93.38 427 LEU A C 1
ATOM 3282 O O . LEU A 1 427 ? 20.731 26.008 -2.331 1.00 93.38 427 LEU A O 1
ATOM 3286 N N . GLU A 1 428 ? 19.459 27.814 -1.959 1.00 92.38 428 GLU A N 1
ATOM 3287 C CA . GLU A 1 428 ? 18.808 27.788 -3.272 1.00 92.38 428 GLU A CA 1
ATOM 3288 C C . GLU A 1 428 ? 19.782 28.155 -4.403 1.00 92.38 428 GLU A C 1
ATOM 3290 O O . GLU A 1 428 ? 19.827 27.450 -5.414 1.00 92.38 428 GLU A O 1
ATOM 3295 N N . LEU A 1 429 ? 20.602 29.199 -4.223 1.00 93.88 429 LEU A N 1
ATOM 3296 C CA . LEU A 1 429 ? 21.659 29.572 -5.171 1.00 93.88 429 LEU A CA 1
ATOM 3297 C C . LEU A 1 429 ? 22.690 28.449 -5.328 1.00 93.88 429 LEU A C 1
ATOM 3299 O O . LEU A 1 429 ? 22.979 28.040 -6.451 1.00 93.88 429 LEU A O 1
ATOM 3303 N N . PHE A 1 430 ? 23.143 27.866 -4.218 1.00 94.06 430 PHE A N 1
ATOM 3304 C CA . PHE A 1 430 ? 24.042 26.714 -4.221 1.00 94.06 430 PHE A CA 1
ATOM 3305 C C . PHE A 1 430 ? 23.463 25.526 -5.008 1.00 94.06 430 PHE A C 1
ATOM 3307 O O . PHE A 1 430 ? 24.155 24.917 -5.823 1.00 94.06 430 PHE A O 1
ATOM 3314 N N . CYS A 1 431 ? 22.170 25.222 -4.844 1.00 92.12 431 CYS A N 1
ATOM 3315 C CA . CYS A 1 431 ? 21.506 24.173 -5.627 1.00 92.12 431 CYS A CA 1
ATOM 3316 C C . CYS A 1 431 ? 21.447 24.497 -7.123 1.00 92.12 431 CYS A C 1
ATOM 3318 O O . CYS A 1 431 ? 21.578 23.597 -7.955 1.00 92.12 431 CYS A O 1
ATOM 3320 N N . GLN A 1 432 ? 21.240 25.767 -7.483 1.00 92.62 432 GLN A N 1
ATOM 3321 C CA . GLN A 1 432 ? 21.273 26.204 -8.878 1.00 92.62 432 GLN A CA 1
ATOM 3322 C C . GLN A 1 432 ? 22.670 26.067 -9.477 1.00 92.62 432 GLN A C 1
ATOM 3324 O O . GLN A 1 432 ? 22.785 25.653 -10.629 1.00 92.62 432 GLN A O 1
ATOM 3329 N N . ASP A 1 433 ? 23.714 26.386 -8.722 1.00 94.12 433 ASP A N 1
ATOM 3330 C CA . ASP A 1 433 ? 25.090 26.297 -9.201 1.00 94.12 433 ASP A CA 1
ATOM 3331 C C . ASP A 1 433 ? 25.542 24.837 -9.335 1.00 94.12 433 ASP A C 1
ATOM 3333 O O . ASP A 1 433 ? 26.009 24.454 -10.409 1.00 94.12 433 ASP A O 1
ATOM 3337 N N . LEU A 1 434 ? 25.235 23.976 -8.354 1.00 91.75 434 LEU A N 1
ATOM 3338 C CA . LEU A 1 434 ? 25.413 22.521 -8.475 1.00 91.75 434 LEU A CA 1
ATOM 3339 C C . LEU A 1 434 ? 24.701 21.951 -9.706 1.00 91.75 434 LEU A C 1
ATOM 3341 O O . LEU A 1 434 ? 25.255 21.112 -10.426 1.00 91.75 434 LEU A O 1
ATOM 3345 N N . TRP A 1 435 ? 23.475 22.410 -9.967 1.00 92.19 435 TRP A N 1
ATOM 3346 C CA . TRP A 1 435 ? 22.728 22.002 -11.147 1.00 92.19 435 TRP A CA 1
ATOM 3347 C C . TRP A 1 435 ? 23.401 22.477 -12.436 1.00 92.19 435 TRP A C 1
ATOM 3349 O O . TRP A 1 435 ? 23.606 21.665 -13.334 1.00 92.19 435 TRP A O 1
ATOM 3359 N N . LYS A 1 436 ? 23.807 23.749 -12.540 1.00 92.69 436 LYS A N 1
ATOM 3360 C CA . LYS A 1 436 ? 24.502 24.277 -13.729 1.00 92.69 436 LYS A CA 1
ATOM 3361 C C . LYS A 1 436 ? 25.793 23.515 -14.014 1.00 92.69 436 LYS A C 1
ATOM 3363 O O . LYS A 1 436 ? 26.055 23.195 -15.172 1.00 92.69 436 LYS A O 1
ATOM 3368 N N . GLU A 1 437 ? 26.572 23.179 -12.992 1.00 93.75 437 GLU A N 1
ATOM 3369 C CA . GLU A 1 437 ? 27.824 22.435 -13.158 1.00 93.75 437 GLU A CA 1
ATOM 3370 C C . GLU A 1 437 ? 27.599 21.004 -13.653 1.00 93.75 437 GLU A C 1
ATOM 3372 O O . GLU A 1 437 ? 28.404 20.474 -14.420 1.00 93.75 437 GLU A O 1
ATOM 3377 N N . ASN A 1 438 ? 26.477 20.385 -13.279 1.00 89.19 438 ASN A N 1
ATOM 3378 C CA . ASN A 1 438 ? 26.246 18.966 -13.525 1.00 89.19 438 ASN A CA 1
ATOM 3379 C C . ASN A 1 438 ? 25.072 18.655 -14.473 1.00 89.19 438 ASN A C 1
ATOM 3381 O O . ASN A 1 438 ? 24.827 17.484 -14.753 1.00 89.19 438 ASN A O 1
ATOM 3385 N N . HIS A 1 439 ? 24.375 19.650 -15.036 1.00 87.00 439 HIS A N 1
ATOM 3386 C CA . HIS A 1 439 ? 23.172 19.435 -15.864 1.00 87.00 439 HIS A CA 1
ATOM 3387 C C . HIS A 1 439 ? 23.414 18.491 -17.056 1.00 87.00 439 HIS A C 1
ATOM 3389 O O . HIS A 1 439 ? 22.539 17.717 -17.431 1.00 87.00 439 HIS A O 1
ATOM 3395 N N . HIS A 1 440 ? 24.627 18.485 -17.614 1.00 85.75 440 HIS A N 1
ATOM 3396 C CA . HIS A 1 440 ? 25.012 17.583 -18.700 1.00 85.75 440 HIS A CA 1
ATOM 3397 C C . HIS A 1 440 ? 25.132 16.107 -18.272 1.00 85.75 440 HIS A C 1
ATOM 3399 O O . HIS A 1 440 ? 25.008 15.226 -19.117 1.00 85.75 440 HIS A O 1
ATOM 3405 N N . LYS A 1 441 ? 25.364 15.821 -16.982 1.00 83.12 441 LYS A N 1
ATOM 3406 C CA . LYS A 1 441 ? 25.469 14.455 -16.433 1.00 83.12 441 LYS A CA 1
ATOM 3407 C C . LYS A 1 441 ? 24.149 13.933 -15.870 1.00 83.12 441 LYS A C 1
ATOM 3409 O O . LYS A 1 441 ? 23.944 12.729 -15.833 1.00 83.12 441 LYS A O 1
ATOM 3414 N N . ILE A 1 442 ? 23.280 14.831 -15.408 1.00 79.19 442 ILE A N 1
ATOM 3415 C CA . ILE A 1 442 ? 22.103 14.492 -14.583 1.00 79.19 442 ILE A CA 1
ATOM 3416 C C . ILE A 1 442 ? 20.786 14.725 -15.357 1.00 79.19 442 ILE A C 1
ATOM 3418 O O . ILE A 1 442 ? 19.685 14.631 -14.809 1.00 79.19 442 ILE A O 1
ATOM 3422 N N . GLY A 1 443 ? 20.888 15.021 -16.657 1.00 79.94 443 GLY A N 1
ATOM 3423 C CA . GLY A 1 443 ? 19.753 15.200 -17.558 1.00 79.94 443 GLY A CA 1
ATOM 3424 C C . GLY A 1 443 ? 18.888 16.419 -17.220 1.00 79.94 443 GLY A C 1
ATOM 3425 O O . GLY A 1 443 ? 19.375 17.451 -16.765 1.00 79.94 443 GLY A O 1
ATOM 3426 N N . HIS A 1 444 ? 17.576 16.303 -17.445 1.00 78.44 444 HIS A N 1
ATOM 3427 C CA . HIS A 1 444 ? 16.596 17.386 -17.260 1.00 78.44 444 HIS A CA 1
ATOM 3428 C C . HIS A 1 444 ? 16.085 17.549 -15.813 1.00 78.44 444 HIS A C 1
ATOM 3430 O O . HIS A 1 444 ? 15.040 18.161 -15.591 1.00 78.44 444 HIS A O 1
ATOM 3436 N N . SER A 1 445 ? 16.795 17.002 -14.824 1.00 74.62 445 SER A N 1
ATOM 3437 C CA . SER A 1 445 ? 16.452 17.132 -13.400 1.00 74.62 445 SER A CA 1
ATOM 3438 C C . SER A 1 445 ? 16.395 18.609 -12.974 1.00 74.62 445 SER A C 1
ATOM 3440 O O . SER A 1 445 ? 17.177 19.410 -13.464 1.00 74.62 445 SER A O 1
ATOM 3442 N N . HIS A 1 446 ? 15.488 19.004 -12.076 1.00 84.62 446 HIS A N 1
ATOM 3443 C CA . HIS A 1 446 ? 15.353 20.398 -11.612 1.00 84.62 446 HIS A CA 1
ATOM 3444 C C . HIS A 1 446 ? 16.418 20.738 -10.535 1.00 84.62 446 HIS A C 1
ATOM 3446 O O . HIS A 1 446 ? 16.798 19.844 -9.780 1.00 84.62 446 HIS A O 1
ATOM 3452 N N . PRO A 1 447 ? 16.874 21.992 -10.346 1.00 81.12 447 PRO A N 1
ATOM 3453 C CA . PRO A 1 447 ? 17.792 22.346 -9.249 1.00 81.12 447 PRO A CA 1
ATOM 3454 C C . PRO A 1 447 ? 17.358 21.885 -7.841 1.00 81.12 447 PRO A C 1
ATOM 3456 O O . PRO A 1 447 ? 18.172 21.445 -7.039 1.00 81.12 447 PRO A O 1
ATOM 3459 N N . PHE A 1 448 ? 16.054 21.891 -7.551 1.00 81.69 448 PHE A N 1
ATOM 3460 C CA . PHE A 1 448 ? 15.497 21.429 -6.264 1.00 81.69 448 PHE A CA 1
ATOM 3461 C C . PHE A 1 448 ? 15.658 19.923 -5.994 1.00 81.69 448 PHE A C 1
ATOM 3463 O O . PHE A 1 448 ? 15.344 19.465 -4.896 1.00 81.69 448 PHE A O 1
ATOM 3470 N N . THR A 1 449 ? 16.134 19.146 -6.970 1.00 79.88 449 THR A N 1
ATOM 3471 C CA . THR A 1 449 ? 16.353 17.702 -6.806 1.00 79.88 449 THR A CA 1
ATOM 3472 C C . THR A 1 449 ? 17.560 17.399 -5.910 1.00 79.88 449 THR A C 1
ATOM 3474 O O . THR A 1 449 ? 17.578 16.358 -5.263 1.00 79.88 449 THR A O 1
ATOM 3477 N N . PHE A 1 450 ? 18.538 18.313 -5.821 1.00 81.81 450 PHE A N 1
ATOM 3478 C CA . PHE A 1 450 ? 19.725 18.150 -4.968 1.00 81.81 450 PHE A CA 1
ATOM 3479 C C . PHE A 1 450 ? 19.437 18.414 -3.491 1.00 81.81 450 PHE A C 1
ATOM 3481 O O . PHE A 1 450 ? 19.993 17.746 -2.623 1.00 81.81 450 PHE A O 1
ATOM 3488 N N . LEU A 1 451 ? 18.557 19.376 -3.202 1.00 86.81 451 LEU A N 1
ATOM 3489 C CA . LEU A 1 451 ? 18.192 19.741 -1.837 1.00 86.81 451 LEU A CA 1
ATOM 3490 C C . LEU A 1 451 ? 16.728 20.214 -1.787 1.00 86.81 451 LEU A C 1
ATOM 3492 O O . LEU A 1 451 ? 16.439 21.394 -1.991 1.00 86.81 451 LEU A O 1
ATOM 3496 N N . PRO A 1 452 ? 15.768 19.312 -1.516 1.00 85.88 452 PRO A N 1
ATOM 3497 C CA . PRO A 1 452 ? 14.361 19.689 -1.447 1.00 85.88 452 PRO A CA 1
ATOM 3498 C C . PRO A 1 452 ? 14.090 20.704 -0.325 1.00 85.88 452 PRO A C 1
ATOM 3500 O O . PRO A 1 452 ? 14.678 20.627 0.754 1.00 85.88 452 PRO A O 1
ATOM 3503 N N . ASN A 1 453 ? 13.118 21.602 -0.515 1.00 84.44 453 ASN A N 1
ATOM 3504 C CA . ASN A 1 453 ? 12.836 22.709 0.419 1.00 84.44 453 ASN A CA 1
ATOM 3505 C C . ASN A 1 453 ? 12.597 22.280 1.878 1.00 84.44 453 ASN A C 1
ATOM 3507 O O . ASN A 1 453 ? 12.897 23.028 2.807 1.00 84.44 453 ASN A O 1
ATOM 3511 N N . ASN A 1 454 ? 12.068 21.076 2.119 1.00 80.75 454 ASN A N 1
ATOM 3512 C CA . ASN A 1 454 ? 11.911 20.564 3.483 1.00 80.75 454 ASN A CA 1
ATOM 3513 C C . ASN A 1 454 ? 13.240 20.184 4.145 1.00 80.75 454 ASN A C 1
ATOM 3515 O O . ASN A 1 454 ? 13.324 20.265 5.364 1.00 80.75 454 ASN A O 1
ATOM 3519 N N . TYR A 1 455 ? 14.243 19.767 3.372 1.00 85.00 455 TYR A N 1
ATOM 3520 C CA . TYR A 1 455 ? 15.591 19.519 3.876 1.00 85.00 455 TYR A CA 1
ATOM 3521 C C . TYR A 1 455 ? 16.304 20.832 4.160 1.00 85.00 455 TYR A C 1
ATOM 3523 O O . TYR A 1 455 ? 16.875 20.961 5.233 1.00 85.00 455 TYR A O 1
ATOM 3531 N N . VAL A 1 456 ? 16.174 21.831 3.279 1.00 88.44 456 VAL A N 1
ATOM 3532 C CA . VAL A 1 456 ? 16.655 23.199 3.547 1.00 88.44 456 VAL A CA 1
ATOM 3533 C C . VAL A 1 456 ? 16.071 23.717 4.862 1.00 88.44 456 VAL A C 1
ATOM 3535 O O . VAL A 1 456 ? 16.798 24.177 5.737 1.00 88.44 456 VAL A O 1
ATOM 3538 N N . LYS A 1 457 ? 14.753 23.569 5.045 1.00 88.00 457 LYS A N 1
ATOM 3539 C CA . LYS A 1 457 ? 14.074 23.953 6.285 1.00 88.00 457 LYS A CA 1
ATOM 3540 C C . LYS A 1 457 ? 14.605 23.183 7.498 1.00 88.00 457 LYS A C 1
ATOM 3542 O O . LYS A 1 457 ? 14.950 23.808 8.491 1.00 88.00 457 LYS A O 1
ATOM 3547 N N . LEU A 1 458 ? 14.706 21.854 7.414 1.00 85.62 458 LEU A N 1
ATOM 3548 C CA . LEU A 1 458 ? 15.230 21.027 8.506 1.00 85.62 458 LEU A CA 1
ATOM 3549 C C . LEU A 1 458 ? 16.682 21.371 8.852 1.00 85.62 458 LEU A C 1
ATOM 3551 O O . LEU A 1 458 ? 17.011 21.420 10.030 1.00 85.62 458 LEU A O 1
ATOM 3555 N N . LEU A 1 459 ? 17.538 21.627 7.863 1.00 88.31 459 LEU A N 1
ATOM 3556 C CA . LEU A 1 459 ? 18.922 22.049 8.081 1.00 88.31 459 LEU A CA 1
ATOM 3557 C C . LEU A 1 459 ? 18.952 23.361 8.869 1.00 88.31 459 LEU A C 1
ATOM 3559 O O . LEU A 1 459 ? 19.531 23.417 9.948 1.00 88.31 459 LEU A O 1
ATOM 3563 N N . LEU A 1 460 ? 18.235 24.383 8.405 1.00 90.62 460 LEU A N 1
ATOM 3564 C CA . LEU A 1 460 ? 18.207 25.689 9.070 1.00 90.62 460 LEU A CA 1
ATOM 3565 C C . LEU A 1 460 ? 17.528 25.651 10.451 1.00 90.62 460 LEU A C 1
ATOM 3567 O O . LEU A 1 460 ? 17.868 26.436 11.329 1.00 90.62 460 LEU A O 1
ATOM 3571 N N . GLU A 1 461 ? 16.581 24.738 10.675 1.00 85.81 461 GLU A N 1
ATOM 3572 C CA . GLU A 1 461 ? 15.922 24.558 11.976 1.00 85.81 461 GLU A CA 1
ATOM 3573 C C . GLU A 1 461 ? 16.766 23.766 12.987 1.00 85.81 461 GLU A C 1
ATOM 3575 O O . GLU A 1 461 ? 16.497 23.856 14.184 1.00 85.81 461 GLU A O 1
ATOM 3580 N N . ASN A 1 462 ? 17.773 23.008 12.533 1.00 83.44 462 ASN A N 1
ATOM 3581 C CA . ASN A 1 462 ? 18.587 22.133 13.386 1.00 83.44 462 ASN A CA 1
ATOM 3582 C C . ASN A 1 462 ? 20.066 22.552 13.504 1.00 83.44 462 ASN A C 1
ATOM 3584 O O . ASN A 1 462 ? 20.820 21.906 14.231 1.00 83.44 462 ASN A O 1
ATOM 3588 N N . PHE A 1 463 ? 20.498 23.629 12.845 1.00 83.38 463 PHE A N 1
ATOM 3589 C CA . PHE A 1 463 ? 21.853 24.166 12.990 1.00 83.38 463 PHE A CA 1
ATOM 3590 C C . PHE A 1 463 ? 21.911 25.232 14.094 1.00 83.38 463 PHE A C 1
ATOM 3592 O O . PHE A 1 463 ? 21.551 26.385 13.883 1.00 83.38 463 PHE A O 1
ATOM 3599 N N . ALA A 1 464 ? 22.393 24.842 15.278 1.00 77.44 464 ALA A N 1
ATOM 3600 C CA . ALA A 1 464 ? 22.598 25.745 16.421 1.00 77.44 464 ALA A CA 1
ATOM 3601 C C . ALA A 1 464 ? 23.945 26.499 16.392 1.00 77.44 464 ALA A C 1
ATOM 3603 O O . ALA A 1 464 ? 24.200 27.320 17.267 1.00 77.44 464 ALA A O 1
ATOM 3604 N N . HIS A 1 465 ? 24.827 26.185 15.437 1.00 78.88 465 HIS A N 1
ATOM 3605 C CA . HIS A 1 465 ? 26.211 26.683 15.392 1.00 78.88 465 HIS A CA 1
ATOM 3606 C C . HIS A 1 465 ? 26.423 27.887 14.465 1.00 78.88 465 HIS A C 1
ATOM 3608 O O . HIS A 1 465 ? 27.559 28.279 14.234 1.00 78.88 465 HIS A O 1
ATOM 3614 N N . LEU A 1 466 ? 25.348 28.440 13.910 1.00 82.06 466 LEU A N 1
ATOM 3615 C CA . LEU A 1 466 ? 25.404 29.607 13.039 1.00 82.06 466 LEU A CA 1
ATOM 3616 C C . LEU A 1 466 ? 25.159 30.853 13.896 1.00 82.06 466 LEU A C 1
ATOM 3618 O O . LEU A 1 466 ? 24.054 31.045 14.405 1.00 82.06 466 LEU A O 1
ATOM 3622 N N . GLU A 1 467 ? 26.196 31.666 14.087 1.00 82.69 467 GLU A N 1
ATOM 3623 C CA . GLU A 1 467 ? 26.184 32.823 14.991 1.00 82.69 467 GLU A CA 1
ATOM 3624 C C . GLU A 1 467 ? 25.984 34.144 14.230 1.00 82.69 467 GLU A C 1
ATOM 3626 O O . GLU A 1 467 ? 25.469 35.114 14.791 1.00 82.69 467 GLU A O 1
ATOM 3631 N N . ALA A 1 468 ? 26.332 34.184 12.940 1.00 86.62 468 ALA A N 1
ATOM 3632 C CA . ALA A 1 468 ? 26.253 35.366 12.090 1.00 86.62 468 ALA A CA 1
ATOM 3633 C C . ALA A 1 468 ? 25.708 35.060 10.682 1.00 86.62 468 ALA A C 1
ATOM 3635 O O . ALA A 1 468 ? 25.740 33.930 10.203 1.00 86.62 468 ALA A O 1
ATOM 3636 N N . LEU A 1 469 ? 25.216 36.095 9.985 1.00 82.94 469 LEU A N 1
ATOM 3637 C CA . LEU A 1 469 ? 24.767 35.981 8.586 1.00 82.94 469 LEU A CA 1
ATOM 3638 C C . LEU A 1 469 ? 25.891 35.529 7.644 1.00 82.94 469 LEU A C 1
ATOM 3640 O O . LEU A 1 469 ? 25.617 34.814 6.689 1.00 82.94 469 LEU A O 1
ATOM 3644 N N . SER A 1 470 ? 27.136 35.909 7.937 1.00 85.88 470 SER A N 1
ATOM 3645 C CA . SER A 1 470 ? 28.315 35.510 7.161 1.00 85.88 470 SER A CA 1
ATOM 3646 C C . SER A 1 470 ? 28.609 34.013 7.226 1.00 85.88 470 SER A C 1
ATOM 3648 O O . SER A 1 470 ? 29.263 33.490 6.335 1.00 85.88 470 SER A O 1
ATOM 3650 N N . ASP A 1 471 ? 28.117 33.307 8.250 1.00 83.31 471 ASP A N 1
ATOM 3651 C CA . ASP A 1 471 ? 28.301 31.854 8.374 1.00 83.31 471 ASP A CA 1
ATOM 3652 C C . ASP A 1 471 ? 27.459 31.077 7.344 1.00 83.31 471 ASP A C 1
ATOM 3654 O O . ASP A 1 471 ? 27.597 29.863 7.203 1.00 83.31 471 ASP A O 1
ATOM 3658 N N . LEU A 1 472 ? 26.555 31.776 6.650 1.00 83.06 472 LEU A N 1
ATOM 3659 C CA . LEU A 1 472 ? 25.662 31.247 5.622 1.00 83.06 472 LEU A CA 1
ATOM 3660 C C . LEU A 1 472 ? 26.088 31.637 4.200 1.00 83.06 472 LEU A C 1
ATOM 3662 O O . LEU A 1 472 ? 25.412 31.233 3.255 1.00 83.06 472 LEU A O 1
ATOM 3666 N N . ASP A 1 473 ? 27.157 32.422 4.037 1.00 86.38 473 ASP A N 1
ATOM 3667 C CA . ASP A 1 473 ? 27.687 32.779 2.720 1.00 86.38 473 ASP A CA 1
ATOM 3668 C C . ASP A 1 473 ? 28.493 31.578 2.182 1.00 86.38 473 ASP A C 1
ATOM 3670 O O . ASP A 1 473 ? 29.593 31.291 2.662 1.00 86.38 473 ASP A O 1
ATOM 3674 N N . LEU A 1 474 ? 27.881 30.831 1.251 1.00 76.31 474 LEU A N 1
ATOM 3675 C CA . LEU A 1 474 ? 28.384 29.574 0.669 1.00 76.31 474 LEU A CA 1
ATOM 3676 C C . LEU A 1 474 ? 29.319 29.784 -0.526 1.00 76.31 474 LEU A C 1
ATOM 3678 O O . LEU A 1 474 ? 29.086 30.734 -1.309 1.00 76.31 474 LEU A O 1
#

Foldseek 3Di:
DDDDDDDDDDDDPDDPPDFDADDDDDDQDDDDDDDPPPPKKKKWFFDQPDDPPPPDPDDDDDDDDDDPPPPPDLPQPPVLDPDDDDPFLLDPVSLVVLQVQCVVVDPDDQDSVLSNLLRCLQVLAADEAAAAVVNCLCCNVVSNLSSVCSSVVVDDDADRDDDDDPPDDPLVVLLPGHRIGIDDLVRLVDPSVVVSLVDPSNLVGRQEIEMEQLLCLVVQCPPPHDVSSLCVLVSVVSGDSRYHYHYYHNDADPDPSVVVSCVSNVNDLQPQAQQEQEAEDDQDVVSLVVSQVNHNNPPPRHDHRYRHYDDDPVVLVVLVVLCVVCVDDLDDDDDDPRHDNLVSCCSPDLANVVSVCVNVVPDPDDPQDPDPVSVVVPDPPDPAHCDCSRPPDDDDDPPPPPPVPPVQDPPVLADDPVLLVLLLVLVLVVLVVVCVVCCVPNPPDDSCSVPPPVNSVVCNRNDSPDPDSVVSND